Protein AF-A0A812MN13-F1 (afdb_monomer_lite)

pLDDT: mean 79.37, std 15.2, range [35.06, 98.19]

InterPro domains:
  IPR002793 Endonuclease NucS [PTHR38814] (111-225)
  IPR002793 Endonuclease NucS [cd22341] (2-238)
  IPR011856 tRNA endonuclease-like domain superfamily [G3DSA:3.40.1350.10] (117-234)
  IPR011856 tRNA endonuclease-like domain superfamily [G3DSA:3.40.1350.10] (259-384)
  IPR048301 Endonuclease NucS, C-terminal domain [PF01939] (121-223)
  IPR048301 Endonuclease NucS, C-terminal domain [PF01939] (263-318)
  IPR056086 Domain of unknown function DUF7669 [PF24706] (1-52)

Foldseek 3Di:
DQLVQCVVVPQKDFLVSSLVVCCVVPPPDDSVVSVLLQQQQEQQRFCVCVSPDPQDWDKLPDCVRPFWYDPDPRMIGGDDCVPPNIKTWDQDPVRGTGIDHPPDDDDPDPCVVVVVFVVVQLVVLVVCQVVVVVVPNQKHWDQDPVRDTQAQCDDPQGTFRGWIAGPVRAIEGEAEGEDPDDDCRLVVQVSVQVRCVVPPQPPHHYAYEYEYQDDDVSNCVSCVPPPRYYYYHDDDDDDDDDDDWDWDDDPDTHTFDFDPDPDVVVVLVVCQVPVVLVPLFKFWLAAQCADPVGGTQGTWIAGLQQAIEGEHEPDDDDDDDPPADPVNSQVSSCVHPVNDGPQVSSCVSPVDGRDPDHHPDYAYEYEYLDDDPVVLVVQCCCQQPVLHRYWYKHWTWTDDPNDIDIDIDISAPPVVSVVRNVVNDPDDDDDDDPVPDDDDDDDDDPVDDPVVVVDD

Structure (mmCIF, N/CA/C/O backbone):
data_AF-A0A812MN13-F1
#
_entry.id   AF-A0A812MN13-F1
#
loop_
_atom_site.group_PDB
_atom_site.id
_atom_site.type_symbol
_atom_site.label_atom_id
_atom_site.label_alt_id
_atom_site.label_comp_id
_atom_site.label_asym_id
_atom_site.label_entity_id
_atom_site.label_seq_id
_atom_site.pdbx_PDB_ins_code
_atom_site.Cartn_x
_atom_site.Cartn_y
_atom_site.Cartn_z
_atom_site.occupancy
_atom_site.B_iso_or_equiv
_atom_site.auth_seq_id
_atom_site.auth_comp_id
_atom_site.auth_asym_id
_atom_site.auth_atom_id
_atom_site.pdbx_PDB_model_num
ATOM 1 N N . MET A 1 1 ? -18.209 36.180 23.398 1.00 89.62 1 MET A N 1
ATOM 2 C CA . MET A 1 1 ? -18.952 35.005 23.906 1.00 89.62 1 MET A CA 1
ATOM 3 C C . MET A 1 1 ? -18.136 34.237 24.937 1.00 89.62 1 MET A C 1
ATOM 5 O O . MET A 1 1 ? -18.435 34.384 26.108 1.00 89.62 1 MET A O 1
ATOM 9 N N . VAL A 1 2 ? -17.094 33.482 24.553 1.00 90.69 2 VAL A N 1
ATOM 10 C CA . VAL A 1 2 ? -16.301 32.666 25.506 1.00 90.69 2 VAL A CA 1
ATOM 11 C C . VAL A 1 2 ? -15.641 33.501 26.608 1.00 90.69 2 VAL A C 1
ATOM 13 O O . VAL A 1 2 ? -15.810 33.193 27.781 1.00 90.69 2 VAL A O 1
ATOM 16 N N . ARG A 1 3 ? -14.951 34.591 26.250 1.00 92.25 3 ARG A N 1
ATOM 17 C CA . ARG A 1 3 ? -14.310 35.487 27.228 1.00 92.25 3 ARG A CA 1
ATOM 18 C C . ARG A 1 3 ? -15.286 36.039 28.256 1.00 92.25 3 ARG A C 1
ATOM 20 O O . ARG A 1 3 ? -15.044 35.950 29.449 1.00 92.25 3 ARG A O 1
ATOM 27 N N . GLU A 1 4 ? -16.411 36.538 27.773 1.00 94.00 4 GLU A N 1
ATOM 28 C CA . GLU A 1 4 ? -17.473 37.083 28.613 1.00 94.00 4 GLU A CA 1
ATOM 29 C C . GLU A 1 4 ? -18.061 36.029 29.563 1.00 94.00 4 GLU A C 1
ATOM 31 O O . GLU A 1 4 ? -18.358 36.331 30.714 1.00 94.00 4 GLU A O 1
ATOM 36 N N . ALA A 1 5 ? -18.182 34.776 29.109 1.00 94.19 5 ALA A N 1
ATOM 37 C CA . ALA A 1 5 ? -18.608 33.670 29.960 1.00 94.19 5 ALA A CA 1
ATOM 38 C C . ALA A 1 5 ? -17.619 33.434 31.104 1.00 94.19 5 ALA A C 1
ATOM 40 O O . ALA A 1 5 ? -18.027 33.313 32.252 1.00 94.19 5 ALA A O 1
ATOM 41 N N . ILE A 1 6 ? -16.320 33.404 30.797 1.00 94.19 6 ILE A N 1
ATOM 42 C CA . ILE A 1 6 ? -15.261 33.204 31.790 1.00 94.19 6 ILE A CA 1
ATOM 43 C C . ILE A 1 6 ? -15.228 34.376 32.780 1.00 94.19 6 ILE A C 1
ATOM 45 O O . ILE A 1 6 ? -15.152 34.145 33.983 1.00 94.19 6 ILE A O 1
ATOM 49 N N . GLU A 1 7 ? -15.358 35.618 32.305 1.00 94.50 7 GLU A N 1
ATOM 50 C CA . GLU A 1 7 ? -15.431 36.819 33.152 1.00 94.50 7 GLU A CA 1
ATOM 51 C C . GLU A 1 7 ? -16.618 36.750 34.129 1.00 94.50 7 GLU A C 1
ATOM 53 O O . GLU A 1 7 ? -16.448 36.977 35.327 1.00 94.50 7 GLU A O 1
ATOM 58 N N . VAL A 1 8 ? -17.806 36.364 33.653 1.00 94.94 8 VAL A N 1
ATOM 59 C CA . VAL A 1 8 ? -19.009 36.237 34.497 1.00 94.94 8 VAL A CA 1
ATOM 60 C C . VAL A 1 8 ? -18.924 35.053 35.463 1.00 94.94 8 VAL A C 1
ATOM 62 O O . VAL A 1 8 ? -19.449 35.130 36.573 1.00 94.94 8 VAL A O 1
ATOM 65 N N . LEU A 1 9 ? -18.244 33.976 35.075 1.00 93.19 9 LEU A N 1
ATOM 66 C CA . LEU A 1 9 ? -18.027 32.793 35.911 1.00 93.19 9 LEU A CA 1
ATOM 67 C C . LEU A 1 9 ? -16.860 32.955 36.905 1.00 93.19 9 LEU A C 1
ATOM 69 O O . LEU A 1 9 ? -16.492 31.991 37.570 1.00 93.19 9 LEU A O 1
ATOM 73 N N . GLY A 1 10 ? -16.307 34.164 37.055 1.00 89.81 10 GLY A N 1
ATOM 74 C CA . GLY A 1 10 ? -15.301 34.474 38.077 1.00 89.81 10 GLY A CA 1
ATOM 75 C C . GLY A 1 10 ? -13.850 34.379 37.603 1.00 89.81 10 GLY A C 1
ATOM 76 O O . GLY A 1 10 ? -12.954 34.207 38.423 1.00 89.81 10 GLY A O 1
ATOM 77 N N . GLY A 1 11 ? -13.601 34.482 36.296 1.00 86.50 11 GLY A N 1
ATOM 78 C CA . GLY A 1 11 ? -12.260 34.521 35.700 1.00 86.50 11 GLY A CA 1
ATOM 79 C C . GLY A 1 11 ? -11.645 33.152 35.395 1.00 86.50 11 GLY A C 1
ATOM 80 O O . GLY A 1 11 ? -10.692 33.086 34.620 1.00 86.50 11 GLY A O 1
ATOM 81 N N . ALA A 1 12 ? -12.220 32.068 35.926 1.00 90.69 12 ALA A N 1
ATOM 82 C CA . ALA A 1 12 ? -11.839 30.686 35.645 1.00 90.69 12 ALA A CA 1
ATOM 83 C C . ALA A 1 12 ? -13.064 29.765 35.725 1.00 90.69 12 ALA A C 1
ATOM 85 O O . ALA A 1 12 ? -13.858 29.859 36.658 1.00 90.69 12 ALA A O 1
ATOM 86 N N . ALA A 1 13 ? -13.214 28.848 34.771 1.00 92.25 13 ALA A N 1
ATOM 87 C CA . ALA A 1 13 ? -14.385 27.977 34.683 1.00 92.25 13 ALA A CA 1
ATOM 88 C C . ALA A 1 13 ? -14.065 26.628 34.021 1.00 92.25 13 ALA A C 1
ATOM 90 O O . ALA A 1 13 ? -13.016 26.451 33.394 1.00 92.25 13 ALA A O 1
ATOM 91 N N . SER A 1 14 ? -14.972 25.655 34.156 1.00 89.19 14 SER A N 1
ATOM 92 C CA . SER A 1 14 ? -14.898 24.427 33.362 1.00 89.19 14 SER A CA 1
ATOM 93 C C . SER A 1 14 ? -15.388 24.682 31.932 1.00 89.19 14 SER A C 1
ATOM 95 O O . SER A 1 14 ? -16.259 25.523 31.695 1.00 89.19 14 SER A O 1
ATOM 97 N N . ASN A 1 15 ? -14.892 23.907 30.964 1.00 80.44 15 ASN A N 1
ATOM 98 C CA . ASN A 1 15 ? -15.374 23.975 29.579 1.00 80.44 15 ASN A CA 1
ATOM 99 C C . ASN A 1 15 ? -16.897 23.746 29.489 1.00 80.44 15 ASN A C 1
ATOM 101 O O . ASN A 1 15 ? -17.559 24.288 28.599 1.00 80.44 15 ASN A O 1
ATOM 105 N N . VAL A 1 16 ? -17.454 22.935 30.397 1.00 83.94 16 VAL A N 1
ATOM 106 C CA . VAL A 1 16 ? -18.889 22.625 30.465 1.00 83.94 16 VAL A CA 1
ATOM 107 C C . VAL A 1 16 ? -19.683 23.842 30.925 1.00 83.94 16 VAL A C 1
ATOM 109 O O . VAL A 1 16 ? -20.687 24.171 30.292 1.00 83.94 16 VAL A O 1
ATOM 112 N N . ASP A 1 17 ? -19.219 24.539 31.961 1.00 91.19 17 ASP A N 1
ATOM 113 C CA . ASP A 1 17 ? -19.896 25.726 32.493 1.00 91.19 17 ASP A CA 1
ATOM 114 C C . ASP A 1 17 ? -19.857 26.875 31.487 1.00 91.19 17 ASP A C 1
ATOM 116 O O . ASP A 1 17 ? -20.887 27.490 31.213 1.00 91.19 17 ASP A O 1
ATOM 120 N N . VAL A 1 18 ? -18.701 27.097 30.850 1.00 91.62 18 VAL A N 1
ATOM 121 C CA . VAL A 1 18 ? -18.545 28.086 29.772 1.00 91.62 18 VAL A CA 1
ATOM 122 C C . VAL A 1 18 ? -19.507 27.788 28.626 1.00 91.62 18 VAL A C 1
ATOM 124 O O . VAL A 1 18 ? -20.234 28.672 28.176 1.00 91.62 18 VAL A O 1
ATOM 127 N N . THR A 1 19 ? -19.558 26.534 28.170 1.00 86.69 19 THR A N 1
ATOM 128 C CA . THR A 1 19 ? -20.456 26.123 27.082 1.00 86.69 19 THR A CA 1
ATOM 129 C C . THR A 1 19 ? -21.920 26.329 27.461 1.00 86.69 19 THR A C 1
ATOM 131 O O . THR A 1 19 ? -22.679 26.911 26.686 1.00 86.69 19 THR A O 1
ATOM 134 N N . SER A 1 20 ? -22.312 25.883 28.655 1.00 89.75 20 SER A N 1
ATOM 135 C CA . SER A 1 20 ? -23.691 25.976 29.143 1.00 89.75 20 SER A CA 1
ATOM 136 C C . SER A 1 20 ? -24.132 27.431 29.278 1.00 89.75 20 SER A C 1
ATOM 138 O O . SER A 1 20 ? -25.222 27.795 28.836 1.00 89.75 20 SER A O 1
ATOM 140 N N . TRP A 1 21 ? -23.257 28.288 29.809 1.00 95.88 21 TRP A N 1
ATOM 141 C CA . TRP A 1 21 ? -23.513 29.717 29.934 1.00 95.88 21 TRP A CA 1
ATOM 142 C C . TRP A 1 21 ? -23.651 30.400 28.568 1.00 95.88 21 TRP A C 1
ATOM 144 O O . TRP A 1 21 ? -24.608 31.144 28.347 1.00 95.88 21 TRP A O 1
ATOM 154 N N . VAL A 1 22 ? -22.744 30.118 27.620 1.00 92.56 22 VAL A N 1
ATOM 155 C CA . VAL A 1 22 ? -22.785 30.723 26.276 1.00 92.56 22 VAL A CA 1
ATOM 156 C C . VAL A 1 22 ? -24.048 30.308 25.532 1.00 92.56 22 VAL A C 1
ATOM 158 O O . VAL A 1 22 ? -24.702 31.165 24.948 1.00 92.56 22 VAL A O 1
ATOM 161 N N . MET A 1 23 ? -24.431 29.031 25.574 1.00 87.19 23 MET A N 1
ATOM 162 C CA . MET A 1 23 ? -25.659 28.567 24.919 1.00 87.19 23 MET A CA 1
ATOM 163 C C . MET A 1 23 ? -26.922 29.146 25.567 1.00 87.19 23 MET A C 1
ATOM 165 O O . MET A 1 23 ? -27.887 29.431 24.860 1.00 87.19 23 MET A O 1
ATOM 169 N N . GLY A 1 24 ? -26.912 29.355 26.888 1.00 90.94 24 GLY A N 1
ATOM 170 C CA . GLY A 1 24 ? -28.014 30.003 27.599 1.00 90.94 24 GLY A CA 1
ATOM 171 C C . GLY A 1 24 ? -28.172 31.483 27.239 1.00 90.94 24 GLY A C 1
ATOM 172 O O . GLY A 1 24 ? -29.292 31.952 27.046 1.00 90.94 24 GLY A O 1
ATOM 173 N N . LYS A 1 25 ? -27.061 32.221 27.117 1.00 92.50 25 LYS A N 1
ATOM 174 C CA . LYS A 1 25 ? -27.072 33.661 26.805 1.00 92.50 25 LYS A CA 1
ATOM 175 C C . LYS A 1 25 ? -27.194 33.972 25.311 1.00 92.50 25 LYS A C 1
ATOM 177 O O . LYS A 1 25 ? -27.806 34.975 24.951 1.00 92.50 25 LYS A O 1
ATOM 182 N N . TYR A 1 26 ? -26.636 33.120 24.453 1.00 88.38 26 TYR A N 1
ATOM 183 C CA . TYR A 1 26 ? -26.653 33.244 22.993 1.00 88.38 26 TYR A CA 1
ATOM 184 C C . TYR A 1 26 ? -27.332 32.018 22.358 1.00 88.38 26 TYR A C 1
ATOM 186 O O . TYR A 1 26 ? -26.646 31.132 21.826 1.00 88.38 26 TYR A O 1
ATOM 194 N N . PRO A 1 27 ? -28.676 31.944 22.399 1.00 80.75 27 PRO A N 1
ATOM 195 C CA . PRO A 1 27 ? -29.423 30.838 21.811 1.00 80.75 27 PRO A CA 1
ATOM 196 C C . PRO A 1 27 ? -29.107 30.671 20.319 1.00 80.75 27 PRO A C 1
ATOM 198 O O . PRO A 1 27 ? -29.025 31.650 19.581 1.00 80.75 27 PRO A O 1
ATOM 201 N N . GLY A 1 28 ? -28.930 29.426 19.872 1.00 76.94 28 GLY A N 1
ATOM 202 C CA . GLY A 1 28 ? -28.561 29.098 18.486 1.00 76.94 28 GLY A CA 1
ATOM 203 C C . GLY A 1 28 ? -27.053 28.999 18.223 1.00 76.94 28 GLY A C 1
ATOM 204 O O . GLY A 1 28 ? -26.652 28.599 17.132 1.00 76.94 28 GLY A O 1
ATOM 205 N N . THR A 1 29 ? -26.204 29.298 19.213 1.00 78.00 29 THR A N 1
ATOM 206 C CA . THR A 1 29 ? -24.750 29.100 19.096 1.00 78.00 29 THR A CA 1
ATOM 207 C C . THR A 1 29 ? -24.399 27.609 19.080 1.00 78.00 29 THR A C 1
ATOM 209 O O . THR A 1 29 ? -24.812 26.853 19.959 1.00 78.00 29 THR A O 1
ATOM 212 N N . ASN A 1 30 ? -23.597 27.180 18.101 1.00 75.06 30 ASN A N 1
ATOM 213 C CA . ASN A 1 30 ? -23.138 25.796 17.991 1.00 75.06 30 ASN A CA 1
ATOM 214 C C . ASN A 1 30 ? -22.041 25.491 19.033 1.00 75.06 30 ASN A C 1
ATOM 216 O O . ASN A 1 30 ? -21.053 26.220 19.142 1.00 75.06 30 ASN A O 1
ATOM 220 N N . LYS A 1 31 ? -22.185 24.375 19.760 1.00 67.81 31 LYS A N 1
ATOM 221 C CA . LYS A 1 31 ? -21.214 23.888 20.754 1.00 67.81 31 LYS A CA 1
ATOM 222 C C . LYS A 1 31 ? -19.798 23.737 20.189 1.00 67.81 31 LYS A C 1
ATOM 224 O O . LYS A 1 31 ? -18.838 24.112 20.860 1.00 67.81 31 LYS A O 1
ATOM 229 N N . THR A 1 32 ? -19.665 23.263 18.953 1.00 61.12 32 THR A N 1
ATOM 230 C CA . THR A 1 32 ? -18.379 23.145 18.254 1.00 61.12 32 THR A CA 1
ATOM 231 C C . THR A 1 32 ? -17.732 24.516 18.066 1.00 61.12 32 THR A C 1
ATOM 233 O O . THR A 1 32 ? -16.551 24.676 18.345 1.00 61.12 32 THR A O 1
ATOM 236 N N . THR A 1 33 ? -18.500 25.548 17.704 1.00 72.19 33 THR A N 1
ATOM 237 C CA . THR A 1 33 ? -17.985 26.922 17.564 1.00 72.19 33 THR A CA 1
ATOM 238 C C . THR A 1 33 ? -17.447 27.471 18.885 1.00 72.19 33 THR A C 1
ATOM 240 O O . THR A 1 33 ? -16.405 28.125 18.898 1.00 72.19 33 THR A O 1
ATOM 243 N N . ILE A 1 34 ? -18.114 27.174 20.004 1.00 79.50 34 ILE A N 1
ATOM 244 C CA . ILE A 1 34 ? -17.658 27.564 21.348 1.00 79.50 34 ILE A CA 1
ATOM 245 C C . ILE A 1 34 ? -16.327 26.868 21.670 1.00 79.50 34 ILE A C 1
ATOM 247 O O . ILE A 1 34 ? -15.392 27.510 22.145 1.00 79.50 34 ILE A O 1
ATOM 251 N N . GLN A 1 35 ? -16.213 25.574 21.359 1.00 73.75 35 GLN A N 1
ATOM 252 C CA . GLN A 1 35 ? -14.979 24.805 21.545 1.00 73.75 35 GLN A CA 1
ATOM 253 C C . GLN A 1 35 ? -13.824 25.324 20.686 1.00 73.75 35 GLN A C 1
ATOM 255 O O . GLN A 1 35 ? -12.733 25.527 21.214 1.00 73.75 35 GLN A O 1
ATOM 260 N N . CYS A 1 36 ? -14.063 25.618 19.407 1.00 73.06 36 CYS A N 1
ATOM 261 C CA . CYS A 1 36 ? -13.054 26.207 18.528 1.00 73.06 36 CYS A CA 1
ATOM 262 C C . CYS A 1 36 ? -12.555 27.558 19.062 1.00 73.06 36 CYS A C 1
ATOM 264 O O . CYS A 1 36 ? -11.354 27.807 19.057 1.00 73.06 36 CYS A O 1
ATOM 266 N N . GLN A 1 37 ? -13.452 28.410 19.575 1.00 83.00 37 GLN A N 1
ATOM 267 C CA . GLN A 1 37 ? -13.077 29.695 20.181 1.00 83.00 37 GLN A CA 1
ATOM 268 C C . GLN A 1 37 ? -12.249 29.527 21.458 1.00 83.00 37 GLN A C 1
ATOM 270 O O . GLN A 1 37 ? -11.293 30.274 21.656 1.00 83.00 37 GLN A O 1
ATOM 275 N N . MET A 1 38 ? -12.594 28.552 22.308 1.00 84.56 38 MET A N 1
ATOM 276 C CA . MET A 1 38 ? -11.785 28.218 23.483 1.00 84.56 38 MET A CA 1
ATOM 277 C C . MET A 1 38 ? -10.376 27.798 23.054 1.00 84.56 38 MET A C 1
ATOM 279 O O . MET A 1 38 ? -9.412 28.364 23.543 1.00 84.56 38 MET A O 1
ATOM 283 N N . ILE A 1 39 ? -10.250 26.876 22.094 1.00 77.88 39 ILE A N 1
ATOM 284 C CA . ILE A 1 39 ? -8.948 26.361 21.643 1.00 77.88 39 ILE A CA 1
ATOM 285 C C . ILE A 1 39 ? -8.100 27.452 20.980 1.00 77.88 39 ILE A C 1
ATOM 287 O O . ILE A 1 39 ? -6.948 27.637 21.360 1.00 77.88 39 ILE A O 1
ATOM 291 N N . ALA A 1 40 ? -8.659 28.197 20.022 1.00 82.19 40 ALA A N 1
ATOM 292 C CA . ALA A 1 40 ? -7.932 29.243 19.303 1.00 82.19 40 ALA A CA 1
ATOM 293 C C . ALA A 1 40 ? -7.430 30.355 20.245 1.00 82.19 40 ALA A C 1
ATOM 295 O O . ALA A 1 40 ? -6.320 30.868 20.080 1.00 82.19 40 ALA A O 1
ATOM 296 N N . GLY A 1 41 ? -8.240 30.689 21.257 1.00 87.88 41 GLY A N 1
ATOM 297 C CA . GLY A 1 41 ? -7.944 31.721 22.245 1.00 87.88 41 GLY A CA 1
ATOM 298 C C . GLY A 1 41 ? -6.973 31.310 23.357 1.00 87.88 41 GLY A C 1
ATOM 299 O O . GLY A 1 41 ? -6.489 32.187 24.072 1.00 87.88 41 GLY A O 1
ATOM 300 N N . THR A 1 42 ? -6.711 30.010 23.545 1.00 92.75 42 THR A N 1
ATOM 301 C CA . THR A 1 42 ? -5.875 29.499 24.643 1.00 92.75 42 THR A CA 1
ATOM 302 C C . THR A 1 42 ? -4.401 29.440 24.258 1.00 92.75 42 THR A C 1
ATOM 304 O O . THR A 1 42 ? -4.029 28.679 23.369 1.00 92.75 42 THR A O 1
ATOM 307 N N . VAL A 1 43 ? -3.545 30.185 24.962 1.00 92.88 43 VAL A N 1
ATOM 308 C CA . VAL A 1 43 ? -2.139 30.375 24.566 1.00 92.88 43 VAL A CA 1
ATOM 309 C C . VAL A 1 43 ? -1.270 29.131 24.669 1.00 92.88 43 VAL A C 1
ATOM 311 O O . VAL A 1 43 ? -0.390 28.937 23.836 1.00 92.88 43 VAL A O 1
ATOM 314 N N . ASN A 1 44 ? -1.558 28.270 25.642 1.00 90.38 44 ASN A N 1
ATOM 315 C CA . ASN A 1 44 ? -0.826 27.037 25.905 1.00 90.38 44 ASN A CA 1
ATOM 316 C C . ASN A 1 44 ? -1.512 25.798 25.315 1.00 90.38 44 ASN A C 1
ATOM 318 O O . ASN A 1 44 ? -1.243 24.678 25.739 1.00 90.38 44 ASN A O 1
ATOM 322 N N . HIS A 1 45 ? -2.436 25.980 24.366 1.00 83.69 45 HIS A N 1
ATOM 323 C CA . HIS A 1 45 ? -3.112 24.868 23.709 1.00 83.69 45 HIS A CA 1
ATOM 324 C C . HIS A 1 45 ? -2.399 24.496 22.400 1.00 83.69 45 HIS A C 1
ATOM 326 O O . HIS A 1 45 ? -2.459 25.287 21.458 1.00 83.69 45 HIS A O 1
ATOM 332 N N . PRO A 1 46 ? -1.829 23.280 22.260 1.00 76.25 46 PRO A N 1
ATOM 333 C CA . PRO A 1 46 ? -1.079 22.889 21.060 1.00 76.25 46 PRO A CA 1
ATOM 334 C C . PRO A 1 46 ? -1.893 23.031 19.771 1.00 76.25 46 PRO A C 1
ATOM 336 O O . PRO A 1 46 ? -1.460 23.642 18.803 1.00 76.25 46 PRO A O 1
ATOM 339 N N . SER A 1 47 ? -3.150 22.577 19.790 1.00 78.06 47 SER A N 1
ATOM 340 C CA . SER A 1 47 ? -4.034 22.635 18.617 1.00 78.06 47 SER A CA 1
ATOM 341 C C . SER A 1 47 ? -4.448 24.041 18.169 1.00 78.06 47 SER A C 1
ATOM 343 O O . SER A 1 47 ? -5.130 24.153 17.150 1.00 78.06 47 SER A O 1
ATOM 345 N N . ARG A 1 48 ? -4.087 25.116 18.891 1.00 81.44 48 ARG A N 1
ATOM 346 C CA . ARG A 1 48 ? -4.473 26.483 18.501 1.00 81.44 48 ARG A CA 1
ATOM 347 C C . ARG A 1 48 ? -3.923 26.874 17.126 1.00 81.44 48 ARG A C 1
ATOM 349 O O . ARG A 1 48 ? -4.562 27.634 16.410 1.00 81.44 48 ARG A O 1
ATOM 356 N N . VAL A 1 49 ? -2.796 26.278 16.734 1.00 76.38 49 VAL A N 1
ATOM 357 C CA . VAL A 1 49 ? -2.100 26.500 15.455 1.00 76.38 49 VAL A CA 1
ATOM 358 C C . VAL A 1 49 ? -2.904 26.073 14.221 1.00 76.38 49 VAL A C 1
ATOM 360 O O . VAL A 1 49 ? -2.585 26.484 13.111 1.00 76.38 49 VAL A O 1
ATOM 363 N N . HIS A 1 50 ? -3.960 25.270 14.385 1.00 71.12 50 HIS A N 1
ATOM 364 C CA . HIS A 1 50 ? -4.820 24.830 13.277 1.00 71.12 50 HIS A CA 1
ATOM 365 C C . HIS A 1 50 ? -5.977 25.791 12.985 1.00 71.12 50 HIS A C 1
ATOM 367 O O . HIS A 1 50 ? -6.654 25.670 11.965 1.00 71.12 50 HIS A O 1
ATOM 373 N N . TYR A 1 51 ? -6.216 26.756 13.870 1.00 66.81 51 TYR A N 1
ATOM 374 C CA . TYR A 1 51 ? -7.263 27.749 13.707 1.00 66.81 51 TYR A CA 1
ATOM 375 C C . TYR A 1 51 ? -6.612 28.969 13.064 1.00 66.81 51 TYR A C 1
ATOM 377 O O . TYR A 1 51 ? -6.014 29.775 13.763 1.00 66.81 51 TYR A O 1
ATOM 385 N N . GLY A 1 52 ? -6.678 29.041 11.726 1.00 52.88 52 GLY A N 1
ATOM 386 C CA . GLY A 1 52 ? -5.882 29.901 10.826 1.00 52.88 52 GLY A CA 1
ATOM 387 C C . GLY A 1 52 ? -5.992 31.426 10.983 1.00 52.88 52 GLY A C 1
ATOM 388 O O . GLY A 1 52 ? -5.786 32.161 10.021 1.00 52.88 52 GLY A O 1
ATOM 389 N N . VAL A 1 53 ? -6.320 31.920 12.172 1.00 56.41 53 VAL A N 1
ATOM 390 C CA . VAL A 1 53 ? -6.331 33.333 12.525 1.00 56.41 53 VAL A CA 1
ATOM 391 C C . VAL A 1 53 ? -5.033 33.640 13.286 1.00 56.41 53 VAL A C 1
ATOM 393 O O . VAL A 1 53 ? -4.857 33.203 14.416 1.00 56.41 53 VAL A O 1
ATOM 396 N N . ASP A 1 54 ? -4.118 34.383 12.652 1.00 65.81 54 ASP A N 1
ATOM 397 C CA . ASP A 1 54 ? -2.842 34.865 13.231 1.00 65.81 54 ASP A CA 1
ATOM 398 C C . ASP A 1 54 ? -1.821 33.773 13.635 1.00 65.81 54 ASP A C 1
ATOM 400 O O . ASP A 1 54 ? -1.119 33.895 14.645 1.00 65.81 54 ASP A O 1
ATOM 404 N N . VAL A 1 55 ? -1.711 32.716 12.817 1.00 73.94 55 VAL A N 1
ATOM 405 C CA . VAL A 1 55 ? -0.702 31.648 12.955 1.00 73.94 55 VAL A CA 1
ATOM 406 C C . VAL A 1 55 ? 0.589 32.058 12.242 1.00 73.94 55 VAL A C 1
ATOM 408 O O . VAL A 1 55 ? 0.748 31.875 11.037 1.00 73.94 55 VAL A O 1
ATOM 411 N N . ARG A 1 56 ? 1.498 32.670 12.997 1.00 81.25 56 ARG A N 1
ATOM 412 C CA . ARG A 1 56 ? 2.855 33.054 12.583 1.00 81.25 56 ARG A CA 1
ATOM 413 C C . ARG A 1 56 ? 3.765 33.050 13.804 1.00 81.25 56 ARG A C 1
ATOM 415 O O . ARG A 1 56 ? 3.266 33.153 14.921 1.00 81.25 56 ARG A O 1
ATOM 422 N N . SER A 1 57 ? 5.076 33.004 13.593 1.00 87.56 57 SER A N 1
ATOM 423 C CA . SER A 1 57 ? 6.046 33.114 14.686 1.00 87.56 57 SER A CA 1
ATOM 424 C C . SER A 1 57 ? 5.890 34.462 15.392 1.00 87.56 57 SER A C 1
ATOM 426 O O . SER A 1 57 ? 6.133 35.508 14.784 1.00 87.56 57 SER A O 1
ATOM 428 N N . ARG A 1 58 ? 5.424 34.446 16.645 1.00 90.06 58 ARG A N 1
ATOM 429 C CA . ARG A 1 58 ? 5.161 35.646 17.452 1.00 90.06 58 ARG A CA 1
ATOM 430 C C . ARG A 1 58 ? 5.001 35.306 18.928 1.00 90.06 58 ARG A C 1
ATOM 432 O O . ARG A 1 58 ? 4.570 34.214 19.286 1.00 90.06 58 ARG A O 1
ATOM 439 N N . VAL A 1 59 ? 5.226 36.305 19.769 1.00 90.31 59 VAL A N 1
ATOM 440 C CA . VAL A 1 59 ? 4.839 36.255 21.178 1.00 90.31 59 VAL A CA 1
ATOM 441 C C . VAL A 1 59 ? 3.310 36.355 21.294 1.00 90.31 59 VAL A C 1
ATOM 443 O O . VAL A 1 59 ? 2.645 37.028 20.500 1.00 90.31 59 VAL A O 1
ATOM 446 N N . CYS A 1 60 ? 2.742 35.634 22.254 1.00 89.69 60 CYS A N 1
ATOM 447 C CA . CYS A 1 60 ? 1.320 35.613 22.569 1.00 89.69 60 CYS A CA 1
ATOM 448 C C . CYS A 1 60 ? 0.970 36.796 23.484 1.00 89.69 60 CYS A C 1
ATOM 450 O O . CYS A 1 60 ? 0.781 36.613 24.684 1.00 89.69 60 CYS A O 1
ATOM 452 N N . ASP A 1 61 ? 0.917 38.007 22.933 1.00 86.31 61 ASP A N 1
ATOM 453 C CA . ASP A 1 61 ? 0.582 39.251 23.641 1.00 86.31 61 ASP A CA 1
ATOM 454 C C . ASP A 1 61 ? -0.629 39.990 23.038 1.00 86.31 61 ASP A C 1
ATOM 456 O O . ASP A 1 61 ? -0.977 41.092 23.468 1.00 86.31 61 ASP A O 1
ATOM 460 N N . ASN A 1 62 ? -1.305 39.387 22.055 1.00 85.62 62 ASN A N 1
ATOM 461 C CA . ASN A 1 62 ? -2.391 40.027 21.334 1.00 85.62 62 ASN A CA 1
ATOM 462 C C . ASN A 1 62 ? -3.738 39.760 22.030 1.00 85.62 62 ASN A C 1
ATOM 464 O O . ASN A 1 62 ? -4.271 38.656 21.919 1.00 85.62 62 ASN A O 1
ATOM 468 N N . PRO A 1 63 ? -4.386 40.762 22.651 1.00 81.75 63 PRO A N 1
ATOM 469 C CA . PRO A 1 63 ? -5.609 40.561 23.435 1.00 81.75 63 PRO A CA 1
ATOM 470 C C . PRO A 1 63 ? -6.831 40.130 22.605 1.00 81.75 63 PRO A C 1
ATOM 472 O O . PRO A 1 63 ? -7.865 39.780 23.180 1.00 81.75 63 PRO A O 1
ATOM 475 N N . LEU A 1 64 ? -6.751 40.168 21.268 1.00 81.12 64 LEU A N 1
ATOM 476 C CA . LEU A 1 64 ? -7.789 39.635 20.383 1.00 81.12 64 LEU A CA 1
ATOM 477 C C . LEU A 1 64 ? -7.674 38.121 20.185 1.00 81.12 64 LEU A C 1
ATOM 479 O O . LEU A 1 64 ? -8.699 37.462 20.017 1.00 81.12 64 LEU A O 1
ATOM 483 N N . PHE A 1 65 ? -6.465 37.560 20.222 1.00 84.56 65 PHE A N 1
ATOM 484 C CA . PHE A 1 65 ? -6.218 36.145 19.915 1.00 84.56 65 PHE A CA 1
ATOM 485 C C . PHE A 1 65 ? -5.699 35.351 21.114 1.00 84.56 65 PHE A C 1
ATOM 487 O O . PHE A 1 65 ? -5.923 34.151 21.187 1.00 84.56 65 PHE A O 1
ATOM 494 N N . ASP A 1 66 ? -5.049 36.006 22.068 1.00 92.06 66 ASP A N 1
ATOM 495 C CA . ASP A 1 66 ? -4.362 35.409 23.212 1.00 92.06 66 ASP A CA 1
ATOM 496 C C . ASP A 1 66 ? -5.134 35.751 24.487 1.00 92.06 66 ASP A C 1
ATOM 498 O O . ASP A 1 66 ? -4.760 36.623 25.268 1.00 92.06 66 ASP A O 1
ATOM 502 N N . GLN A 1 67 ? -6.296 35.120 24.642 1.00 93.38 67 GLN A N 1
ATOM 503 C CA . GLN A 1 67 ? -7.275 35.503 25.663 1.00 93.38 67 GLN A CA 1
ATOM 504 C C . GLN A 1 67 ? -7.277 34.570 26.872 1.00 93.38 67 GLN A C 1
ATOM 506 O O . GLN A 1 67 ? -7.677 34.989 27.959 1.00 93.38 67 GLN A O 1
ATOM 511 N N . PHE A 1 68 ? -6.879 33.309 26.695 1.00 95.31 68 PHE A N 1
ATOM 512 C CA . PHE A 1 68 ? -7.116 32.260 27.681 1.00 95.31 68 PHE A CA 1
ATOM 513 C C . PHE A 1 68 ? -5.870 31.444 28.000 1.00 95.31 68 PHE A C 1
ATOM 515 O O . PHE A 1 68 ? -4.965 31.302 27.180 1.00 95.31 68 PHE A O 1
ATOM 522 N N . PHE A 1 69 ? -5.860 30.860 29.188 1.00 94.81 69 PHE A N 1
ATOM 523 C CA . PHE A 1 69 ? -4.872 29.896 29.642 1.00 94.81 69 PHE A CA 1
ATOM 524 C C . PHE A 1 69 ? -5.586 28.640 30.144 1.00 94.81 69 PHE A C 1
ATOM 526 O O . PHE A 1 69 ? -6.723 28.702 30.622 1.00 94.81 69 PHE A O 1
ATOM 533 N N . ARG A 1 70 ? -4.948 27.480 29.992 1.00 92.56 70 ARG A N 1
ATOM 534 C CA . ARG A 1 70 ? -5.464 26.201 30.483 1.00 92.56 70 ARG A CA 1
ATOM 535 C C . ARG A 1 70 ? -4.553 25.668 31.592 1.00 92.56 70 ARG A C 1
ATOM 537 O O . ARG A 1 70 ? -3.500 25.128 31.264 1.00 92.56 70 ARG A O 1
ATOM 544 N N . PRO A 1 71 ? -4.959 25.753 32.869 1.00 82.19 71 PRO A N 1
ATOM 545 C CA . PRO A 1 71 ? -4.159 25.220 33.971 1.00 82.19 71 PRO A CA 1
ATOM 546 C C . PRO A 1 71 ? -4.205 23.686 34.040 1.00 82.19 71 PRO A C 1
ATOM 548 O O . PRO A 1 71 ? -3.221 23.051 34.399 1.00 82.19 71 PRO A O 1
ATOM 551 N N . GLU A 1 72 ? -5.337 23.077 33.672 1.00 73.12 72 GLU A N 1
ATOM 552 C CA . GLU A 1 72 ? -5.527 21.624 33.642 1.00 73.12 72 GLU A CA 1
ATOM 553 C C . GLU A 1 72 ? -6.594 21.216 32.615 1.00 73.12 72 GLU A C 1
ATOM 555 O O . GLU A 1 72 ? -7.387 22.035 32.135 1.00 73.12 72 GLU A O 1
ATOM 560 N N . SER A 1 73 ? -6.624 19.929 32.261 1.00 68.56 73 SER A N 1
ATOM 561 C CA . SER A 1 73 ? -7.589 19.389 31.298 1.00 68.56 73 SER A CA 1
ATOM 562 C C . SER A 1 73 ? -9.033 19.688 31.711 1.00 68.56 73 SER A C 1
ATOM 564 O O . SER A 1 73 ? -9.460 19.388 32.820 1.00 68.56 73 SER A O 1
ATOM 566 N N . GLY A 1 74 ? -9.810 20.263 30.789 1.00 71.31 74 GLY A N 1
ATOM 567 C CA . GLY A 1 74 ? -11.222 20.590 31.018 1.00 71.31 74 GLY A CA 1
ATOM 568 C C . GLY A 1 74 ? -11.485 21.935 31.702 1.00 71.31 74 GLY A C 1
ATOM 569 O O . GLY A 1 74 ? -12.656 22.294 31.853 1.00 71.31 74 GLY A O 1
ATOM 570 N N . ARG A 1 75 ? -10.442 22.698 32.058 1.00 84.62 75 ARG A N 1
ATOM 571 C CA . ARG A 1 75 ? -10.559 24.049 32.627 1.00 84.62 75 ARG A CA 1
ATOM 572 C C . ARG A 1 75 ? -9.963 25.118 31.724 1.00 84.62 75 ARG A C 1
ATOM 574 O O . ARG A 1 75 ? -9.136 24.834 30.855 1.00 84.62 75 ARG A O 1
ATOM 581 N N . ILE A 1 76 ? -10.422 26.346 31.930 1.00 91.50 76 ILE A N 1
ATOM 582 C CA . ILE A 1 76 ? -9.973 27.526 31.199 1.00 91.50 76 ILE A CA 1
ATOM 583 C C . ILE A 1 76 ? -10.079 28.771 32.088 1.00 91.50 76 ILE A C 1
ATOM 585 O O . ILE A 1 76 ? -11.041 28.916 32.846 1.00 91.50 76 ILE A O 1
ATOM 589 N N . GLU A 1 77 ? -9.098 29.662 31.995 1.00 95.88 77 GLU A N 1
ATOM 590 C CA . GLU A 1 77 ? -9.048 30.939 32.715 1.00 95.88 77 GLU A CA 1
ATOM 591 C C . GLU A 1 77 ? -8.536 32.068 31.817 1.00 95.88 77 GLU A C 1
ATOM 593 O O . GLU A 1 77 ? -8.055 31.818 30.709 1.00 95.88 77 GLU A O 1
ATOM 598 N N . LEU A 1 78 ? -8.684 33.320 32.254 1.00 96.12 78 LEU A N 1
ATOM 599 C CA . LEU A 1 78 ? -8.163 34.471 31.514 1.00 96.12 78 LEU A CA 1
ATOM 600 C C . LEU A 1 78 ? -6.634 34.472 31.525 1.00 96.12 78 LEU A C 1
ATOM 602 O O . LEU A 1 78 ? -6.006 34.368 32.576 1.00 96.12 78 LEU A O 1
ATOM 606 N N . TYR A 1 79 ? -6.031 34.638 30.351 1.00 94.69 79 TYR A N 1
ATOM 607 C CA . TYR A 1 79 ? -4.583 34.692 30.245 1.00 94.69 79 TYR A CA 1
ATOM 608 C C . TYR A 1 79 ? -4.032 36.036 30.727 1.00 94.69 79 TYR A C 1
ATOM 610 O O . TYR A 1 79 ? -4.436 37.108 30.282 1.00 94.69 79 TYR A O 1
ATOM 618 N N . SER A 1 80 ? -3.059 35.939 31.625 1.00 92.62 80 SER A N 1
ATOM 619 C CA . SER A 1 80 ? -2.193 37.020 32.094 1.00 92.62 80 SER A CA 1
ATOM 620 C C . SER A 1 80 ? -0.729 36.582 31.968 1.00 92.62 80 SER A C 1
ATOM 622 O O . SER A 1 80 ? -0.349 35.629 32.655 1.00 92.62 80 SER A O 1
ATOM 624 N N . PRO A 1 81 ? 0.106 37.247 31.148 1.00 90.50 81 PRO A N 1
ATOM 625 C CA . PRO A 1 81 ? 1.530 36.921 31.050 1.00 90.50 81 PRO A CA 1
ATOM 626 C C . PRO A 1 81 ? 2.289 37.060 32.377 1.00 90.50 81 PRO A C 1
ATOM 628 O O . PRO A 1 81 ? 3.254 36.339 32.614 1.00 90.50 81 PRO A O 1
ATOM 631 N N . GLU A 1 82 ? 1.843 37.959 33.262 1.00 88.94 82 GLU A N 1
ATOM 632 C CA . GLU A 1 82 ? 2.445 38.156 34.588 1.00 88.94 82 GLU A CA 1
ATOM 633 C C . GLU A 1 82 ? 2.235 36.940 35.502 1.00 88.94 82 GLU A C 1
ATOM 635 O O . GLU A 1 82 ? 3.106 36.612 36.304 1.00 88.94 82 GLU A O 1
ATOM 640 N N . GLN A 1 83 ? 1.091 36.261 35.372 1.00 89.12 83 GLN A N 1
ATOM 641 C CA . GLN A 1 83 ? 0.731 35.101 36.192 1.00 89.12 83 GLN A CA 1
ATOM 642 C C . GLN A 1 83 ? 1.157 33.771 35.556 1.00 89.12 83 GLN A C 1
ATOM 644 O O . GLN A 1 83 ? 1.624 32.879 36.257 1.00 89.12 83 GLN A O 1
ATOM 649 N N . HIS A 1 84 ? 0.978 33.625 34.242 1.00 93.06 84 HIS A N 1
ATOM 650 C CA . HIS A 1 84 ? 1.110 32.343 33.534 1.00 93.06 84 HIS A CA 1
ATOM 651 C C . HIS A 1 84 ? 2.407 32.226 32.722 1.00 93.06 84 HIS A C 1
ATOM 653 O O . HIS A 1 84 ? 2.613 31.236 32.018 1.00 93.06 84 HIS A O 1
ATOM 659 N N . GLY A 1 85 ? 3.262 33.248 32.797 1.00 89.94 85 GLY A N 1
ATOM 660 C CA . GLY A 1 85 ? 4.437 33.379 31.950 1.00 89.94 85 GLY A CA 1
ATOM 661 C C . GLY A 1 85 ? 4.088 33.803 30.527 1.00 89.94 85 GLY A C 1
ATOM 662 O O . GLY A 1 85 ? 2.938 33.738 30.093 1.00 89.94 85 GLY A O 1
ATOM 663 N N . MET A 1 86 ? 5.103 34.261 29.798 1.00 91.81 86 MET A N 1
ATOM 664 C CA . MET A 1 86 ? 4.946 34.655 28.403 1.00 91.81 86 MET A CA 1
ATOM 665 C C . MET A 1 86 ? 5.002 33.423 27.501 1.00 91.81 86 MET A C 1
ATOM 667 O O . MET A 1 86 ? 5.918 32.618 27.630 1.00 91.81 86 MET A O 1
ATOM 671 N N . TRP A 1 87 ? 4.047 33.292 26.586 1.00 93.81 87 TRP A N 1
ATOM 672 C CA . TRP A 1 87 ? 3.996 32.215 25.595 1.00 93.81 87 TRP A CA 1
ATOM 673 C C . TRP A 1 87 ? 4.332 32.735 24.205 1.00 93.81 87 TRP A C 1
ATOM 675 O O . TRP A 1 87 ? 4.123 33.909 23.913 1.00 93.81 87 TRP A O 1
ATOM 685 N N . GLU A 1 88 ? 4.793 31.858 23.324 1.00 92.19 88 GLU A N 1
ATOM 686 C CA . GLU A 1 88 ? 5.011 32.169 21.916 1.00 92.19 88 GLU A CA 1
ATOM 687 C C . GLU A 1 88 ? 4.517 31.054 20.998 1.00 92.19 88 GLU A C 1
ATOM 689 O O . GLU A 1 88 ? 4.528 29.872 21.345 1.00 92.19 88 GLU A O 1
ATOM 694 N N . LEU A 1 89 ? 4.096 31.470 19.806 1.00 89.62 89 LEU A N 1
ATOM 695 C CA . LEU A 1 89 ? 3.986 30.629 18.627 1.00 89.62 89 LEU A CA 1
ATOM 696 C C . LEU A 1 89 ? 5.346 30.634 17.938 1.00 89.62 89 LEU A C 1
ATOM 698 O O . LEU A 1 89 ? 5.878 31.704 17.636 1.00 89.62 89 LEU A O 1
ATOM 702 N N . PHE A 1 90 ? 5.894 29.457 17.666 1.00 86.06 90 PHE A N 1
ATOM 703 C CA . PHE A 1 90 ? 7.174 29.319 16.979 1.00 86.06 90 PHE A CA 1
ATOM 704 C C . PHE A 1 90 ? 7.067 28.311 15.841 1.00 86.06 90 PHE A C 1
ATOM 706 O O . PHE A 1 90 ? 6.251 27.390 15.886 1.00 86.06 90 PHE A O 1
ATOM 713 N N . GLU A 1 91 ? 7.895 28.509 14.820 1.00 85.12 91 GLU A N 1
ATOM 714 C CA . GLU A 1 91 ? 8.050 27.557 13.729 1.00 85.12 91 GLU A CA 1
ATOM 715 C C . GLU A 1 91 ? 9.063 26.478 14.131 1.00 85.12 91 GLU A C 1
ATOM 717 O O . GLU A 1 91 ? 10.193 26.771 14.533 1.00 85.12 91 GLU A O 1
ATOM 722 N N . THR A 1 92 ? 8.643 25.222 14.074 1.00 80.00 92 THR A N 1
ATOM 723 C CA . THR A 1 92 ? 9.475 24.049 14.315 1.00 80.00 92 THR A CA 1
ATOM 724 C C . THR A 1 92 ? 10.411 23.803 13.122 1.00 80.00 92 THR A C 1
ATOM 726 O O . THR A 1 92 ? 10.149 24.275 12.014 1.00 80.00 92 THR A O 1
ATOM 729 N N . PRO A 1 93 ? 11.512 23.043 13.292 1.00 67.81 93 PRO A N 1
ATOM 730 C CA . PRO A 1 93 ? 12.461 22.773 12.205 1.00 67.81 93 PRO A CA 1
ATOM 731 C C . PRO A 1 93 ? 11.855 22.104 10.958 1.00 67.81 93 PRO A C 1
ATOM 733 O O . PRO A 1 93 ? 12.427 22.205 9.876 1.00 67.81 93 PRO A O 1
ATOM 736 N N . ASP A 1 94 ? 10.717 21.421 11.098 1.00 63.25 94 ASP A N 1
ATOM 737 C CA . ASP A 1 94 ? 9.941 20.814 10.009 1.00 63.25 94 ASP A CA 1
ATOM 738 C C . ASP A 1 94 ? 8.930 21.778 9.350 1.00 63.25 94 ASP A C 1
ATOM 740 O O . ASP A 1 94 ? 8.118 21.345 8.532 1.00 63.25 94 ASP A O 1
ATOM 744 N N . GLY A 1 95 ? 8.980 23.077 9.672 1.00 71.88 95 GLY A N 1
ATOM 745 C CA . GLY A 1 95 ? 8.157 24.124 9.054 1.00 71.88 95 GLY A CA 1
ATOM 746 C C . GLY A 1 95 ? 6.711 24.176 9.557 1.00 71.88 95 GLY A C 1
ATOM 747 O O . GLY A 1 95 ? 5.828 24.692 8.870 1.00 71.88 95 GLY A O 1
ATOM 748 N N . ARG A 1 96 ? 6.429 23.593 10.728 1.00 76.00 96 ARG A N 1
ATOM 749 C CA . ARG A 1 96 ? 5.107 23.630 11.375 1.00 76.00 96 ARG A CA 1
ATOM 750 C C . ARG A 1 96 ? 5.096 24.663 12.491 1.00 76.00 96 ARG A C 1
ATOM 752 O O . ARG A 1 96 ? 6.140 25.113 12.931 1.00 76.00 96 ARG A O 1
ATOM 759 N N . PHE A 1 97 ? 3.916 25.041 12.973 1.00 79.94 97 PHE A N 1
ATOM 760 C CA . PHE A 1 97 ? 3.801 25.915 14.141 1.00 79.94 97 PHE A CA 1
ATOM 761 C C . PHE A 1 97 ? 3.473 25.102 15.389 1.00 79.94 97 PHE A C 1
ATOM 763 O O . PHE A 1 97 ? 2.630 24.209 15.334 1.00 79.94 97 PHE A O 1
ATOM 770 N N . SER A 1 98 ? 4.093 25.453 16.512 1.00 84.75 98 SER A N 1
ATOM 771 C CA . SER A 1 98 ? 3.755 24.940 17.843 1.00 84.75 98 SER A CA 1
ATOM 772 C C . SER A 1 98 ? 3.780 26.078 18.873 1.00 84.75 98 SER A C 1
ATOM 774 O O . SER A 1 98 ? 4.108 27.222 18.543 1.00 84.75 98 SER A O 1
ATOM 776 N N . VAL A 1 99 ? 3.378 25.786 20.110 1.00 87.62 99 VAL A N 1
ATOM 777 C CA . VAL A 1 99 ? 3.363 26.742 21.229 1.00 87.62 99 VAL A CA 1
ATOM 778 C C . VAL A 1 99 ? 4.370 26.335 22.291 1.00 87.62 99 VAL A C 1
ATOM 780 O O . VAL A 1 99 ? 4.525 25.152 22.583 1.00 87.62 99 VAL A O 1
ATOM 783 N N . ARG A 1 100 ? 5.027 27.314 22.908 1.00 87.69 100 ARG A N 1
ATOM 784 C CA . ARG A 1 100 ? 5.869 27.091 24.091 1.00 87.69 100 ARG A CA 1
ATOM 785 C C . ARG A 1 100 ? 5.886 28.316 24.991 1.00 87.69 100 ARG A C 1
ATOM 787 O O . ARG A 1 100 ? 5.525 29.410 24.556 1.00 87.69 100 ARG A O 1
ATOM 794 N N . GLN A 1 101 ? 6.337 28.141 26.226 1.00 90.44 101 GLN A N 1
ATOM 795 C CA . GLN A 1 101 ? 6.643 29.261 27.102 1.00 90.44 101 GLN A CA 1
ATOM 796 C C . GLN A 1 101 ? 7.995 29.874 26.690 1.00 90.44 101 GLN A C 1
ATOM 798 O O . GLN A 1 101 ? 8.955 29.165 26.385 1.00 90.44 101 GLN A O 1
ATOM 803 N N . CYS A 1 102 ? 8.078 31.203 26.625 1.00 84.56 102 CYS A N 1
ATOM 804 C CA . CYS A 1 102 ? 9.304 31.912 26.275 1.00 84.56 102 CYS A CA 1
ATOM 805 C C . CYS A 1 102 ? 10.399 31.603 27.306 1.00 84.56 102 CYS A C 1
ATOM 807 O O . CYS A 1 102 ? 10.224 31.871 28.495 1.00 84.56 102 CYS A O 1
ATOM 809 N N . GLY A 1 103 ? 11.543 31.103 26.837 1.00 70.19 103 GLY A N 1
ATOM 810 C CA . GLY A 1 103 ? 12.692 30.758 27.682 1.00 70.19 103 GLY A CA 1
ATOM 811 C C . GLY A 1 103 ? 12.892 29.260 27.914 1.00 70.19 103 GLY A C 1
ATOM 812 O O . GLY A 1 103 ? 13.952 28.888 28.411 1.00 70.19 103 GLY A O 1
ATOM 813 N N . ASP A 1 104 ? 11.948 28.411 27.498 1.00 65.69 104 ASP A N 1
ATOM 814 C CA . ASP A 1 104 ? 12.154 26.963 27.489 1.00 65.69 104 ASP A CA 1
ATOM 815 C C . ASP A 1 104 ? 13.009 26.554 26.276 1.00 65.69 104 ASP A C 1
ATOM 817 O O . ASP A 1 104 ? 12.658 26.803 25.116 1.00 65.69 104 ASP A O 1
ATOM 821 N N . GLU A 1 105 ? 14.160 25.925 26.538 1.00 50.22 105 GLU A N 1
ATOM 822 C CA . GLU A 1 105 ? 14.928 25.227 25.503 1.00 50.22 105 GLU A CA 1
ATOM 823 C C . GLU A 1 105 ? 14.086 24.087 24.916 1.00 50.22 105 GLU A C 1
ATOM 825 O O . GLU A 1 105 ? 13.285 23.468 25.614 1.00 50.22 105 GLU A O 1
ATOM 830 N N . VAL A 1 106 ? 14.275 23.805 23.622 1.00 45.66 106 VAL A N 1
ATOM 831 C CA . VAL A 1 106 ? 13.544 22.769 22.875 1.00 45.66 106 VAL A CA 1
ATOM 832 C C . VAL A 1 106 ? 13.738 21.404 23.545 1.00 45.66 106 VAL A C 1
ATOM 834 O O . VAL A 1 106 ? 14.697 20.688 23.263 1.00 45.66 106 VAL A O 1
ATOM 837 N N . GLN A 1 107 ? 12.812 21.031 24.423 1.00 40.69 107 GLN A N 1
ATOM 838 C CA . GLN A 1 107 ? 12.607 19.655 24.844 1.00 40.69 107 GLN A CA 1
ATOM 839 C C . GLN A 1 107 ? 11.417 19.115 24.050 1.00 40.69 107 GLN A C 1
ATOM 841 O O . GLN A 1 107 ? 10.353 19.735 24.077 1.00 40.69 107 GLN A O 1
ATOM 846 N N . PRO A 1 108 ? 11.565 17.997 23.318 1.00 37.69 108 PRO A N 1
ATOM 847 C CA . PRO A 1 108 ? 10.433 17.371 22.651 1.00 37.69 108 PRO A CA 1
ATOM 848 C C . PRO A 1 108 ? 9.407 16.976 23.719 1.00 37.69 108 PRO A C 1
ATOM 850 O O . PRO A 1 108 ? 9.679 16.128 24.571 1.00 37.69 108 PRO A O 1
ATOM 853 N N . SER A 1 109 ? 8.255 17.645 23.719 1.00 36.16 109 SER A N 1
ATOM 854 C CA . SER A 1 109 ? 7.168 17.351 24.643 1.00 36.16 109 SER A CA 1
ATOM 855 C C . SER A 1 109 ? 6.424 16.101 24.167 1.00 36.16 109 SER A C 1
ATOM 857 O O . SER A 1 109 ? 6.254 15.865 22.972 1.00 36.16 109 SER A O 1
ATOM 859 N N . ALA A 1 110 ? 5.953 15.286 25.110 1.00 41.94 110 ALA A N 1
ATOM 860 C CA . ALA A 1 110 ? 5.111 14.124 24.817 1.00 41.94 110 ALA A CA 1
ATOM 861 C C . ALA A 1 110 ? 3.710 14.507 24.281 1.00 41.94 110 ALA A C 1
ATOM 863 O O . ALA A 1 110 ? 2.955 13.626 23.879 1.00 41.94 110 ALA A O 1
ATOM 864 N N . ASP A 1 111 ? 3.371 15.802 24.256 1.00 36.84 111 ASP A N 1
ATOM 865 C CA . ASP A 1 111 ? 2.061 16.318 23.840 1.00 36.84 111 ASP A CA 1
ATOM 866 C C . ASP A 1 111 ? 1.967 16.637 22.335 1.00 36.84 111 ASP A C 1
ATOM 868 O O . ASP A 1 111 ? 0.848 16.710 21.812 1.00 36.84 111 ASP A O 1
ATOM 872 N N . ASP A 1 112 ? 3.096 16.744 21.616 1.00 37.72 112 ASP A N 1
ATOM 873 C CA . ASP A 1 112 ? 3.121 16.852 20.141 1.00 37.72 112 ASP A CA 1
ATOM 874 C C . ASP A 1 112 ? 2.494 15.610 19.469 1.00 37.72 112 ASP A C 1
ATOM 876 O O . ASP A 1 112 ? 1.932 15.690 18.373 1.00 37.72 112 ASP A O 1
ATOM 880 N N . ASP A 1 113 ? 2.489 14.464 20.160 1.00 39.91 113 ASP A N 1
ATOM 881 C CA . ASP A 1 113 ? 1.883 13.224 19.668 1.00 39.91 113 ASP A CA 1
ATOM 882 C C . ASP A 1 113 ? 0.345 13.277 19.678 1.00 39.91 113 ASP A C 1
ATOM 884 O O . ASP A 1 113 ? -0.306 12.562 18.929 1.00 39.91 113 ASP A O 1
ATOM 888 N N . THR A 1 114 ? -0.286 14.160 20.459 1.00 37.12 114 THR A N 1
ATOM 889 C CA . THR A 1 114 ? -1.760 14.204 20.563 1.00 37.12 114 THR A CA 1
ATOM 890 C C . THR A 1 114 ? -2.418 14.774 19.304 1.00 37.12 114 THR A C 1
ATOM 892 O O . THR A 1 114 ? -3.466 14.291 18.870 1.00 37.12 114 THR A O 1
ATOM 895 N N . GLY A 1 115 ? -1.802 15.796 18.697 1.00 35.06 115 GLY A N 1
ATOM 896 C CA . GLY A 1 115 ? -2.260 16.385 17.434 1.00 35.06 115 GLY A CA 1
ATOM 897 C C . GLY A 1 115 ? -2.000 15.463 16.242 1.00 35.06 115 GLY A C 1
ATOM 898 O O . GLY A 1 115 ? -2.875 15.285 15.391 1.00 35.06 115 GLY A O 1
ATOM 899 N N . HIS A 1 116 ? -0.834 14.810 16.223 1.00 40.34 116 HIS A N 1
ATOM 900 C CA . HIS A 1 116 ? -0.497 13.791 15.229 1.00 40.34 116 HIS A CA 1
ATOM 901 C C . HIS A 1 116 ? -1.371 12.542 15.353 1.00 40.34 116 HIS A C 1
ATOM 903 O O . HIS A 1 116 ? -1.876 12.065 14.337 1.00 40.34 116 HIS A O 1
ATOM 909 N N . ALA A 1 117 ? -1.639 12.076 16.573 1.00 42.50 117 ALA A N 1
ATOM 910 C CA . ALA A 1 117 ? -2.540 10.964 16.839 1.00 42.50 117 ALA A CA 1
ATOM 911 C C . ALA A 1 117 ? -3.978 11.280 16.417 1.00 42.50 117 ALA A C 1
ATOM 913 O O . ALA A 1 117 ? -4.617 10.423 15.823 1.00 42.50 117 ALA A O 1
ATOM 914 N N . PHE A 1 118 ? -4.483 12.498 16.651 1.00 37.41 118 PHE A N 1
ATOM 915 C CA . PHE A 1 118 ? -5.835 12.887 16.230 1.00 37.41 118 PHE A CA 1
ATOM 916 C C . PHE A 1 118 ? -5.990 12.943 14.701 1.00 37.41 118 PHE A C 1
ATOM 918 O O . PHE A 1 118 ? -6.967 12.426 14.150 1.00 37.41 118 PHE A O 1
ATOM 925 N N . ALA A 1 119 ? -5.014 13.533 14.001 1.00 43.41 119 ALA A N 1
ATOM 926 C CA . ALA A 1 119 ? -4.999 13.548 12.538 1.00 43.41 119 ALA A CA 1
ATOM 927 C C . ALA A 1 119 ? -4.890 12.124 11.967 1.00 43.41 119 ALA A C 1
ATOM 929 O O . ALA A 1 119 ? -5.614 11.764 11.040 1.00 43.41 119 ALA A O 1
ATOM 930 N N . ALA A 1 120 ? -4.043 11.285 12.561 1.00 61.06 120 ALA A N 1
ATOM 931 C CA . ALA A 1 120 ? -3.909 9.892 12.162 1.00 61.06 120 ALA A CA 1
ATOM 932 C C . ALA A 1 120 ? -5.146 9.040 12.514 1.00 61.06 120 ALA A C 1
ATOM 934 O O . ALA A 1 120 ? -5.458 8.129 11.756 1.00 61.06 120 ALA A O 1
ATOM 935 N N . GLU A 1 121 ? -5.890 9.341 13.587 1.00 65.56 121 GLU A N 1
ATOM 936 C CA . GLU A 1 121 ? -7.127 8.624 13.968 1.00 65.56 121 GLU A CA 1
ATOM 937 C C . GLU A 1 121 ? -8.249 8.928 12.980 1.00 65.56 121 GLU A C 1
ATOM 939 O O . GLU A 1 121 ? -8.921 8.019 12.497 1.00 65.56 121 GLU A O 1
ATOM 944 N N . THR A 1 122 ? -8.355 10.195 12.580 1.00 64.38 122 THR A N 1
ATOM 945 C CA . THR A 1 122 ? -9.261 10.652 11.520 1.00 64.38 122 THR A CA 1
ATOM 946 C C . THR A 1 122 ? -8.934 9.969 10.188 1.00 64.38 122 THR A C 1
ATOM 948 O O . THR A 1 122 ? -9.812 9.375 9.569 1.00 64.38 122 THR A O 1
ATOM 951 N N . HIS A 1 123 ? -7.666 9.983 9.762 1.00 67.38 123 HIS A N 1
ATOM 952 C CA . HIS A 1 123 ? -7.262 9.352 8.501 1.00 67.38 123 HIS A CA 1
ATOM 953 C C . HIS A 1 123 ? -7.440 7.828 8.517 1.00 67.38 123 HIS A C 1
ATOM 955 O O . HIS A 1 123 ? -7.888 7.255 7.525 1.00 67.38 123 HIS A O 1
ATOM 961 N N . LEU A 1 124 ? -7.116 7.168 9.634 1.00 78.38 124 LEU A N 1
ATOM 962 C CA . LEU A 1 124 ? -7.325 5.730 9.798 1.00 78.38 124 LEU A CA 1
ATOM 963 C C . LEU A 1 124 ? -8.811 5.378 9.703 1.00 78.38 124 LEU A C 1
ATOM 965 O O . LEU A 1 124 ? -9.166 4.419 9.023 1.00 78.38 124 LEU A O 1
ATOM 969 N N . ARG A 1 125 ? -9.680 6.162 10.347 1.00 84.56 125 ARG A N 1
ATOM 970 C CA . ARG A 1 125 ? -11.131 5.985 10.262 1.00 84.56 125 ARG A CA 1
ATOM 971 C C . ARG A 1 125 ? -11.627 6.095 8.833 1.00 84.56 125 ARG A C 1
ATOM 973 O O . ARG A 1 125 ? -12.339 5.209 8.373 1.00 84.56 125 ARG A O 1
ATOM 980 N N . ASP A 1 126 ? -11.258 7.169 8.145 1.00 72.25 126 ASP A N 1
ATOM 981 C CA . ASP A 1 126 ? -11.755 7.446 6.800 1.00 72.25 126 ASP A CA 1
ATOM 982 C C . ASP A 1 126 ? -11.273 6.383 5.801 1.00 72.25 126 ASP A C 1
ATOM 984 O O . ASP A 1 126 ? -12.028 6.001 4.905 1.00 72.25 126 ASP A O 1
ATOM 988 N N . TYR A 1 127 ? -10.057 5.855 5.992 1.00 78.25 127 TYR A N 1
ATOM 989 C CA . TYR A 1 127 ? -9.545 4.695 5.260 1.00 78.25 127 TYR A CA 1
ATOM 990 C C . TYR A 1 127 ? -10.364 3.433 5.558 1.00 78.25 127 TYR A C 1
ATOM 992 O O . TYR A 1 127 ? -10.914 2.812 4.650 1.00 78.25 127 TYR A O 1
ATOM 1000 N N . LEU A 1 128 ? -10.503 3.063 6.832 1.00 82.56 128 LEU A N 1
ATOM 1001 C CA . LEU A 1 128 ? -11.204 1.842 7.232 1.00 82.56 128 LEU A CA 1
ATOM 1002 C C . LEU A 1 128 ? -12.693 1.862 6.861 1.00 82.56 128 LEU A C 1
ATOM 1004 O O . LEU A 1 128 ? -13.242 0.827 6.498 1.00 82.56 128 LEU A O 1
ATOM 1008 N N . ALA A 1 129 ? -13.342 3.028 6.885 1.00 76.00 129 ALA A N 1
ATOM 1009 C CA . ALA A 1 129 ? -14.728 3.192 6.451 1.00 76.00 129 ALA A CA 1
ATOM 1010 C C . ALA A 1 129 ? -14.926 2.899 4.951 1.00 76.00 129 ALA A C 1
ATOM 1012 O O . ALA A 1 129 ? -16.011 2.481 4.550 1.00 76.00 129 ALA A O 1
ATOM 1013 N N . GLN A 1 130 ? -13.887 3.093 4.131 1.00 67.25 130 GLN A N 1
ATOM 1014 C CA . GLN A 1 130 ? -13.881 2.760 2.699 1.00 67.25 130 GLN A CA 1
ATOM 1015 C C . GLN A 1 130 ? -13.422 1.319 2.426 1.00 67.25 130 GLN A C 1
ATOM 1017 O O . GLN A 1 130 ? -13.710 0.773 1.363 1.00 67.25 130 GLN A O 1
ATOM 1022 N N . HIS A 1 131 ? -12.739 0.697 3.389 1.00 77.69 131 HIS A N 1
ATOM 1023 C CA . HIS A 1 131 ? -12.117 -0.622 3.270 1.00 77.69 131 HIS A CA 1
ATOM 1024 C C . HIS A 1 131 ? -12.569 -1.570 4.391 1.00 77.69 131 HIS A C 1
ATOM 1026 O O . HIS A 1 131 ? -11.761 -2.278 4.990 1.00 77.69 131 HIS A O 1
ATOM 1032 N N . LEU A 1 132 ? -13.874 -1.602 4.683 1.00 81.56 132 LEU A N 1
ATOM 1033 C CA . LEU A 1 132 ? -14.430 -2.399 5.784 1.00 81.56 132 LEU A CA 1
ATOM 1034 C C . LEU A 1 132 ? -14.124 -3.902 5.674 1.00 81.56 132 LEU A C 1
ATOM 1036 O O . LEU A 1 132 ? -13.997 -4.568 6.701 1.00 81.56 132 LEU A O 1
ATOM 1040 N N . ASP A 1 133 ? -13.931 -4.415 4.456 1.00 83.12 133 ASP A N 1
ATOM 1041 C CA . ASP A 1 133 ? -13.517 -5.801 4.206 1.00 83.12 133 ASP A CA 1
ATOM 1042 C C . ASP A 1 133 ? -12.154 -6.155 4.834 1.00 83.12 133 ASP A C 1
ATOM 1044 O O . ASP A 1 133 ? -11.910 -7.321 5.146 1.00 83.12 133 ASP A O 1
ATOM 1048 N N . GLU A 1 134 ? -11.269 -5.172 5.060 1.00 85.94 134 GLU A N 1
ATOM 1049 C CA . GLU A 1 134 ? -10.002 -5.379 5.781 1.00 85.94 134 GLU A CA 1
ATOM 1050 C C . GLU A 1 134 ? -10.220 -5.624 7.278 1.00 85.94 134 GLU A C 1
ATOM 1052 O O . GLU A 1 134 ? -9.425 -6.311 7.926 1.00 85.94 134 GLU A O 1
ATOM 1057 N N . ILE A 1 135 ? -11.305 -5.078 7.835 1.00 91.56 135 ILE A N 1
ATOM 1058 C CA . ILE A 1 135 ? -11.716 -5.366 9.206 1.00 91.56 135 ILE A CA 1
ATOM 1059 C C . ILE A 1 135 ? -12.366 -6.739 9.227 1.00 91.56 135 ILE A C 1
ATOM 1061 O O . ILE A 1 135 ? -11.925 -7.614 9.968 1.00 91.56 135 ILE A O 1
ATOM 1065 N N . GLU A 1 136 ? -13.423 -6.938 8.454 1.00 91.31 136 GLU A N 1
ATOM 1066 C CA . GLU A 1 136 ? -14.151 -8.197 8.385 1.00 91.31 136 GLU A CA 1
ATOM 1067 C C . GLU A 1 136 ? -14.877 -8.282 7.031 1.00 91.31 136 GLU A C 1
ATOM 1069 O O . GLU A 1 136 ? -15.586 -7.340 6.674 1.00 91.31 136 GLU A O 1
ATOM 1074 N N . PRO A 1 137 ? -14.724 -9.381 6.266 1.00 89.00 137 PRO A N 1
ATOM 1075 C CA . PRO A 1 137 ? -15.340 -9.499 4.947 1.00 89.00 137 PRO A CA 1
ATOM 1076 C C . PRO A 1 137 ? -16.865 -9.364 4.982 1.00 89.00 137 PRO A C 1
ATOM 1078 O O . PRO A 1 137 ? -17.537 -10.026 5.776 1.00 89.00 137 PRO A O 1
ATOM 1081 N N . GLY A 1 138 ? -17.419 -8.568 4.067 1.00 86.19 138 GLY A N 1
ATOM 1082 C CA . GLY A 1 138 ? -18.864 -8.398 3.908 1.00 86.19 138 GLY A CA 1
ATOM 1083 C C . GLY A 1 138 ? -19.498 -7.366 4.844 1.00 86.19 138 GLY A C 1
ATOM 1084 O O . GLY A 1 138 ? -20.727 -7.293 4.906 1.00 86.19 138 GLY A O 1
ATOM 1085 N N . LEU A 1 139 ? -18.695 -6.572 5.557 1.00 91.31 139 LEU A N 1
ATOM 1086 C CA . LEU A 1 139 ? -19.184 -5.405 6.287 1.00 91.31 139 LEU A CA 1
ATOM 1087 C C . LEU A 1 139 ? -19.581 -4.271 5.337 1.00 91.31 139 LEU A C 1
ATOM 1089 O O . LEU A 1 139 ? -18.895 -3.969 4.363 1.00 91.31 139 LEU A O 1
ATOM 1093 N N . GLN A 1 140 ? -20.670 -3.589 5.676 1.00 84.88 140 GLN A N 1
ATOM 1094 C CA . GLN A 1 140 ? -21.153 -2.398 4.984 1.00 84.88 140 GLN A CA 1
ATOM 1095 C C . GLN A 1 140 ? -21.404 -1.281 5.992 1.00 84.88 140 GLN A C 1
ATOM 1097 O O . GLN A 1 140 ? -21.835 -1.540 7.115 1.00 84.88 140 GLN A O 1
ATOM 1102 N N . LEU A 1 141 ? -21.158 -0.027 5.603 1.00 85.50 141 LEU A N 1
ATOM 1103 C CA . LEU A 1 141 ? -21.496 1.112 6.456 1.00 85.50 141 LEU A CA 1
ATOM 1104 C C . LEU A 1 141 ? -22.998 1.117 6.739 1.00 85.50 141 LEU A C 1
ATOM 1106 O O . LEU A 1 141 ? -23.819 0.972 5.832 1.00 85.50 141 LEU A O 1
ATOM 1110 N N . TYR A 1 142 ? -23.357 1.322 8.002 1.00 87.75 142 TYR A N 1
ATOM 1111 C CA . TYR A 1 142 ? -24.750 1.513 8.365 1.00 87.75 142 TYR A CA 1
ATOM 1112 C C . TYR A 1 142 ? -25.254 2.835 7.779 1.00 87.75 142 TYR A C 1
ATOM 1114 O O . TYR A 1 142 ? -24.588 3.864 7.889 1.00 87.75 142 TYR A O 1
ATOM 1122 N N . VAL A 1 143 ? -26.446 2.821 7.189 1.00 81.69 143 VAL A N 1
ATOM 1123 C CA . VAL A 1 143 ? -27.136 4.030 6.731 1.00 81.69 143 VAL A CA 1
ATOM 1124 C C . VAL A 1 143 ? -28.449 4.120 7.488 1.00 81.69 143 VAL A C 1
ATOM 1126 O O . VAL A 1 143 ? -29.319 3.258 7.364 1.00 81.69 143 VAL A O 1
ATOM 1129 N N . HIS A 1 144 ? -28.579 5.151 8.316 1.00 82.38 144 HIS A N 1
ATOM 1130 C CA . HIS A 1 144 ? -29.799 5.399 9.066 1.00 82.38 144 HIS A CA 1
ATOM 1131 C C . HIS A 1 144 ? -30.906 5.925 8.125 1.00 82.38 144 HIS A C 1
ATOM 1133 O O . HIS A 1 144 ? -30.596 6.590 7.136 1.00 82.38 144 HIS A O 1
ATOM 1139 N N . PRO A 1 145 ? -32.203 5.702 8.425 1.00 77.06 145 PRO A N 1
ATOM 1140 C CA . PRO A 1 145 ? -33.315 6.210 7.609 1.00 77.06 145 PRO A CA 1
ATOM 1141 C C . PRO A 1 145 ? -33.359 7.729 7.363 1.00 77.06 145 PRO A C 1
ATOM 1143 O O . PRO A 1 145 ? -34.098 8.176 6.495 1.00 77.06 145 PRO A O 1
ATOM 1146 N N . ASP A 1 146 ? -32.603 8.519 8.127 1.00 76.12 146 ASP A N 1
ATOM 1147 C CA . ASP A 1 146 ? -32.455 9.975 7.960 1.00 76.12 146 ASP A CA 1
ATOM 1148 C C . ASP A 1 146 ? -31.187 10.353 7.173 1.00 76.12 146 ASP A C 1
ATOM 1150 O O . ASP A 1 146 ? -30.691 11.469 7.297 1.00 76.12 146 ASP A O 1
ATOM 1154 N N . GLU A 1 147 ? -30.649 9.404 6.403 1.00 65.31 147 GLU A N 1
ATOM 1155 C CA . GLU A 1 147 ? -29.456 9.536 5.560 1.00 65.31 147 GLU A CA 1
ATOM 1156 C C . GLU A 1 147 ? -28.135 9.733 6.322 1.00 65.31 147 GLU A C 1
ATOM 1158 O O . GLU A 1 147 ? -27.083 9.912 5.704 1.00 65.31 147 GLU A O 1
ATOM 1163 N N . ARG A 1 148 ? -28.125 9.632 7.661 1.00 69.69 148 ARG A N 1
ATOM 1164 C CA . ARG A 1 148 ? -26.861 9.596 8.411 1.00 69.69 148 ARG A CA 1
ATOM 1165 C C . ARG A 1 148 ? -26.096 8.312 8.110 1.00 69.69 148 ARG A C 1
ATOM 1167 O O . ARG A 1 148 ? -26.590 7.208 8.343 1.00 69.69 148 ARG A O 1
ATOM 1174 N N . ILE A 1 149 ? -24.861 8.476 7.656 1.00 66.12 149 ILE A N 1
ATOM 1175 C CA . ILE A 1 149 ? -23.924 7.382 7.410 1.00 66.12 149 ILE A CA 1
ATOM 1176 C C . ILE A 1 149 ? -23.184 6.998 8.692 1.00 66.12 149 ILE A C 1
ATOM 1178 O O . ILE A 1 149 ? -22.959 7.823 9.576 1.00 66.12 149 ILE A O 1
ATOM 1182 N N . GLY A 1 150 ? -22.790 5.735 8.788 1.00 76.88 150 GLY A N 1
ATOM 1183 C CA . GLY A 1 150 ? -22.127 5.138 9.941 1.00 76.88 150 GLY A CA 1
ATOM 1184 C C . GLY A 1 150 ? -20.673 5.561 10.137 1.00 76.88 150 GLY A C 1
ATOM 1185 O O . GLY A 1 150 ? -19.882 4.755 10.597 1.00 76.88 150 GLY A O 1
ATOM 1186 N N . VAL A 1 151 ? -20.294 6.787 9.787 1.00 76.25 151 VAL A N 1
ATOM 1187 C CA . VAL A 1 151 ? -18.966 7.352 10.060 1.00 76.25 151 VAL A CA 1
ATOM 1188 C C . VAL A 1 151 ? -19.155 8.524 11.004 1.00 76.25 151 VAL A C 1
ATOM 1190 O O . VAL A 1 151 ? -20.007 9.373 10.753 1.00 76.25 151 VAL A O 1
ATOM 1193 N N . GLU A 1 152 ? -18.396 8.557 12.102 1.00 79.69 152 GLU A N 1
ATOM 1194 C CA . GLU A 1 152 ? -18.594 9.542 13.172 1.00 79.69 152 GLU A CA 1
ATOM 1195 C C . GLU A 1 152 ? -20.060 9.600 13.649 1.00 79.69 152 GLU A C 1
ATOM 1197 O O . GLU A 1 152 ? -20.630 10.667 13.894 1.00 79.69 152 GLU A O 1
ATOM 1202 N N . PHE A 1 153 ? -20.696 8.433 13.779 1.00 80.56 153 PHE A N 1
ATOM 1203 C CA . PHE A 1 153 ? -22.124 8.322 14.035 1.00 80.56 153 PHE A CA 1
ATOM 1204 C C . PHE A 1 153 ? -22.481 8.878 15.422 1.00 80.56 153 PHE A C 1
ATOM 1206 O O . PHE A 1 153 ? -22.145 8.307 16.465 1.00 80.56 153 PHE A O 1
ATOM 1213 N N . ILE A 1 154 ? -23.162 10.027 15.436 1.00 81.06 154 ILE A N 1
ATOM 1214 C CA . ILE A 1 154 ? -23.527 10.744 16.662 1.00 81.06 154 ILE A CA 1
ATOM 1215 C C . ILE A 1 154 ? -24.710 10.055 17.349 1.00 81.06 154 ILE A C 1
ATOM 1217 O O . ILE A 1 154 ? -25.773 9.854 16.756 1.00 81.06 154 ILE A O 1
ATOM 1221 N N . THR A 1 155 ? -24.535 9.772 18.638 1.00 86.00 155 THR A N 1
ATOM 1222 C CA . THR A 1 155 ? -25.552 9.220 19.539 1.00 86.00 155 THR A CA 1
ATOM 1223 C C . THR A 1 155 ? -25.704 10.100 20.780 1.00 86.00 155 THR A C 1
ATOM 1225 O O . THR A 1 155 ? -24.882 10.977 21.054 1.00 86.00 155 THR A O 1
ATOM 1228 N N . GLU A 1 156 ? -26.727 9.832 21.588 1.00 85.38 156 GLU A N 1
ATOM 1229 C CA . GLU A 1 156 ? -26.931 10.511 22.877 1.00 85.38 156 GLU A CA 1
ATOM 1230 C C . GLU A 1 156 ? -25.805 10.232 23.884 1.00 85.38 156 GLU A C 1
ATOM 1232 O O . GLU A 1 156 ? -25.566 11.020 24.798 1.00 85.38 156 GLU A O 1
ATOM 1237 N N . VAL A 1 157 ? -25.101 9.109 23.717 1.00 81.75 157 VAL A N 1
ATOM 1238 C CA . VAL A 1 157 ? -24.070 8.630 24.648 1.00 81.75 157 VAL A CA 1
ATOM 1239 C C . VAL A 1 157 ? -22.647 8.844 24.129 1.00 81.75 157 VAL A C 1
ATOM 1241 O O . VAL A 1 157 ? -21.691 8.347 24.727 1.00 81.75 157 VAL A O 1
ATOM 1244 N N . GLY A 1 158 ? -22.489 9.577 23.027 1.00 83.06 158 GLY A N 1
ATOM 1245 C CA . GLY A 1 158 ? -21.203 9.889 22.410 1.00 83.06 158 GLY A CA 1
ATOM 1246 C C . GLY A 1 158 ? -21.196 9.642 20.906 1.00 83.06 158 GLY A C 1
ATOM 1247 O O . GLY A 1 158 ? -22.236 9.439 20.282 1.00 83.06 158 GLY A O 1
ATOM 1248 N N . ARG A 1 159 ? -20.006 9.685 20.320 1.00 86.50 159 ARG A N 1
ATOM 1249 C CA . ARG A 1 159 ? -19.791 9.532 18.883 1.00 86.50 159 ARG A CA 1
ATOM 1250 C C . ARG A 1 159 ? -19.099 8.201 18.636 1.00 86.50 159 ARG A C 1
ATOM 1252 O O . ARG A 1 159 ? -18.075 7.951 19.259 1.00 86.50 159 ARG A O 1
ATOM 1259 N N . ILE A 1 160 ? -19.689 7.381 17.776 1.00 90.75 160 ILE A N 1
ATOM 1260 C CA . ILE A 1 160 ? -19.123 6.105 17.334 1.00 90.75 160 ILE A CA 1
ATOM 1261 C C . ILE A 1 160 ? -18.220 6.392 16.135 1.00 90.75 160 ILE A C 1
ATOM 1263 O O . ILE A 1 160 ? -18.668 7.071 15.212 1.00 90.75 160 ILE A O 1
ATOM 1267 N N . ASP A 1 161 ? -16.989 5.882 16.118 1.00 89.62 161 ASP A N 1
ATOM 1268 C CA . ASP A 1 161 ? -16.078 6.139 14.995 1.00 89.62 161 ASP A CA 1
ATOM 1269 C C . ASP A 1 161 ? -16.604 5.538 13.692 1.00 89.62 161 ASP A C 1
ATOM 1271 O O . ASP A 1 161 ? -16.756 6.259 12.702 1.00 89.62 161 ASP A O 1
ATOM 1275 N N . ILE A 1 162 ? -16.928 4.240 13.703 1.00 94.25 162 ILE A N 1
ATOM 1276 C CA . ILE A 1 162 ? -17.574 3.563 12.576 1.00 94.25 162 ILE A CA 1
ATOM 1277 C C . ILE A 1 162 ? -18.692 2.641 13.084 1.00 94.25 162 ILE A C 1
ATOM 1279 O O . ILE A 1 162 ? -18.506 1.832 13.993 1.00 94.25 162 ILE A O 1
ATOM 1283 N N . LEU A 1 163 ? -19.869 2.752 12.476 1.00 96.50 163 LEU A N 1
ATOM 1284 C CA . LEU A 1 163 ? -21.018 1.878 12.665 1.00 96.50 163 LEU A CA 1
ATOM 1285 C C . LEU A 1 163 ? -21.304 1.154 11.347 1.00 96.50 163 LEU A C 1
ATOM 1287 O O . LEU A 1 163 ? -21.611 1.777 10.331 1.00 96.50 163 LEU A O 1
ATOM 1291 N N . ALA A 1 164 ? -21.217 -0.168 11.374 1.00 96.12 164 ALA A N 1
ATOM 1292 C CA . ALA A 1 164 ? -21.409 -1.026 10.216 1.00 96.12 164 ALA A CA 1
ATOM 1293 C C . ALA A 1 164 ? -22.487 -2.087 10.477 1.00 96.12 164 ALA A C 1
ATOM 1295 O O . ALA A 1 164 ? -22.930 -2.291 11.612 1.00 96.12 164 ALA A O 1
ATOM 1296 N N . VAL A 1 165 ? -22.896 -2.763 9.411 1.00 95.19 165 VAL A N 1
ATOM 1297 C CA . VAL A 1 165 ? -23.724 -3.969 9.427 1.00 95.19 165 VAL A CA 1
ATOM 1298 C C . VAL A 1 165 ? -23.026 -5.066 8.634 1.00 95.19 165 VAL A C 1
ATOM 1300 O O . VAL A 1 165 ? -22.374 -4.786 7.630 1.00 95.19 165 VAL A O 1
ATOM 1303 N N . ASP A 1 166 ? -23.131 -6.309 9.087 1.00 94.94 166 ASP A N 1
ATOM 1304 C CA . ASP A 1 166 ? -22.629 -7.456 8.330 1.00 94.94 166 ASP A CA 1
ATOM 1305 C C . ASP A 1 166 ? -23.665 -8.004 7.340 1.00 94.94 166 ASP A C 1
ATOM 1307 O O . ASP A 1 166 ? -24.817 -7.566 7.293 1.00 94.94 166 ASP A O 1
ATOM 1311 N N . GLY A 1 167 ? -23.262 -9.008 6.558 1.00 89.56 167 GLY A N 1
ATOM 1312 C CA . GLY A 1 167 ? -24.133 -9.658 5.577 1.00 89.56 167 GLY A CA 1
ATOM 1313 C C . GLY A 1 167 ? -25.368 -10.366 6.159 1.00 89.56 167 GLY A C 1
ATOM 1314 O O . GLY A 1 167 ? -26.231 -10.778 5.388 1.00 89.56 167 GLY A O 1
ATOM 1315 N N . GLN A 1 168 ? -25.471 -10.519 7.484 1.00 92.19 168 GLN A N 1
ATOM 1316 C CA . GLN A 1 168 ? -26.647 -11.064 8.176 1.00 92.19 168 GLN A CA 1
ATOM 1317 C C . GLN A 1 168 ? -27.517 -9.968 8.815 1.00 92.19 168 GLN A C 1
ATOM 1319 O O . GLN A 1 168 ? -28.558 -10.271 9.397 1.00 92.19 168 GLN A O 1
ATOM 1324 N N . GLY A 1 169 ? -27.122 -8.698 8.694 1.00 92.44 169 GLY A N 1
ATOM 1325 C CA . GLY A 1 169 ? -27.816 -7.558 9.287 1.00 92.44 169 GLY A CA 1
ATOM 1326 C C . GLY A 1 169 ? -27.481 -7.319 10.761 1.00 92.44 169 GLY A C 1
ATOM 1327 O O . GLY A 1 169 ? -28.142 -6.499 11.402 1.00 92.44 169 GLY A O 1
ATOM 1328 N N . ALA A 1 170 ? -26.470 -7.999 11.311 1.00 96.50 170 ALA A N 1
ATOM 1329 C CA . ALA A 1 170 ? -25.992 -7.719 12.657 1.00 96.50 170 ALA A CA 1
ATOM 1330 C C . ALA A 1 170 ? -25.141 -6.447 12.672 1.00 96.50 170 ALA A C 1
ATOM 1332 O O . ALA A 1 170 ? -24.368 -6.182 11.752 1.00 96.50 170 ALA A O 1
ATOM 1333 N N . PHE A 1 171 ? -25.265 -5.667 13.742 1.00 98.12 171 PHE A N 1
ATOM 1334 C CA . PHE A 1 171 ? -24.557 -4.399 13.882 1.00 98.12 171 PHE A CA 1
ATOM 1335 C C . PHE A 1 171 ? -23.140 -4.610 14.410 1.00 98.12 171 PHE A C 1
ATOM 1337 O O . PHE A 1 171 ? -22.901 -5.411 15.320 1.00 98.12 171 PHE A O 1
ATOM 1344 N N . VAL A 1 172 ? -22.212 -3.817 13.888 1.00 98.19 172 VAL A N 1
ATOM 1345 C CA . VAL A 1 172 ? -20.808 -3.807 14.293 1.00 98.19 172 VAL A CA 1
ATOM 1346 C C . VAL A 1 172 ? -20.412 -2.383 14.658 1.00 98.19 172 VAL A C 1
ATOM 1348 O O . VAL A 1 172 ? -20.417 -1.484 13.820 1.00 98.19 172 VAL A O 1
ATOM 1351 N N . VAL A 1 173 ? -20.099 -2.178 15.934 1.00 98.12 173 VAL A N 1
ATOM 1352 C CA . VAL A 1 173 ? -19.581 -0.915 16.471 1.00 98.12 173 VAL A CA 1
ATOM 1353 C C . VAL A 1 173 ? -18.061 -0.991 16.469 1.00 98.12 173 VAL A C 1
ATOM 1355 O O . VAL A 1 173 ? -17.500 -1.889 17.092 1.00 98.12 173 VAL A O 1
ATOM 1358 N N . ILE A 1 174 ? -17.391 -0.066 15.793 1.00 97.00 174 ILE A N 1
ATOM 1359 C CA . ILE A 1 174 ? -15.933 -0.056 15.669 1.00 97.00 174 ILE A CA 1
ATOM 1360 C C . ILE A 1 174 ? -15.400 1.218 16.321 1.00 97.00 174 ILE A C 1
ATOM 1362 O O . ILE A 1 174 ? -15.844 2.314 15.983 1.00 97.00 174 ILE A O 1
ATOM 1366 N N . GLU A 1 175 ? -14.454 1.050 17.242 1.00 93.31 175 GLU A N 1
ATOM 1367 C CA . GLU A 1 175 ? -13.799 2.139 17.974 1.00 93.31 175 GLU A CA 1
ATOM 1368 C C . GLU A 1 175 ? -12.295 2.117 17.688 1.00 93.31 175 GLU A C 1
ATOM 1370 O O . GLU A 1 175 ? -11.662 1.055 17.761 1.00 93.31 175 GLU A O 1
ATOM 1375 N N . LEU A 1 176 ? -11.721 3.274 17.362 1.00 88.94 176 LEU A N 1
ATOM 1376 C CA . LEU A 1 176 ? -10.333 3.402 16.931 1.00 88.94 176 LEU A CA 1
ATOM 1377 C C . LEU A 1 176 ? -9.457 4.028 18.017 1.00 88.94 176 LEU A C 1
ATOM 1379 O O . LEU A 1 176 ? -9.890 4.860 18.812 1.00 88.94 176 LEU A O 1
ATOM 1383 N N . LYS A 1 177 ? -8.174 3.652 18.039 1.00 81.88 177 LYS A N 1
ATOM 1384 C CA . LYS A 1 177 ? -7.182 4.321 18.885 1.00 81.88 177 LYS A CA 1
ATOM 1385 C C . LYS A 1 177 ? -5.803 4.378 18.241 1.00 81.88 177 LYS A C 1
ATOM 1387 O O . LYS A 1 177 ? -5.174 3.346 18.016 1.00 81.88 177 LYS A O 1
ATOM 1392 N N . VAL A 1 178 ? -5.289 5.590 18.029 1.00 61.72 178 VAL A N 1
ATOM 1393 C CA . VAL A 1 178 ? -3.978 5.766 17.375 1.00 61.72 178 VAL A CA 1
ATOM 1394 C C . VAL A 1 178 ? -2.776 5.813 18.315 1.00 61.72 178 VAL A C 1
ATOM 1396 O O . VAL A 1 178 ? -1.698 5.374 17.934 1.00 61.72 178 VAL A O 1
ATOM 1399 N N . ALA A 1 179 ? -2.948 6.268 19.555 1.00 55.66 179 ALA A N 1
ATOM 1400 C CA . ALA A 1 179 ? -1.861 6.367 20.532 1.00 55.66 179 ALA A CA 1
ATOM 1401 C C . ALA A 1 179 ? -2.170 5.607 21.828 1.00 55.66 179 ALA A C 1
ATOM 1403 O O . ALA A 1 179 ? -3.330 5.300 22.128 1.00 55.66 179 ALA A O 1
ATOM 1404 N N . ARG A 1 180 ? -1.123 5.343 22.626 1.00 48.78 180 ARG A N 1
ATOM 1405 C CA . ARG A 1 180 ? -1.227 4.784 23.986 1.00 48.78 180 ARG A CA 1
ATOM 1406 C C . ARG A 1 180 ? -1.976 5.771 24.895 1.00 48.78 180 ARG A C 1
ATOM 1408 O O . ARG A 1 180 ? -1.368 6.606 25.551 1.00 48.78 180 ARG A O 1
ATOM 1415 N N . GLY A 1 181 ? -3.303 5.668 24.927 1.00 50.12 181 GLY A N 1
ATOM 1416 C CA . GLY A 1 181 ? -4.202 6.460 25.772 1.00 50.12 181 GLY A CA 1
ATOM 1417 C C . GLY A 1 181 ? -5.090 5.571 26.653 1.00 50.12 181 GLY A C 1
ATOM 1418 O O . GLY A 1 181 ? -5.355 4.426 26.287 1.00 50.12 181 GLY A O 1
ATOM 1419 N N . PRO A 1 182 ? -5.512 6.057 27.833 1.00 48.12 182 PRO A N 1
ATOM 1420 C CA . PRO A 1 182 ? -5.901 5.223 28.970 1.00 48.12 182 PRO A CA 1
ATOM 1421 C C . PRO A 1 182 ? -7.257 4.552 28.764 1.00 48.12 182 PRO A C 1
ATOM 1423 O O . PRO A 1 182 ? -8.173 5.252 28.347 1.00 48.12 182 PRO A O 1
ATOM 1426 N N . ASP A 1 183 ? -7.340 3.248 29.087 1.00 54.50 183 ASP A N 1
ATOM 1427 C CA . ASP A 1 183 ? -8.420 2.335 29.563 1.00 54.50 183 ASP A CA 1
ATOM 1428 C C . ASP A 1 183 ? -9.918 2.598 29.242 1.00 54.50 183 ASP A C 1
ATOM 1430 O O . ASP A 1 183 ? -10.783 1.788 29.568 1.00 54.50 183 ASP A O 1
ATOM 1434 N N . SER A 1 184 ? -10.255 3.699 28.584 1.00 66.56 184 SER A N 1
ATOM 1435 C CA . SER A 1 184 ? -11.593 4.236 28.340 1.00 66.56 184 SER A CA 1
ATOM 1436 C C . SER A 1 184 ? -12.273 3.600 27.133 1.00 66.56 184 SER A C 1
ATOM 1438 O O . SER A 1 184 ? -13.502 3.576 27.090 1.00 66.56 184 SER A O 1
ATOM 1440 N N . VAL A 1 185 ? -11.497 3.012 26.216 1.00 75.31 185 VAL A N 1
ATOM 1441 C CA . VAL A 1 185 ? -12.002 2.397 24.979 1.00 75.31 185 VAL A CA 1
ATOM 1442 C C . VAL A 1 185 ? -12.931 1.213 25.252 1.00 75.31 185 VAL A C 1
ATOM 1444 O O . VAL A 1 185 ? -13.965 1.074 24.606 1.00 75.31 185 VAL A O 1
ATOM 1447 N N . ALA A 1 186 ? -12.642 0.409 26.282 1.00 81.75 186 ALA A N 1
ATOM 1448 C CA . ALA A 1 186 ? -13.524 -0.680 26.696 1.00 81.75 186 ALA A CA 1
ATOM 1449 C C . ALA A 1 186 ? -14.872 -0.135 27.201 1.00 81.75 186 ALA A C 1
ATOM 1451 O O . ALA A 1 186 ? -15.936 -0.617 26.820 1.00 81.75 186 ALA A O 1
ATOM 1452 N N . GLY A 1 187 ? -14.848 0.936 28.000 1.00 84.75 187 GLY A N 1
ATOM 1453 C CA . GLY A 1 187 ? -16.066 1.606 28.454 1.00 84.75 187 GLY A CA 1
ATOM 1454 C C . GLY A 1 187 ? -16.854 2.249 27.309 1.00 84.75 187 GLY A C 1
ATOM 1455 O O . GLY A 1 187 ? -18.081 2.150 27.279 1.00 84.75 187 GLY A O 1
ATOM 1456 N N . GLN A 1 188 ? -16.163 2.880 26.355 1.00 88.50 188 GLN A N 1
ATOM 1457 C CA . GLN A 1 188 ? -16.765 3.477 25.160 1.00 88.50 188 GLN A CA 1
ATOM 1458 C C . GLN A 1 188 ? -17.462 2.420 24.310 1.00 88.50 188 GLN A C 1
ATOM 1460 O O . GLN A 1 188 ? -18.664 2.537 24.071 1.00 88.50 188 GLN A O 1
ATOM 1465 N N . ILE A 1 189 ? -16.755 1.353 23.932 1.00 92.44 189 ILE A N 1
ATOM 1466 C CA . ILE A 1 189 ? -17.322 0.342 23.045 1.00 92.44 189 ILE A CA 1
ATOM 1467 C C . ILE A 1 189 ? -18.495 -0.388 23.695 1.00 92.44 189 ILE A C 1
ATOM 1469 O O . ILE A 1 189 ? -19.521 -0.601 23.050 1.00 92.44 189 ILE A O 1
ATOM 1473 N N . LEU A 1 190 ? -18.413 -0.682 24.997 1.00 92.00 190 LEU A N 1
ATOM 1474 C CA . LEU A 1 190 ? -19.524 -1.275 25.739 1.00 92.00 190 LEU A CA 1
ATOM 1475 C C . LEU A 1 190 ? -20.726 -0.333 25.798 1.00 92.00 190 LEU A C 1
ATOM 1477 O O . LEU A 1 190 ? -21.860 -0.781 25.626 1.00 92.00 190 LEU A O 1
ATOM 1481 N N . ARG A 1 191 ? -20.504 0.967 26.016 1.00 93.50 191 ARG A N 1
ATOM 1482 C CA . ARG A 1 191 ? -21.564 1.984 26.031 1.00 93.50 191 ARG A CA 1
ATOM 1483 C C . ARG A 1 191 ? -22.249 2.092 24.670 1.00 93.50 191 ARG A C 1
ATOM 1485 O O . ARG A 1 191 ? -23.477 2.063 24.607 1.00 93.50 191 ARG A O 1
ATOM 1492 N N . TYR A 1 192 ? -21.474 2.158 23.593 1.00 95.44 192 TYR A N 1
ATOM 1493 C CA . TYR A 1 192 ? -21.981 2.274 22.228 1.00 95.44 192 TYR A CA 1
ATOM 1494 C C . TYR A 1 192 ? -22.701 1.006 21.767 1.00 95.44 192 TYR A C 1
ATOM 1496 O O . TYR A 1 192 ? -23.852 1.098 21.339 1.00 95.44 192 TYR A O 1
ATOM 1504 N N . LYS A 1 193 ? -22.105 -0.180 21.964 1.00 95.69 193 LYS A N 1
ATOM 1505 C CA . LYS A 1 193 ? -22.742 -1.485 21.702 1.00 95.69 193 LYS A CA 1
ATOM 1506 C C . LYS A 1 193 ? -24.115 -1.562 22.366 1.00 95.69 193 LYS A C 1
ATOM 1508 O O . LYS A 1 193 ? -25.117 -1.892 21.734 1.00 95.69 193 LYS A O 1
ATOM 1513 N N . ASN A 1 194 ? -24.179 -1.198 23.646 1.00 95.00 194 ASN A N 1
ATOM 1514 C CA . ASN A 1 194 ? -25.409 -1.221 24.428 1.00 95.00 194 ASN A CA 1
ATOM 1515 C C . ASN A 1 194 ? -26.457 -0.205 23.966 1.00 95.00 194 ASN A C 1
ATOM 1517 O O . ASN A 1 194 ? -27.655 -0.494 24.052 1.00 95.00 194 ASN A O 1
ATOM 1521 N N . TRP A 1 195 ? -26.030 0.970 23.505 1.00 96.81 195 TRP A N 1
ATOM 1522 C CA . TRP A 1 195 ? -26.934 1.974 22.959 1.00 96.81 195 TRP A CA 1
ATOM 1523 C C . TRP A 1 195 ? -27.514 1.518 21.616 1.00 96.81 195 TRP A C 1
ATOM 1525 O O . TRP A 1 195 ? -28.736 1.500 21.473 1.00 96.81 195 TRP A O 1
ATOM 1535 N N . VAL A 1 196 ? -26.677 1.036 20.689 1.00 97.12 196 VAL A N 1
ATOM 1536 C CA . VAL A 1 196 ? -27.106 0.502 19.381 1.00 97.12 196 VAL A CA 1
ATOM 1537 C C . VAL A 1 196 ? -28.074 -0.668 19.562 1.00 97.12 196 VAL A C 1
ATOM 1539 O O . VAL A 1 196 ? -29.136 -0.690 18.941 1.00 97.12 196 VAL A O 1
ATOM 1542 N N . LYS A 1 197 ? -27.779 -1.586 20.493 1.00 96.25 197 LYS A N 1
ATOM 1543 C CA . LYS A 1 197 ? -28.643 -2.734 20.816 1.00 96.25 197 LYS A CA 1
ATOM 1544 C C . LYS A 1 197 ? -30.053 -2.330 21.255 1.00 96.25 197 LYS A C 1
ATOM 1546 O O . LYS A 1 197 ? -31.005 -3.047 20.970 1.00 96.25 197 LYS A O 1
ATOM 1551 N N . ARG A 1 198 ? -30.191 -1.194 21.946 1.00 95.62 198 ARG A N 1
ATOM 1552 C CA . ARG A 1 198 ? -31.476 -0.701 22.472 1.00 95.62 198 ARG A CA 1
ATOM 1553 C C . ARG A 1 198 ? -32.253 0.167 21.482 1.00 95.62 198 ARG A C 1
ATOM 1555 O O . ARG A 1 198 ? -33.474 0.174 21.560 1.00 95.62 198 ARG A O 1
ATOM 1562 N N . HIS A 1 199 ? -31.565 0.887 20.595 1.00 94.62 199 HIS A N 1
ATOM 1563 C CA . HIS A 1 199 ? -32.191 1.935 19.776 1.00 94.62 199 HIS A CA 1
ATOM 1564 C C . HIS A 1 199 ? -32.233 1.626 18.278 1.00 94.62 199 HIS A C 1
ATOM 1566 O O . HIS A 1 199 ? -33.116 2.134 17.596 1.00 94.62 199 HIS A O 1
ATOM 1572 N N . LEU A 1 200 ? -31.298 0.823 17.758 1.00 93.94 200 LEU A N 1
ATOM 1573 C CA . LEU A 1 200 ? -31.171 0.571 16.316 1.00 93.94 200 LEU A CA 1
ATOM 1574 C C . LEU A 1 200 ? -31.343 -0.904 15.951 1.00 93.94 200 LEU A C 1
ATOM 1576 O O . LEU A 1 200 ? -31.926 -1.215 14.917 1.00 93.94 200 LEU A O 1
ATOM 1580 N N . ALA A 1 201 ? -30.856 -1.815 16.797 1.00 92.00 201 ALA A N 1
ATOM 1581 C CA . ALA A 1 201 ? -30.697 -3.211 16.409 1.00 92.00 201 ALA A CA 1
ATOM 1582 C C . ALA A 1 201 ? -32.016 -3.959 16.158 1.00 92.00 201 ALA A C 1
ATOM 1584 O O . ALA A 1 201 ? -32.016 -4.934 15.418 1.00 92.00 201 ALA A O 1
ATOM 1585 N N . ASN A 1 202 ? -33.142 -3.535 16.747 1.00 90.69 202 ASN A N 1
ATOM 1586 C CA . ASN A 1 202 ? -34.464 -4.152 16.536 1.00 90.69 202 ASN A CA 1
ATOM 1587 C C . ASN A 1 202 ? -34.465 -5.696 16.640 1.00 90.69 202 ASN A C 1
ATOM 1589 O O . ASN A 1 202 ? -35.140 -6.386 15.880 1.00 90.69 202 ASN A O 1
ATOM 1593 N N . GLY A 1 203 ? -33.692 -6.243 17.584 1.00 89.69 203 GLY A N 1
ATOM 1594 C CA . GLY A 1 203 ? -33.545 -7.689 17.796 1.00 89.69 203 GLY A CA 1
ATOM 1595 C C . GLY A 1 203 ? -32.362 -8.342 17.072 1.00 89.69 203 GLY A C 1
ATOM 1596 O O . GLY A 1 203 ? -32.046 -9.488 17.380 1.00 89.69 203 GLY A O 1
ATOM 1597 N N . GLN A 1 204 ? -31.674 -7.626 16.179 1.00 95.00 204 GLN A N 1
ATOM 1598 C CA . GLN A 1 204 ? -30.391 -8.052 15.615 1.00 95.00 204 GLN A CA 1
ATOM 1599 C C . GLN A 1 204 ? -29.294 -8.072 16.686 1.00 95.00 204 GLN A C 1
ATOM 1601 O O . GLN A 1 204 ? -29.348 -7.341 17.684 1.00 95.00 204 GLN A O 1
ATOM 1606 N N . SER A 1 205 ? -28.281 -8.916 16.489 1.00 95.88 205 SER A N 1
ATOM 1607 C CA . SER A 1 205 ? -27.109 -8.930 17.363 1.00 95.88 205 SER A CA 1
ATOM 1608 C C . SER A 1 205 ? -26.250 -7.684 17.138 1.00 95.88 205 SER A C 1
ATOM 1610 O O . SER A 1 205 ? -26.282 -7.055 16.078 1.00 95.88 205 SER A O 1
ATOM 1612 N N . VAL A 1 206 ? -25.499 -7.298 18.171 1.00 97.88 206 VAL A N 1
ATOM 1613 C CA . VAL A 1 206 ? -24.577 -6.160 18.121 1.00 97.88 206 VAL A CA 1
ATOM 1614 C C . VAL A 1 206 ? -23.250 -6.605 18.706 1.00 97.88 206 VAL A C 1
ATOM 1616 O O . VAL A 1 206 ? -23.217 -7.050 19.852 1.00 97.88 206 VAL A O 1
ATOM 1619 N N . ARG A 1 207 ? -22.168 -6.460 17.942 1.00 97.69 207 ARG A N 1
ATOM 1620 C CA . ARG A 1 207 ? -20.798 -6.725 18.397 1.00 97.69 207 ARG A CA 1
ATOM 1621 C C . ARG A 1 207 ? -19.931 -5.472 18.322 1.00 97.69 207 ARG A C 1
ATOM 1623 O O . ARG A 1 207 ? -20.254 -4.529 17.602 1.00 97.69 207 ARG A O 1
ATOM 1630 N N . GLY A 1 208 ? -18.856 -5.455 19.102 1.00 97.25 208 GLY A N 1
ATOM 1631 C CA . GLY A 1 208 ? -17.859 -4.390 19.138 1.00 97.25 208 GLY A CA 1
ATOM 1632 C C . GLY A 1 208 ? -16.507 -4.859 18.602 1.00 97.25 208 GLY A C 1
ATOM 1633 O O . GLY A 1 208 ? -16.090 -5.978 18.889 1.00 97.25 208 GLY A O 1
ATOM 1634 N N . ILE A 1 209 ? -15.799 -4.006 17.864 1.00 97.06 209 ILE A N 1
ATOM 1635 C CA . ILE A 1 209 ? -14.401 -4.214 17.474 1.00 97.06 209 ILE A CA 1
ATOM 1636 C C . ILE A 1 209 ? -13.575 -2.993 17.891 1.00 97.06 209 ILE A C 1
ATOM 1638 O O . ILE A 1 209 ? -13.811 -1.882 17.428 1.00 97.06 209 ILE A O 1
ATOM 1642 N N . ILE A 1 210 ? -12.584 -3.203 18.754 1.00 93.88 210 ILE A N 1
ATOM 1643 C CA . ILE A 1 210 ? -11.570 -2.197 19.084 1.00 93.88 210 ILE A CA 1
ATOM 1644 C C . ILE A 1 210 ? -10.418 -2.350 18.091 1.00 93.88 210 ILE A C 1
ATOM 1646 O O . ILE A 1 210 ? -9.892 -3.452 17.948 1.00 93.88 210 ILE A O 1
ATOM 1650 N N . ILE A 1 211 ? -9.990 -1.272 17.435 1.00 92.75 211 ILE A N 1
ATOM 1651 C CA . ILE A 1 211 ? -8.829 -1.280 16.534 1.00 92.75 211 ILE A CA 1
ATOM 1652 C C . ILE A 1 211 ? -7.803 -0.271 17.040 1.00 92.75 211 ILE A C 1
ATOM 1654 O O . ILE A 1 211 ? -8.084 0.923 17.123 1.00 92.75 211 ILE A O 1
ATOM 1658 N N . ALA A 1 212 ? -6.601 -0.736 17.374 1.00 88.31 212 ALA A N 1
ATOM 1659 C CA . ALA A 1 212 ? -5.540 0.134 17.879 1.00 88.31 212 ALA A CA 1
ATOM 1660 C C . ALA A 1 212 ? -4.163 -0.246 17.334 1.00 88.31 212 ALA A C 1
ATOM 1662 O O . ALA A 1 212 ? -3.976 -1.354 16.851 1.00 88.31 212 ALA A O 1
ATOM 1663 N N . GLN A 1 213 ? -3.170 0.639 17.442 1.00 82.56 213 GLN A N 1
ATOM 1664 C CA . GLN A 1 213 ? -1.797 0.281 17.059 1.00 82.56 213 GLN A CA 1
ATOM 1665 C C . GLN A 1 213 ? -1.218 -0.804 17.985 1.00 82.56 213 GLN A C 1
ATOM 1667 O O . GLN A 1 213 ? -0.410 -1.630 17.572 1.00 82.56 213 GLN A O 1
ATOM 1672 N N . GLN A 1 214 ? -1.639 -0.798 19.253 1.00 84.06 214 GLN A N 1
ATOM 1673 C CA . GLN A 1 214 ? -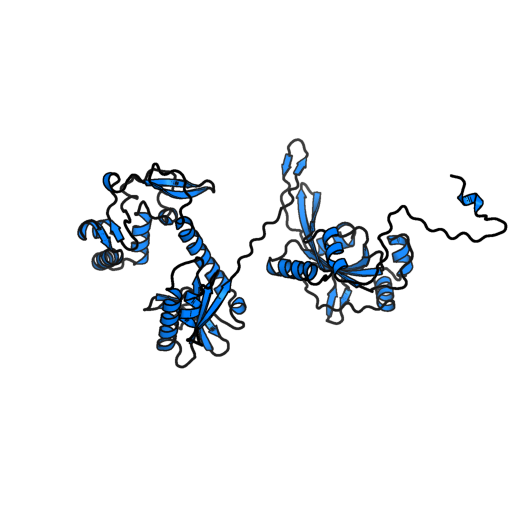1.253 -1.787 20.251 1.00 84.06 214 GLN A CA 1
ATOM 1674 C C . GLN A 1 214 ? -2.401 -2.018 21.239 1.00 84.06 214 GLN A C 1
ATOM 1676 O O . GLN A 1 214 ? -2.917 -1.069 21.836 1.00 84.06 214 GLN A O 1
ATOM 1681 N N . ILE A 1 215 ? -2.758 -3.279 21.475 1.00 87.75 215 ILE A N 1
ATOM 1682 C CA . ILE A 1 215 ? -3.761 -3.692 22.456 1.00 87.75 215 ILE A CA 1
ATOM 1683 C C . ILE A 1 215 ? -3.057 -4.064 23.762 1.00 87.75 215 ILE A C 1
ATOM 1685 O O . ILE A 1 215 ? -2.407 -5.104 23.896 1.00 87.75 215 ILE A O 1
ATOM 1689 N N . THR A 1 216 ? -3.192 -3.190 24.758 1.00 84.75 216 THR A N 1
ATOM 1690 C CA . THR A 1 216 ? -2.609 -3.395 26.090 1.00 84.75 216 THR A CA 1
ATOM 1691 C C . THR A 1 216 ? -3.317 -4.524 26.839 1.00 84.75 216 THR A C 1
ATOM 1693 O O . THR A 1 216 ? -4.500 -4.790 26.619 1.00 84.75 216 THR A O 1
ATOM 1696 N N . ASP A 1 217 ? -2.628 -5.162 27.789 1.00 85.75 217 ASP A N 1
ATOM 1697 C CA . ASP A 1 217 ? -3.237 -6.224 28.603 1.00 85.75 217 ASP A CA 1
ATOM 1698 C C . ASP A 1 217 ? -4.446 -5.728 29.401 1.00 85.75 217 ASP A C 1
ATOM 1700 O O . ASP A 1 217 ? -5.383 -6.483 29.624 1.00 85.75 217 ASP A O 1
ATOM 1704 N N . LYS A 1 218 ? -4.486 -4.441 29.758 1.00 83.19 218 LYS A N 1
ATOM 1705 C CA . LYS A 1 218 ? -5.653 -3.834 30.404 1.00 83.19 218 LYS A CA 1
ATOM 1706 C C . LYS A 1 218 ? -6.906 -3.901 29.533 1.00 83.19 218 LYS A C 1
ATOM 1708 O O . LYS A 1 218 ? -7.960 -4.268 30.038 1.00 83.19 218 LYS A O 1
ATOM 1713 N N . ILE A 1 219 ? -6.790 -3.593 28.236 1.00 85.00 219 ILE A N 1
ATOM 1714 C CA . ILE A 1 219 ? -7.907 -3.726 27.289 1.00 85.00 219 ILE A CA 1
ATOM 1715 C C . ILE A 1 219 ? -8.304 -5.196 27.177 1.00 85.00 219 ILE A C 1
ATOM 1717 O O . ILE A 1 219 ? -9.489 -5.498 27.265 1.00 85.00 219 ILE A O 1
ATOM 1721 N N . LYS A 1 220 ? -7.325 -6.106 27.060 1.00 88.19 220 LYS A N 1
ATOM 1722 C CA . LYS A 1 220 ? -7.590 -7.554 26.998 1.00 88.19 220 LYS A CA 1
ATOM 1723 C C . LYS A 1 220 ? -8.376 -8.032 28.218 1.00 88.19 220 LYS A C 1
ATOM 1725 O O . LYS A 1 220 ? -9.388 -8.696 28.047 1.00 88.19 220 LYS A O 1
ATOM 1730 N N . TYR A 1 221 ? -7.957 -7.657 29.429 1.00 88.94 221 TYR A N 1
ATOM 1731 C CA . TYR A 1 221 ? -8.675 -7.993 30.661 1.00 88.94 221 TYR A CA 1
ATOM 1732 C C . TYR A 1 221 ? -10.060 -7.344 30.726 1.00 88.94 221 TYR A C 1
ATOM 1734 O O . TYR A 1 221 ? -11.000 -7.984 31.182 1.00 88.94 221 TYR A O 1
ATOM 1742 N N . ALA A 1 222 ? -10.211 -6.103 30.255 1.00 87.69 222 ALA A N 1
ATOM 1743 C CA . ALA A 1 222 ? -11.487 -5.391 30.297 1.00 87.69 222 ALA A CA 1
ATOM 1744 C C . ALA A 1 222 ? -12.569 -6.014 29.399 1.00 87.69 222 ALA A C 1
ATOM 1746 O O . ALA A 1 222 ? -13.752 -5.867 29.698 1.00 87.69 222 ALA A O 1
ATOM 1747 N N . ILE A 1 223 ? -12.176 -6.691 28.316 1.00 90.06 223 ILE A N 1
ATOM 1748 C CA . ILE A 1 223 ? -13.106 -7.321 27.365 1.00 90.06 223 ILE A CA 1
ATOM 1749 C C . ILE A 1 223 ? -13.140 -8.853 27.465 1.00 90.06 223 ILE A C 1
ATOM 1751 O O . ILE A 1 223 ? -13.911 -9.476 26.748 1.00 90.06 223 ILE A O 1
ATOM 1755 N N . ALA A 1 224 ? -12.326 -9.468 28.332 1.00 88.94 224 ALA A N 1
ATOM 1756 C CA . ALA A 1 224 ? -12.120 -10.921 28.369 1.00 88.94 224 ALA A CA 1
ATOM 1757 C C . ALA A 1 224 ? -13.417 -11.735 28.540 1.00 88.94 224 ALA A C 1
ATOM 1759 O O . ALA A 1 224 ? -13.545 -12.808 27.955 1.00 88.94 224 ALA A O 1
ATOM 1760 N N . ASP A 1 225 ? -14.372 -11.206 29.308 1.00 90.12 225 ASP A N 1
ATOM 1761 C CA . ASP A 1 225 ? -15.645 -11.870 29.610 1.00 90.12 225 ASP A CA 1
ATOM 1762 C C . ASP A 1 225 ? -16.798 -11.438 28.680 1.00 90.12 225 ASP A C 1
ATOM 1764 O O . ASP A 1 225 ? -17.937 -11.869 28.868 1.00 90.12 225 ASP A O 1
ATOM 1768 N N . ASP A 1 226 ? -16.537 -10.591 27.676 1.00 91.19 226 ASP A N 1
ATOM 1769 C CA . ASP A 1 226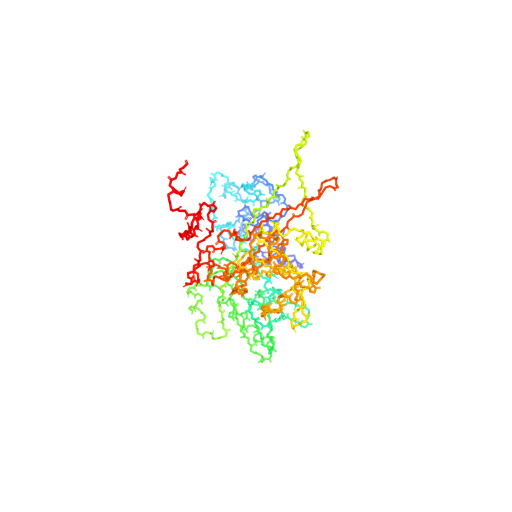 ? -17.535 -10.159 26.693 1.00 91.19 226 ASP A CA 1
ATOM 1770 C C . ASP A 1 226 ? -17.259 -10.806 25.322 1.00 91.19 226 ASP A C 1
ATOM 1772 O O . ASP A 1 226 ? -16.461 -10.287 24.538 1.00 91.19 226 ASP A O 1
ATOM 1776 N N . PRO A 1 227 ? -17.929 -11.924 24.981 1.00 91.81 227 PRO A N 1
ATOM 1777 C CA . PRO A 1 227 ? -17.685 -12.632 23.724 1.00 91.81 227 PRO A CA 1
ATOM 1778 C C . PRO A 1 227 ? -18.147 -11.848 22.486 1.00 91.81 227 PRO A C 1
ATOM 1780 O O . PRO A 1 227 ? -17.839 -12.242 21.363 1.00 91.81 227 PRO A O 1
ATOM 1783 N N . GLU A 1 228 ? -18.900 -10.759 22.664 1.00 95.12 228 GLU A N 1
ATOM 1784 C CA . GLU A 1 228 ? -19.349 -9.891 21.577 1.00 95.12 228 GLU A CA 1
ATOM 1785 C C . GLU A 1 228 ? -18.376 -8.720 21.342 1.00 95.12 228 GLU A C 1
ATOM 1787 O O . GLU A 1 228 ? -18.687 -7.843 20.537 1.00 95.12 228 GLU A O 1
ATOM 1792 N N . VAL A 1 229 ? -17.234 -8.646 22.040 1.00 94.94 229 VAL A N 1
ATOM 1793 C CA . VAL A 1 229 ? -16.225 -7.593 21.845 1.00 94.94 229 VAL A CA 1
ATOM 1794 C C . VAL A 1 229 ? -14.880 -8.203 21.459 1.00 94.94 229 VAL A C 1
ATOM 1796 O O . VAL A 1 229 ? -14.277 -8.961 22.211 1.00 94.94 229 VAL A O 1
ATOM 1799 N N . ALA A 1 230 ? -14.383 -7.830 20.283 1.00 94.75 230 ALA A N 1
ATOM 1800 C CA . ALA A 1 230 ? -13.068 -8.215 19.789 1.00 94.75 230 ALA A CA 1
ATOM 1801 C C . ALA A 1 230 ? -12.103 -7.022 19.791 1.00 94.75 230 ALA A C 1
ATOM 1803 O O . ALA A 1 230 ? -12.516 -5.863 19.756 1.00 94.75 230 ALA A O 1
ATOM 1804 N N . ALA A 1 231 ? -10.804 -7.310 19.778 1.00 92.88 231 ALA A N 1
ATOM 1805 C CA . ALA A 1 231 ? -9.753 -6.315 19.610 1.00 92.88 231 ALA A CA 1
ATOM 1806 C C . ALA A 1 231 ? -8.812 -6.721 18.469 1.00 92.88 231 ALA A C 1
ATOM 1808 O O . ALA A 1 231 ? -8.490 -7.902 18.321 1.00 92.88 231 ALA A O 1
ATOM 1809 N N . LYS A 1 232 ? -8.373 -5.749 17.668 1.00 93.38 232 LYS A N 1
ATOM 1810 C CA . LYS A 1 232 ? -7.443 -5.924 16.548 1.00 93.38 232 LYS A CA 1
ATOM 1811 C C . LYS A 1 232 ? -6.327 -4.890 16.622 1.00 93.38 232 LYS A C 1
ATOM 1813 O O . LYS A 1 232 ? -6.553 -3.743 17.004 1.00 93.38 232 LYS A O 1
ATOM 1818 N N . GLU A 1 233 ? -5.131 -5.314 16.234 1.00 90.00 233 GLU A N 1
ATOM 1819 C CA . GLU A 1 233 ? -3.985 -4.424 16.068 1.00 90.00 233 GLU A CA 1
ATOM 1820 C C . GLU A 1 233 ? -3.814 -4.041 14.596 1.00 90.00 233 GLU A C 1
ATOM 1822 O O . GLU A 1 233 ? -4.018 -4.882 13.717 1.00 90.00 233 GLU A O 1
ATOM 1827 N N . TYR A 1 234 ? -3.436 -2.791 14.321 1.00 84.62 234 TYR A N 1
ATOM 1828 C CA . TYR A 1 234 ? -3.052 -2.342 12.980 1.00 84.62 234 TYR A CA 1
ATOM 1829 C C . TYR A 1 234 ? -1.571 -1.946 12.927 1.00 84.62 234 TYR A C 1
ATOM 1831 O O . TYR A 1 234 ? -1.000 -1.450 13.897 1.00 84.62 234 TYR A O 1
ATOM 1839 N N . GLU A 1 235 ? -0.953 -2.116 11.757 1.00 77.12 235 GLU A N 1
ATOM 1840 C CA . GLU A 1 235 ? 0.434 -1.725 11.494 1.00 77.12 235 GLU A CA 1
ATOM 1841 C C . GLU A 1 235 ? 0.492 -0.852 10.233 1.00 77.12 235 GLU A C 1
ATOM 1843 O O . GLU A 1 235 ? 0.135 -1.299 9.140 1.00 77.12 235 GLU A O 1
ATOM 1848 N N . ILE A 1 236 ? 0.974 0.389 10.364 1.00 69.94 236 ILE A N 1
ATOM 1849 C CA . ILE A 1 236 ? 1.235 1.268 9.216 1.00 69.94 236 ILE A CA 1
ATOM 1850 C C . ILE A 1 236 ? 2.657 1.006 8.724 1.00 69.94 236 ILE A C 1
ATOM 1852 O O . ILE A 1 236 ? 3.619 1.175 9.471 1.00 69.94 236 ILE A O 1
ATOM 1856 N N . LYS A 1 237 ? 2.800 0.641 7.446 1.00 55.91 237 LYS A N 1
ATOM 1857 C CA . LYS A 1 237 ? 4.107 0.517 6.788 1.00 55.91 237 LYS A CA 1
ATOM 1858 C C . LYS A 1 237 ? 4.305 1.672 5.826 1.00 55.91 237 LYS A C 1
ATOM 1860 O O . LYS A 1 237 ? 3.646 1.733 4.793 1.00 55.91 237 LYS A O 1
ATOM 1865 N N . ILE A 1 238 ? 5.233 2.559 6.166 1.00 54.81 238 ILE A N 1
ATOM 1866 C CA . ILE A 1 238 ? 5.683 3.626 5.276 1.00 54.81 238 ILE A CA 1
ATOM 1867 C C . ILE A 1 238 ? 6.917 3.117 4.538 1.00 54.81 238 ILE A C 1
ATOM 1869 O O . ILE A 1 238 ? 7.921 2.775 5.160 1.00 54.81 238 ILE A O 1
ATOM 1873 N N . ALA A 1 239 ? 6.835 3.062 3.211 1.00 49.41 239 ALA A N 1
ATOM 1874 C CA . ALA A 1 239 ? 7.967 2.758 2.349 1.00 49.41 239 ALA A CA 1
ATOM 1875 C C . ALA A 1 239 ? 8.420 4.046 1.657 1.00 49.41 239 ALA A C 1
ATOM 1877 O O . ALA A 1 239 ? 7.656 4.663 0.917 1.00 49.41 239 ALA A O 1
ATOM 1878 N N . LEU A 1 240 ? 9.666 4.450 1.897 1.00 46.25 240 LEU A N 1
ATOM 1879 C CA . LEU A 1 240 ? 10.304 5.533 1.156 1.00 46.25 240 LEU A CA 1
ATOM 1880 C C . LEU A 1 240 ? 11.083 4.922 -0.002 1.00 46.25 240 LEU A C 1
ATOM 1882 O O . LEU A 1 240 ? 11.866 3.993 0.194 1.00 46.25 240 LEU A O 1
ATOM 1886 N N . ARG A 1 241 ? 10.875 5.442 -1.210 1.00 55.78 241 ARG A N 1
ATOM 1887 C CA . ARG A 1 241 ? 11.623 5.008 -2.391 1.00 55.78 241 ARG A CA 1
ATOM 1888 C C . ARG A 1 241 ? 12.551 6.112 -2.847 1.00 55.78 241 ARG A C 1
ATOM 1890 O O . ARG A 1 241 ? 12.118 7.244 -3.051 1.00 55.78 241 ARG A O 1
ATOM 1897 N N . ASN A 1 242 ? 13.810 5.753 -3.071 1.00 57.44 242 ASN A N 1
ATOM 1898 C CA . ASN A 1 242 ? 14.734 6.631 -3.766 1.00 57.44 242 ASN A CA 1
ATOM 1899 C C . ASN A 1 242 ? 14.254 6.803 -5.207 1.00 57.44 242 ASN A C 1
ATOM 1901 O O . ASN A 1 242 ? 14.056 5.836 -5.943 1.00 57.44 242 ASN A O 1
ATOM 1905 N N . VAL A 1 243 ? 14.041 8.054 -5.595 1.00 64.56 243 VAL A N 1
ATOM 1906 C CA . VAL A 1 243 ? 13.683 8.422 -6.959 1.00 64.56 243 VAL A CA 1
ATOM 1907 C C . VAL A 1 243 ? 14.966 8.795 -7.685 1.00 64.56 243 VAL A C 1
ATOM 1909 O O . VAL A 1 243 ? 15.654 9.729 -7.279 1.00 64.56 243 VAL A O 1
ATOM 1912 N N . VAL A 1 244 ? 15.282 8.075 -8.763 1.00 73.62 244 VAL A N 1
ATOM 1913 C CA . VAL A 1 244 ? 16.354 8.483 -9.678 1.00 73.62 244 VAL A CA 1
ATOM 1914 C C . VAL A 1 244 ? 15.965 9.825 -10.294 1.00 73.62 244 VAL A C 1
ATOM 1916 O O . VAL A 1 244 ? 14.888 9.956 -10.876 1.00 73.62 244 VAL A O 1
ATOM 1919 N N . GLY A 1 245 ? 16.831 10.823 -10.135 1.00 81.25 245 GLY A N 1
ATOM 1920 C CA . GLY A 1 245 ? 16.767 12.059 -10.903 1.00 81.25 245 GLY A CA 1
ATOM 1921 C C . GLY A 1 245 ? 17.659 11.944 -12.133 1.00 81.25 245 GLY A C 1
ATOM 1922 O O . GLY A 1 245 ? 18.760 11.400 -12.048 1.00 81.25 245 GLY A O 1
ATOM 1923 N N . ILE A 1 246 ? 17.191 12.462 -13.265 1.00 86.12 246 ILE A N 1
ATOM 1924 C CA . ILE A 1 246 ? 18.013 12.635 -14.461 1.00 86.12 246 ILE A CA 1
ATOM 1925 C C . ILE A 1 246 ? 18.248 14.128 -14.645 1.00 86.12 246 ILE A C 1
ATOM 1927 O O . ILE A 1 246 ? 17.323 14.932 -14.528 1.00 86.12 246 ILE A O 1
ATOM 1931 N N . TRP A 1 247 ? 19.490 14.498 -14.935 1.00 89.12 247 TRP A N 1
ATOM 1932 C CA . TRP A 1 247 ? 19.849 15.863 -15.292 1.00 89.12 247 TRP A CA 1
ATOM 1933 C C . TRP A 1 247 ? 20.480 15.879 -16.677 1.00 89.12 247 TRP A C 1
ATOM 1935 O O . TRP A 1 247 ? 21.382 15.089 -16.961 1.00 89.12 247 TRP A O 1
ATOM 1945 N N . ARG A 1 248 ? 20.043 16.809 -17.527 1.00 88.25 248 ARG A N 1
ATOM 1946 C CA . ARG A 1 248 ? 20.733 17.119 -18.775 1.00 88.25 248 ARG A CA 1
ATOM 1947 C C . ARG A 1 248 ? 21.900 18.052 -18.468 1.00 88.25 248 ARG A C 1
ATOM 1949 O O . ARG A 1 248 ? 21.723 19.130 -17.892 1.00 88.25 248 ARG A O 1
ATOM 1956 N N . LEU A 1 249 ? 23.091 17.651 -18.905 1.00 88.31 249 LEU A N 1
ATOM 1957 C CA . LEU A 1 249 ? 24.281 18.493 -18.881 1.00 88.31 249 LEU A CA 1
ATOM 1958 C C . LEU A 1 249 ? 24.358 19.301 -20.186 1.00 88.31 249 LEU A C 1
ATOM 1960 O O . LEU A 1 249 ? 24.730 18.770 -21.230 1.00 88.31 249 LEU A O 1
ATOM 1964 N N . GLY A 1 250 ? 23.968 20.575 -20.125 1.00 82.81 250 GLY A N 1
ATOM 1965 C CA . GLY A 1 250 ? 24.158 21.557 -21.199 1.00 82.81 250 GLY A CA 1
ATOM 1966 C C . GLY A 1 250 ? 24.974 22.758 -20.711 1.00 82.81 250 GLY A C 1
ATOM 1967 O O . GLY A 1 250 ? 25.794 22.626 -19.805 1.00 82.81 250 GLY A O 1
ATOM 1968 N N . ASN A 1 251 ? 24.707 23.955 -21.251 1.00 84.69 251 ASN A N 1
ATOM 1969 C CA . ASN A 1 251 ? 25.276 25.203 -20.709 1.00 84.69 251 ASN A CA 1
ATOM 1970 C C . ASN A 1 251 ? 24.828 25.469 -19.262 1.00 84.69 251 ASN A C 1
ATOM 1972 O O . ASN A 1 251 ? 25.534 26.124 -18.499 1.00 84.69 251 ASN A O 1
ATOM 1976 N N . THR A 1 252 ? 23.649 24.969 -18.894 1.00 87.06 252 THR A N 1
ATOM 1977 C CA . THR A 1 252 ? 23.134 24.937 -17.527 1.00 87.06 252 THR A CA 1
ATOM 1978 C C . THR A 1 252 ? 22.701 23.513 -17.196 1.00 87.06 252 THR A C 1
ATOM 1980 O O . THR A 1 252 ? 22.232 22.770 -18.063 1.00 87.06 252 THR A O 1
ATOM 1983 N N . LEU A 1 253 ? 22.891 23.116 -15.938 1.00 90.12 253 LEU A N 1
ATOM 1984 C CA . LEU A 1 253 ? 22.383 21.848 -15.432 1.00 90.12 253 LEU A CA 1
ATOM 1985 C C . LEU A 1 253 ? 20.867 21.977 -15.265 1.00 90.12 253 LEU A C 1
ATOM 1987 O O . LEU A 1 253 ? 20.402 22.816 -14.495 1.00 90.12 253 LEU A O 1
ATOM 1991 N N . SER A 1 254 ? 20.106 21.154 -15.979 1.00 88.94 254 SER A N 1
ATOM 1992 C CA . SER A 1 254 ? 18.641 21.151 -15.912 1.00 88.94 254 SER A CA 1
ATOM 1993 C C . SER A 1 254 ? 18.146 19.767 -15.526 1.00 88.94 254 SER A C 1
ATOM 1995 O O . SER A 1 254 ? 18.640 18.758 -16.028 1.00 88.94 254 SER A O 1
ATOM 1997 N N . ARG A 1 255 ? 17.210 19.711 -14.578 1.00 88.19 255 ARG A N 1
ATOM 1998 C CA . ARG A 1 255 ? 16.556 18.463 -14.185 1.00 88.19 255 ARG A CA 1
ATOM 1999 C C . ARG A 1 255 ? 15.534 18.097 -15.257 1.00 88.19 255 ARG A C 1
ATOM 2001 O O . ARG A 1 255 ? 14.758 18.958 -15.659 1.00 88.19 255 ARG A O 1
ATOM 2008 N N . ILE A 1 256 ? 15.552 16.846 -15.703 1.00 89.12 256 ILE A N 1
ATOM 2009 C CA . ILE A 1 256 ? 14.522 16.317 -16.592 1.00 89.12 256 ILE A CA 1
ATOM 2010 C C . ILE A 1 256 ? 13.349 15.880 -15.717 1.00 89.12 256 ILE A C 1
ATOM 2012 O O . ILE A 1 256 ? 13.533 15.123 -14.757 1.00 89.12 256 ILE A O 1
ATOM 2016 N N . GLU A 1 257 ? 12.160 16.397 -16.015 1.00 82.00 257 GLU A N 1
ATOM 2017 C CA . GLU A 1 257 ? 10.955 16.045 -15.275 1.00 82.00 257 GLU A CA 1
ATOM 2018 C C . GLU A 1 257 ? 10.439 14.666 -15.677 1.00 82.00 257 GLU A C 1
ATOM 2020 O O . GLU A 1 257 ? 10.630 14.184 -16.795 1.00 82.00 257 GLU A O 1
ATOM 2025 N N . PHE A 1 258 ? 9.817 14.009 -14.706 1.00 80.38 258 PHE A N 1
ATOM 2026 C CA . PHE A 1 258 ? 9.191 12.718 -14.924 1.00 80.38 258 PHE A CA 1
ATOM 2027 C C . PHE A 1 258 ? 7.923 12.890 -15.760 1.00 80.38 258 PHE A C 1
ATOM 2029 O O . PHE A 1 258 ? 7.087 13.740 -15.451 1.00 80.38 258 PHE A O 1
ATOM 2036 N N . GLU A 1 259 ? 7.749 12.019 -16.750 1.00 77.75 259 GLU A N 1
ATOM 2037 C CA . GLU A 1 259 ? 6.520 11.926 -17.529 1.00 77.75 259 GLU A CA 1
ATOM 2038 C C . GLU A 1 259 ? 5.993 10.486 -17.464 1.00 77.75 259 GLU A C 1
ATOM 2040 O O . GLU A 1 259 ? 6.770 9.534 -17.589 1.00 77.75 259 GLU A O 1
ATOM 2045 N N . PRO A 1 260 ? 4.684 10.274 -17.249 1.00 70.50 260 PRO A N 1
ATOM 2046 C CA . PRO A 1 260 ? 4.115 8.942 -17.377 1.00 70.50 260 PRO A CA 1
ATOM 2047 C C . PRO A 1 260 ? 4.296 8.451 -18.816 1.00 70.50 260 PRO A C 1
ATOM 2049 O O . PRO A 1 260 ? 4.101 9.208 -19.767 1.00 70.50 260 PRO A O 1
ATOM 2052 N N . ILE A 1 261 ? 4.659 7.177 -18.980 1.00 75.88 261 ILE A N 1
ATOM 2053 C CA . ILE A 1 261 ? 4.738 6.590 -20.317 1.00 75.88 261 ILE A CA 1
ATOM 2054 C C . ILE A 1 261 ? 3.346 6.587 -20.960 1.00 75.88 261 ILE A C 1
ATOM 2056 O O . ILE A 1 261 ? 2.342 6.333 -20.295 1.00 75.88 261 ILE A O 1
ATOM 2060 N N . GLU A 1 262 ? 3.302 6.861 -22.261 1.00 73.94 262 GLU A N 1
ATOM 2061 C CA . GLU A 1 262 ? 2.066 7.023 -23.033 1.00 73.94 262 GLU A CA 1
ATOM 2062 C C . GLU A 1 262 ? 1.129 5.806 -22.947 1.00 73.94 262 GLU A C 1
ATOM 2064 O O . GLU A 1 262 ? -0.089 5.957 -22.869 1.00 73.94 262 GLU A O 1
ATOM 2069 N N . SER A 1 263 ? 1.685 4.589 -22.939 1.00 81.19 263 SER A N 1
ATOM 2070 C CA . SER A 1 263 ? 0.915 3.356 -22.770 1.00 81.19 263 SER A CA 1
ATOM 2071 C C . SER A 1 263 ? 1.783 2.182 -22.313 1.00 81.19 263 SER A C 1
ATOM 2073 O O . SER A 1 263 ? 2.997 2.163 -22.520 1.00 81.19 263 SER A O 1
ATOM 2075 N N . GLU A 1 264 ? 1.143 1.162 -21.735 1.00 79.00 264 GLU A N 1
ATOM 2076 C CA . GLU A 1 264 ? 1.787 -0.125 -21.434 1.00 79.00 264 GLU A CA 1
ATOM 2077 C C . GLU A 1 264 ? 2.241 -0.853 -22.698 1.00 79.00 264 GLU A C 1
ATOM 2079 O O . GLU A 1 264 ? 3.300 -1.466 -22.677 1.00 79.00 264 GLU A O 1
ATOM 2084 N N . SER A 1 265 ? 1.517 -0.711 -23.815 1.00 85.50 265 SER A N 1
ATOM 2085 C CA . SER A 1 265 ? 1.942 -1.267 -25.107 1.00 85.50 265 SER A CA 1
ATOM 2086 C C . SER A 1 265 ? 3.298 -0.708 -25.528 1.00 85.50 265 SER A C 1
ATOM 2088 O O . SER A 1 265 ? 4.169 -1.473 -25.915 1.00 85.50 265 SER A O 1
ATOM 2090 N N . LYS A 1 266 ? 3.522 0.607 -25.379 1.00 86.88 266 LYS A N 1
ATOM 2091 C CA . LYS A 1 266 ? 4.820 1.230 -25.687 1.00 86.88 266 LYS A CA 1
ATOM 2092 C C . LYS A 1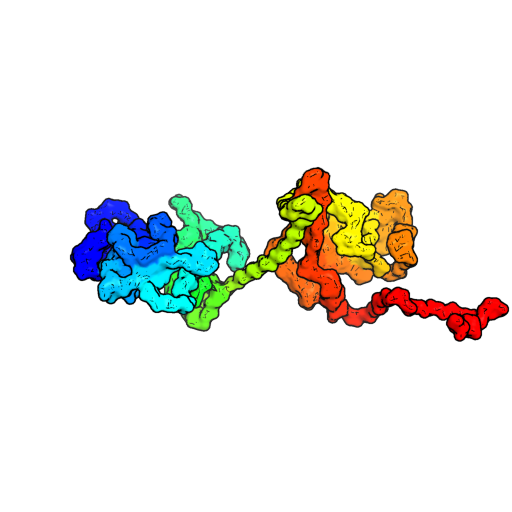 266 ? 5.944 0.649 -24.820 1.00 86.88 266 LYS A C 1
ATOM 2094 O O . LYS A 1 266 ? 7.052 0.431 -25.312 1.00 86.88 266 LYS A O 1
ATOM 2099 N N . LEU A 1 267 ? 5.663 0.393 -23.538 1.00 87.06 267 LEU A N 1
ATOM 2100 C CA . LEU A 1 267 ? 6.617 -0.253 -22.634 1.00 87.06 267 LEU A CA 1
ATOM 2101 C C . LEU A 1 267 ? 6.895 -1.700 -23.055 1.00 87.06 267 LEU A C 1
ATOM 2103 O O . LEU A 1 267 ? 8.056 -2.093 -23.114 1.00 87.06 267 LEU A O 1
ATOM 2107 N N . GLU A 1 268 ? 5.850 -2.467 -23.370 1.00 90.75 268 GLU A N 1
ATOM 2108 C CA . GLU A 1 268 ? 5.964 -3.844 -23.854 1.00 90.75 268 GLU A CA 1
ATOM 2109 C C . GLU A 1 268 ? 6.797 -3.904 -25.135 1.00 90.75 268 GLU A C 1
ATOM 2111 O O . GLU A 1 268 ? 7.744 -4.678 -25.200 1.00 90.75 268 GLU A O 1
ATOM 2116 N N . ASP A 1 269 ? 6.496 -3.050 -26.118 1.00 91.31 269 ASP A N 1
ATOM 2117 C CA . ASP A 1 269 ? 7.217 -2.964 -27.390 1.00 91.31 269 ASP A CA 1
ATOM 2118 C C . ASP A 1 269 ? 8.702 -2.652 -27.166 1.00 91.31 269 ASP A C 1
ATOM 2120 O O . ASP A 1 269 ? 9.569 -3.268 -27.784 1.00 91.31 269 ASP A O 1
ATOM 2124 N N . THR A 1 270 ? 9.002 -1.736 -26.242 1.00 89.88 270 THR A N 1
ATOM 2125 C CA . THR A 1 270 ? 10.379 -1.347 -25.908 1.00 89.88 270 THR A CA 1
ATOM 2126 C C . THR A 1 270 ? 11.138 -2.487 -25.232 1.00 89.88 270 THR A C 1
ATOM 2128 O O . THR A 1 270 ? 12.292 -2.741 -25.565 1.00 89.88 270 THR A O 1
ATOM 2131 N N . ILE A 1 271 ? 10.499 -3.198 -24.299 1.00 92.12 271 ILE A N 1
ATOM 2132 C CA . ILE A 1 271 ? 11.102 -4.345 -23.608 1.00 92.12 271 ILE A CA 1
ATOM 2133 C C . ILE A 1 271 ? 11.270 -5.533 -24.563 1.00 92.12 271 ILE A C 1
ATOM 2135 O O . ILE A 1 271 ? 12.302 -6.195 -24.536 1.00 92.12 271 ILE A O 1
ATOM 2139 N N . ALA A 1 272 ? 10.282 -5.803 -25.416 1.00 93.50 272 ALA A N 1
ATOM 2140 C CA . ALA A 1 272 ? 10.334 -6.890 -26.387 1.00 93.50 272 ALA A CA 1
ATOM 2141 C C . ALA A 1 272 ? 11.401 -6.658 -27.467 1.00 93.50 272 ALA A C 1
ATOM 2143 O O . ALA A 1 272 ? 11.973 -7.624 -27.965 1.00 93.50 272 ALA A O 1
ATOM 2144 N N . ALA A 1 273 ? 11.676 -5.396 -27.816 1.00 92.62 273 ALA A N 1
ATOM 2145 C CA . ALA A 1 273 ? 12.737 -5.043 -28.754 1.00 92.62 273 ALA A CA 1
ATOM 2146 C C . ALA A 1 273 ? 14.142 -5.331 -28.198 1.00 92.62 273 ALA A C 1
ATOM 2148 O O . ALA A 1 273 ? 15.038 -5.669 -28.970 1.00 92.62 273 ALA A O 1
ATOM 2149 N N . ASP A 1 274 ? 14.338 -5.212 -26.882 1.00 91.75 274 ASP A N 1
ATOM 2150 C CA . ASP A 1 274 ? 15.604 -5.536 -26.223 1.00 91.75 274 ASP A CA 1
ATOM 2151 C C . ASP A 1 274 ? 15.388 -5.957 -24.761 1.00 91.75 274 ASP A C 1
ATOM 2153 O O . ASP A 1 274 ? 15.320 -5.127 -23.851 1.00 91.75 274 ASP A O 1
ATOM 2157 N N . LEU A 1 275 ? 15.351 -7.271 -24.509 1.00 92.75 275 LEU A N 1
ATOM 2158 C CA . LEU A 1 275 ? 15.180 -7.823 -23.161 1.00 92.75 275 LEU A CA 1
ATOM 2159 C C . LEU A 1 275 ? 16.365 -7.535 -22.223 1.00 92.75 275 LEU A C 1
ATOM 2161 O O . LEU A 1 275 ? 16.230 -7.733 -21.010 1.00 92.75 275 LEU A O 1
ATOM 2165 N N . SER A 1 276 ? 17.496 -7.017 -22.720 1.00 90.06 276 SER A N 1
ATOM 2166 C CA . SER A 1 276 ? 18.637 -6.637 -21.877 1.00 90.06 276 SER A CA 1
ATOM 2167 C C . SER A 1 276 ? 18.294 -5.513 -20.887 1.00 90.06 276 SER A C 1
ATOM 2169 O O . SER A 1 276 ? 18.892 -5.420 -19.802 1.00 90.06 276 SER A O 1
ATOM 2171 N N . VAL A 1 277 ? 17.247 -4.727 -21.185 1.00 89.50 277 VAL A N 1
ATOM 2172 C CA . VAL A 1 277 ? 16.651 -3.751 -20.255 1.00 89.50 277 VAL A CA 1
ATOM 2173 C C . VAL A 1 277 ? 16.048 -4.411 -19.014 1.00 89.50 277 VAL A C 1
ATOM 2175 O O . VAL A 1 277 ? 15.898 -3.748 -17.987 1.00 89.50 277 VAL A O 1
ATOM 2178 N N . LEU A 1 278 ? 15.786 -5.717 -19.048 1.00 90.00 278 LEU A N 1
ATOM 2179 C CA . LEU A 1 278 ? 15.483 -6.542 -17.881 1.00 90.00 278 LEU A CA 1
ATOM 2180 C C . LEU A 1 278 ? 16.745 -7.275 -17.421 1.00 90.00 278 LEU A C 1
ATOM 2182 O O . LEU A 1 278 ? 17.254 -7.023 -16.333 1.00 90.00 278 LEU A O 1
ATOM 2186 N N . SER A 1 279 ? 17.277 -8.153 -18.266 1.00 85.31 279 SER A N 1
ATOM 2187 C CA . SER A 1 279 ? 18.457 -8.960 -17.973 1.00 85.31 279 SER A CA 1
ATOM 2188 C C . SER A 1 279 ? 19.165 -9.336 -19.276 1.00 85.31 279 SER A C 1
ATOM 2190 O O . SER A 1 279 ? 18.494 -9.740 -20.222 1.00 85.31 279 SER A O 1
ATOM 2192 N N . PRO A 1 280 ? 20.507 -9.242 -19.348 1.00 79.50 280 PRO A N 1
ATOM 2193 C CA . PRO A 1 280 ? 21.261 -9.486 -20.580 1.00 79.50 280 PRO A CA 1
ATOM 2194 C C . PRO A 1 280 ? 21.238 -10.948 -21.058 1.00 79.50 280 PRO A C 1
ATOM 2196 O O . PRO A 1 280 ? 21.721 -11.231 -22.145 1.00 79.50 280 PRO A O 1
ATOM 2199 N N . GLY A 1 281 ? 20.725 -11.882 -20.252 1.00 87.25 281 GLY A N 1
ATOM 2200 C CA . GLY A 1 281 ? 20.707 -13.317 -20.550 1.00 87.25 281 GLY A CA 1
ATOM 2201 C C . GLY A 1 281 ? 19.316 -13.864 -20.857 1.00 87.25 281 GLY A C 1
ATOM 2202 O O . GLY A 1 281 ? 18.994 -14.943 -20.367 1.00 87.25 281 GLY A O 1
ATOM 2203 N N . LEU A 1 282 ? 18.483 -13.114 -21.583 1.00 93.56 282 LEU A N 1
ATOM 2204 C CA . LEU A 1 282 ? 17.122 -13.521 -21.940 1.00 93.56 282 LEU A CA 1
ATOM 2205 C C . LEU A 1 282 ? 16.925 -13.557 -23.457 1.00 93.56 282 LEU A C 1
ATOM 2207 O O . LEU A 1 282 ? 17.235 -12.590 -24.147 1.00 93.56 282 LEU A O 1
ATOM 2211 N N . MET A 1 283 ? 16.330 -14.644 -23.938 1.00 95.00 283 MET A N 1
ATOM 2212 C CA . MET A 1 283 ? 15.844 -14.816 -25.303 1.00 95.00 283 MET A CA 1
ATOM 2213 C C . MET A 1 283 ? 14.322 -14.697 -25.315 1.00 95.00 283 MET A C 1
ATOM 2215 O O . MET A 1 283 ? 13.649 -15.386 -24.550 1.00 95.00 283 MET A O 1
ATOM 2219 N N . LEU A 1 284 ? 13.759 -13.854 -26.180 1.00 96.00 284 LEU A N 1
ATOM 2220 C CA . LEU A 1 284 ? 12.307 -13.753 -26.322 1.00 96.00 284 LEU A CA 1
ATOM 2221 C C . LEU A 1 284 ? 11.772 -14.991 -27.052 1.00 96.00 284 LEU A C 1
ATOM 2223 O O . LEU A 1 284 ? 12.214 -15.295 -28.156 1.00 96.00 284 LEU A O 1
ATOM 2227 N N . LEU A 1 285 ? 10.794 -15.676 -26.457 1.00 94.88 285 LEU A N 1
ATOM 2228 C CA . LEU A 1 285 ? 10.071 -16.762 -27.121 1.00 94.88 285 LEU A CA 1
ATOM 2229 C C . LEU A 1 285 ? 8.847 -16.239 -27.865 1.00 94.88 285 LEU A C 1
ATOM 2231 O O . LEU A 1 285 ? 8.549 -16.679 -28.972 1.00 94.88 285 LEU A O 1
ATOM 2235 N N . GLY A 1 286 ? 8.148 -15.272 -27.274 1.00 93.44 286 GLY A N 1
ATOM 2236 C CA . GLY A 1 286 ? 7.050 -14.601 -27.945 1.00 93.44 286 GLY A CA 1
ATOM 2237 C C . GLY A 1 286 ? 6.285 -13.631 -27.059 1.00 93.44 286 GLY A C 1
ATOM 2238 O O . GLY A 1 286 ? 6.465 -13.566 -25.842 1.00 93.44 286 GLY A O 1
ATOM 2239 N N . ARG A 1 287 ? 5.401 -12.881 -27.718 1.00 93.31 287 ARG A N 1
ATOM 2240 C CA . ARG A 1 287 ? 4.522 -11.876 -27.115 1.00 93.31 287 ARG A CA 1
ATOM 2241 C C . ARG A 1 287 ? 3.080 -12.362 -27.067 1.00 93.31 287 ARG A C 1
ATOM 2243 O O . ARG A 1 287 ? 2.642 -13.064 -27.995 1.00 93.31 287 ARG A O 1
ATOM 2250 N N . GLN A 1 288 ? 2.347 -11.930 -26.041 1.00 89.62 288 GLN A N 1
ATOM 2251 C CA . GLN A 1 288 ? 0.915 -12.170 -25.863 1.00 89.62 288 GLN A CA 1
ATOM 2252 C C . GLN A 1 288 ? 0.595 -13.665 -26.024 1.00 89.62 288 GLN A C 1
ATOM 2254 O O . GLN A 1 288 ? -0.116 -14.092 -26.941 1.00 89.62 288 GLN A O 1
ATOM 2259 N N . ILE A 1 289 ? 1.226 -14.490 -25.183 1.00 88.94 289 ILE A N 1
ATOM 2260 C CA . ILE A 1 289 ? 1.108 -15.949 -25.245 1.00 88.94 289 ILE A CA 1
ATOM 2261 C C . ILE A 1 289 ? -0.218 -16.368 -24.604 1.00 88.94 289 ILE A C 1
ATOM 2263 O O . ILE A 1 289 ? -0.416 -16.113 -23.414 1.00 88.94 289 ILE A O 1
ATOM 2267 N N . PRO A 1 290 ? -1.141 -16.998 -25.352 1.00 82.81 290 PRO A N 1
ATOM 2268 C CA . PRO A 1 290 ? -2.415 -17.429 -24.798 1.00 82.81 290 PRO A CA 1
ATOM 2269 C C . PRO A 1 290 ? -2.208 -18.508 -23.733 1.00 82.81 290 PRO A C 1
ATOM 2271 O O . PRO A 1 290 ? -1.421 -19.435 -23.898 1.00 82.81 290 PRO A O 1
ATOM 2274 N N . THR A 1 291 ? -2.966 -18.401 -22.650 1.00 75.56 291 THR A N 1
ATOM 2275 C CA . THR A 1 291 ? -3.028 -19.395 -21.574 1.00 75.56 291 THR A CA 1
ATOM 2276 C C . THR A 1 291 ? -4.308 -20.217 -21.690 1.00 75.56 291 THR A C 1
ATOM 2278 O O . THR A 1 291 ? -5.320 -19.746 -22.217 1.00 75.56 291 THR A O 1
ATOM 2281 N N . ALA A 1 292 ? -4.308 -21.423 -21.116 1.00 70.56 292 ALA A N 1
ATOM 2282 C CA . ALA A 1 292 ? -5.480 -22.304 -21.083 1.00 70.56 292 ALA A CA 1
ATOM 2283 C C . ALA A 1 292 ? -6.729 -21.653 -20.446 1.00 70.56 292 ALA A C 1
ATOM 2285 O O . ALA A 1 292 ? -7.858 -22.046 -20.730 1.00 70.56 292 ALA A O 1
ATOM 2286 N N . HIS A 1 293 ? -6.541 -20.626 -19.613 1.00 63.97 293 HIS A N 1
ATOM 2287 C CA . HIS A 1 293 ? -7.609 -19.905 -18.918 1.00 63.97 293 HIS A CA 1
ATOM 2288 C C . HIS A 1 293 ? -8.112 -18.659 -19.666 1.00 63.97 293 HIS A C 1
ATOM 2290 O O . HIS A 1 293 ? -8.817 -17.835 -19.081 1.00 63.97 293 HIS A O 1
ATOM 2296 N N . GLY A 1 294 ? -7.748 -18.493 -20.942 1.00 64.69 294 GLY A N 1
ATOM 2297 C CA . GLY A 1 294 ? -8.240 -17.403 -21.791 1.00 64.69 294 GLY A CA 1
ATOM 2298 C C . GLY A 1 294 ? -7.644 -16.029 -21.473 1.00 64.69 294 GLY A C 1
ATOM 2299 O O . GLY A 1 294 ? -8.188 -15.015 -21.906 1.00 64.69 294 GLY A O 1
ATOM 2300 N N . LYS A 1 295 ? -6.542 -15.980 -20.715 1.00 78.31 295 LYS A N 1
ATOM 2301 C CA . LYS A 1 295 ? -5.708 -14.778 -20.555 1.00 78.31 295 LYS A CA 1
ATOM 2302 C C . LYS A 1 295 ? -4.404 -14.916 -21.336 1.00 78.31 295 LYS A C 1
ATOM 2304 O O . LYS A 1 295 ? -4.120 -15.997 -21.846 1.00 78.31 295 LYS A O 1
ATOM 2309 N N . PHE A 1 296 ? -3.613 -13.853 -21.401 1.00 82.81 296 PHE A N 1
ATOM 2310 C CA . PHE A 1 296 ? -2.352 -13.824 -22.136 1.00 82.81 296 PHE A CA 1
ATOM 2311 C C . PHE A 1 296 ? -1.198 -13.486 -21.200 1.00 82.81 296 PHE A C 1
ATOM 2313 O O . PHE A 1 296 ? -1.354 -12.604 -20.364 1.00 82.81 296 PHE A O 1
ATOM 2320 N N . ILE A 1 297 ? -0.077 -14.193 -21.342 1.00 87.19 297 ILE A N 1
ATOM 2321 C CA . ILE A 1 297 ? 1.216 -13.775 -20.789 1.00 87.19 297 ILE A CA 1
ATOM 2322 C C . ILE A 1 297 ? 1.750 -12.678 -21.702 1.00 87.19 297 ILE A C 1
ATOM 2324 O O . ILE A 1 297 ? 1.858 -12.913 -22.911 1.00 87.19 297 ILE A O 1
ATOM 2328 N N . ASP A 1 298 ? 2.108 -11.522 -21.148 1.00 89.81 298 ASP A N 1
ATOM 2329 C CA . ASP A 1 298 ? 2.544 -10.392 -21.972 1.00 89.81 298 ASP A CA 1
ATOM 2330 C C . ASP A 1 298 ? 3.815 -10.724 -22.762 1.00 89.81 298 ASP A C 1
ATOM 2332 O O . ASP A 1 298 ? 3.812 -10.664 -23.993 1.00 89.81 298 ASP A O 1
ATOM 2336 N N . LEU A 1 299 ? 4.879 -11.164 -22.081 1.00 93.00 299 LEU A N 1
ATOM 2337 C CA . LEU A 1 299 ? 6.106 -11.642 -22.719 1.00 93.00 299 LEU A CA 1
ATOM 2338 C C . LEU A 1 299 ? 6.572 -12.950 -22.071 1.00 93.00 299 LEU A C 1
ATOM 2340 O O . LEU A 1 299 ? 6.679 -13.058 -20.846 1.00 93.00 299 LEU A O 1
ATOM 2344 N N . LEU A 1 300 ? 6.895 -13.939 -22.903 1.00 93.69 300 LEU A N 1
ATOM 2345 C CA . LEU A 1 300 ? 7.541 -15.174 -22.469 1.00 93.69 300 LEU A CA 1
ATOM 2346 C C . LEU A 1 300 ? 8.961 -15.216 -23.023 1.00 93.69 300 LEU A C 1
ATOM 2348 O O . LEU A 1 300 ? 9.168 -15.069 -24.229 1.00 93.69 300 LEU A O 1
ATOM 2352 N N . ALA A 1 301 ? 9.928 -15.425 -22.140 1.00 95.12 301 ALA A N 1
ATOM 2353 C CA . ALA A 1 301 ? 11.338 -15.524 -22.478 1.00 95.12 301 ALA A CA 1
ATOM 2354 C C . ALA A 1 301 ? 11.951 -16.820 -21.936 1.00 95.12 301 ALA A C 1
ATOM 2356 O O . ALA A 1 301 ? 11.362 -17.501 -21.097 1.00 95.12 301 ALA A O 1
ATOM 2357 N N . MET A 1 302 ? 13.151 -17.136 -22.406 1.00 93.62 302 MET A N 1
ATOM 2358 C CA . MET A 1 302 ? 13.989 -18.230 -21.932 1.00 93.62 302 MET A CA 1
ATOM 2359 C C . MET A 1 302 ? 15.344 -17.672 -21.496 1.00 93.62 302 MET A C 1
ATOM 2361 O O . MET A 1 302 ? 15.869 -16.763 -22.141 1.00 93.62 302 MET A O 1
ATOM 2365 N N . ASP A 1 303 ? 15.901 -18.175 -20.397 1.00 91.50 303 ASP A N 1
ATOM 2366 C CA . ASP A 1 303 ? 17.278 -17.862 -20.010 1.00 91.50 303 ASP A CA 1
ATOM 2367 C C . ASP A 1 303 ? 18.298 -18.850 -20.591 1.00 91.50 303 ASP A C 1
ATOM 2369 O O . ASP A 1 303 ? 17.949 -19.879 -21.166 1.00 91.50 303 ASP A O 1
ATOM 2373 N N . ARG A 1 304 ? 19.585 -18.532 -20.430 1.00 89.50 304 ARG A N 1
ATOM 2374 C CA . ARG A 1 304 ? 20.700 -19.368 -20.904 1.00 89.50 304 ARG A CA 1
ATOM 2375 C C . ARG A 1 304 ? 20.731 -20.788 -20.321 1.00 89.50 304 ARG A C 1
ATOM 2377 O O . ARG A 1 304 ? 21.444 -21.627 -20.841 1.00 89.50 304 ARG A O 1
ATOM 2384 N N . ASP A 1 305 ? 20.021 -21.042 -19.224 1.00 88.19 305 ASP A N 1
ATOM 2385 C CA . ASP A 1 305 ? 19.962 -22.361 -18.593 1.00 88.19 305 ASP A CA 1
ATOM 2386 C C . ASP A 1 305 ? 18.707 -23.131 -19.062 1.00 88.19 305 ASP A C 1
ATOM 2388 O O . ASP A 1 305 ? 18.356 -24.147 -18.470 1.00 88.19 305 ASP A O 1
ATOM 2392 N N . GLY A 1 306 ? 17.988 -22.632 -20.077 1.00 88.06 306 GLY A N 1
ATOM 2393 C CA . GLY A 1 306 ? 16.780 -23.259 -20.618 1.00 88.06 306 GLY A CA 1
ATOM 2394 C C . GLY A 1 306 ? 15.517 -23.037 -19.777 1.00 88.06 306 GLY A C 1
ATOM 2395 O O . GLY A 1 306 ? 14.495 -23.677 -20.029 1.00 88.06 306 GLY A O 1
ATOM 2396 N N . ASN A 1 307 ? 15.543 -22.151 -18.774 1.00 89.94 307 ASN A N 1
ATOM 2397 C CA . ASN A 1 307 ? 14.394 -21.911 -17.894 1.00 89.94 307 ASN A CA 1
ATOM 2398 C C . ASN A 1 307 ? 13.470 -20.829 -18.453 1.00 89.94 307 ASN A C 1
ATOM 2400 O O . ASN A 1 307 ? 13.930 -19.810 -18.976 1.00 89.94 307 ASN A O 1
ATOM 2404 N N . LEU A 1 308 ? 12.157 -21.013 -18.286 1.00 91.19 308 LEU A N 1
ATOM 2405 C CA . LEU A 1 308 ? 11.181 -20.024 -18.732 1.00 91.19 308 LEU A CA 1
ATOM 2406 C C . LEU A 1 308 ? 11.083 -18.848 -17.759 1.00 91.19 308 LEU A C 1
ATOM 2408 O O . LEU A 1 308 ? 11.016 -18.997 -16.534 1.00 91.19 308 LEU A O 1
ATOM 2412 N N . VAL A 1 309 ? 11.016 -17.655 -18.335 1.00 91.56 309 VAL A N 1
ATOM 2413 C CA . VAL A 1 309 ? 10.869 -16.388 -17.631 1.00 91.56 309 VAL A CA 1
ATOM 2414 C C . VAL A 1 309 ? 9.588 -15.721 -18.109 1.00 91.56 309 VAL A C 1
ATOM 2416 O O . VAL A 1 309 ? 9.489 -15.261 -19.245 1.00 91.56 309 VAL A O 1
ATOM 2419 N N . VAL A 1 310 ? 8.603 -15.678 -17.220 1.00 90.50 310 VAL A N 1
ATOM 2420 C CA . VAL A 1 310 ? 7.318 -15.013 -17.435 1.00 90.50 310 VAL A CA 1
ATOM 2421 C C . VAL A 1 310 ? 7.477 -13.543 -17.065 1.00 90.50 310 VAL A C 1
ATOM 2423 O O . VAL A 1 310 ? 7.845 -13.226 -15.931 1.00 90.50 310 VAL A O 1
ATOM 2426 N N . ILE A 1 311 ? 7.211 -12.644 -18.006 1.00 91.81 311 ILE A N 1
ATOM 2427 C CA . ILE A 1 311 ? 7.315 -11.200 -17.805 1.00 91.81 311 ILE A CA 1
ATOM 2428 C C . ILE A 1 311 ? 5.911 -10.608 -17.960 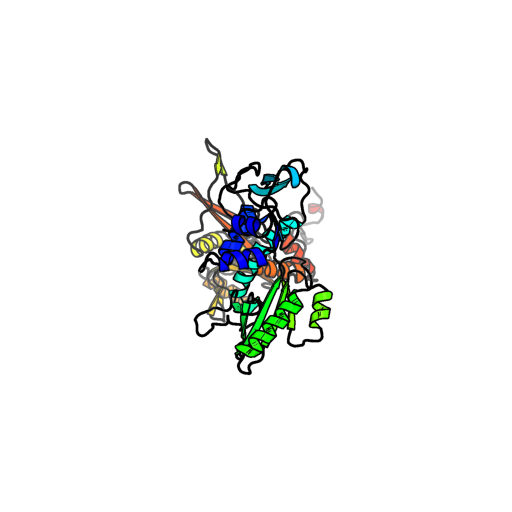1.00 91.81 311 ILE A C 1
ATOM 2430 O O . ILE A 1 311 ? 5.335 -10.655 -19.043 1.00 91.81 311 ILE A O 1
ATOM 2434 N N . GLU A 1 312 ? 5.371 -10.061 -16.871 1.00 88.31 312 GLU A N 1
ATOM 2435 C CA . GLU A 1 312 ? 4.003 -9.524 -16.814 1.00 88.31 312 GLU A CA 1
ATOM 2436 C C . GLU A 1 312 ? 4.020 -8.013 -16.587 1.00 88.31 312 GLU A C 1
ATOM 2438 O O . GLU A 1 312 ? 4.642 -7.532 -15.630 1.00 88.31 312 GLU A O 1
ATOM 2443 N N . LEU A 1 313 ? 3.302 -7.262 -17.420 1.00 87.00 313 LEU A N 1
ATOM 2444 C CA . LEU A 1 313 ? 3.117 -5.824 -17.285 1.00 87.00 313 LEU A CA 1
ATOM 2445 C C . LEU A 1 313 ? 1.855 -5.533 -16.464 1.00 87.00 313 LEU A C 1
ATOM 2447 O O . LEU A 1 313 ? 0.826 -6.212 -16.523 1.00 87.00 313 LEU A O 1
ATOM 2451 N N . LYS A 1 314 ? 1.933 -4.514 -15.609 1.00 71.31 314 LYS A N 1
ATOM 2452 C CA . LYS A 1 314 ? 0.924 -4.300 -14.569 1.00 71.31 314 LYS A CA 1
ATOM 2453 C C . LYS A 1 314 ? -0.391 -3.664 -15.068 1.00 71.31 314 LYS A C 1
ATOM 2455 O O . LYS A 1 314 ? -0.674 -2.536 -14.695 1.00 71.31 314 LYS A O 1
ATOM 2460 N N . ARG A 1 315 ? -1.265 -4.458 -15.707 1.00 51.91 315 ARG A N 1
ATOM 2461 C CA . ARG A 1 315 ? -2.753 -4.337 -15.681 1.00 51.91 315 ARG A CA 1
ATOM 2462 C C . ARG A 1 315 ? -3.485 -5.678 -15.736 1.00 51.91 315 ARG A C 1
ATOM 2464 O O . ARG A 1 315 ? -4.579 -5.788 -15.182 1.00 51.91 315 ARG A O 1
ATOM 2471 N N . ASN A 1 316 ? -2.880 -6.718 -16.306 1.00 42.72 316 ASN A N 1
ATOM 2472 C CA . ASN A 1 316 ? -3.523 -8.016 -16.492 1.00 42.72 316 ASN A CA 1
ATOM 2473 C C . ASN A 1 316 ? -2.901 -9.068 -15.568 1.00 42.72 316 ASN A C 1
ATOM 2475 O O . ASN A 1 316 ? -1.935 -9.730 -15.908 1.00 42.72 316 ASN A O 1
ATOM 2479 N N . LYS A 1 317 ? -3.463 -9.269 -14.367 1.00 48.78 317 LYS A N 1
ATOM 2480 C CA . LYS A 1 317 ? -3.051 -10.414 -13.533 1.00 48.78 317 LYS A CA 1
ATOM 2481 C C . LYS A 1 317 ? -3.546 -11.716 -14.174 1.00 48.78 317 LYS A C 1
ATOM 2483 O O . LYS A 1 317 ? -4.756 -11.984 -14.173 1.00 48.78 317 LYS A O 1
ATOM 2488 N N . THR A 1 318 ? -2.635 -12.530 -14.694 1.00 40.56 318 THR A N 1
ATOM 2489 C CA . THR A 1 318 ? -2.901 -13.873 -15.225 1.00 40.56 318 THR A CA 1
ATOM 2490 C C . THR A 1 318 ? -2.900 -14.946 -14.126 1.00 40.56 318 THR A C 1
ATOM 2492 O O . THR A 1 318 ? -2.059 -14.919 -13.224 1.00 40.56 318 THR A O 1
ATOM 2495 N N . PRO A 1 319 ? -3.882 -15.874 -14.115 1.00 39.19 319 PRO A N 1
ATOM 2496 C CA . PRO A 1 319 ? -3.812 -17.087 -13.306 1.00 39.19 319 PRO A CA 1
ATOM 2497 C C . PRO A 1 319 ? -2.600 -17.933 -13.705 1.00 39.19 319 PRO A C 1
ATOM 2499 O O . PRO A 1 319 ? -2.272 -18.045 -14.884 1.00 39.19 319 PRO A O 1
ATOM 2502 N N . ARG A 1 320 ? -1.937 -18.499 -12.697 1.00 54.38 320 ARG A N 1
ATOM 2503 C CA . ARG A 1 320 ? -0.588 -19.063 -12.772 1.00 54.38 320 ARG A CA 1
ATOM 2504 C C . ARG A 1 320 ? -0.599 -20.565 -13.032 1.00 54.38 320 ARG A C 1
ATOM 2506 O O . ARG A 1 320 ? -0.619 -21.301 -12.056 1.00 54.38 320 ARG A O 1
ATOM 2513 N N . GLU A 1 321 ? -0.484 -20.980 -14.292 1.00 49.25 321 GLU A N 1
ATOM 2514 C CA . GLU A 1 321 ? 0.144 -22.253 -14.690 1.00 49.25 321 GLU A CA 1
ATOM 2515 C C . GLU A 1 321 ? 0.736 -22.103 -16.104 1.00 49.25 321 GLU A C 1
ATOM 2517 O O . GLU A 1 321 ? 0.002 -21.925 -17.074 1.00 49.25 321 GLU A O 1
ATOM 2522 N N . VAL A 1 322 ? 2.069 -22.158 -16.225 1.00 52.91 322 VAL A N 1
ATOM 2523 C CA . VAL A 1 322 ? 2.778 -22.285 -17.514 1.00 52.91 322 VAL A CA 1
ATOM 2524 C C . VAL A 1 322 ? 3.421 -23.669 -17.544 1.00 52.91 322 VAL A C 1
ATOM 2526 O O . VAL A 1 322 ? 4.624 -23.831 -17.368 1.00 52.91 322 VAL A O 1
ATOM 2529 N N . GLY A 1 323 ? 2.582 -24.696 -17.666 1.00 58.09 323 GLY A N 1
ATOM 2530 C CA . GLY A 1 323 ? 3.008 -26.093 -17.760 1.00 58.09 323 GLY A CA 1
ATOM 2531 C C . GLY A 1 323 ? 3.329 -26.493 -19.198 1.00 58.09 323 GLY A C 1
ATOM 2532 O O . GLY A 1 323 ? 2.678 -27.390 -19.718 1.00 58.09 323 GLY A O 1
ATOM 2533 N N . LEU A 1 324 ? 4.263 -25.792 -19.849 1.00 70.94 324 LEU A N 1
ATOM 2534 C CA . LEU A 1 324 ? 4.673 -26.094 -21.227 1.00 70.94 324 LEU A CA 1
ATOM 2535 C C . LEU A 1 324 ? 5.738 -27.201 -21.244 1.00 70.94 324 LEU A C 1
ATOM 2537 O O . LEU A 1 324 ? 6.722 -27.126 -20.503 1.00 70.94 324 LEU A O 1
ATOM 2541 N N . SER A 1 325 ? 5.542 -28.219 -22.083 1.00 77.88 325 SER A N 1
ATOM 2542 C CA . SER A 1 325 ? 6.560 -29.232 -22.390 1.00 77.88 325 SER A CA 1
ATOM 2543 C C . SER A 1 325 ? 7.608 -28.701 -23.381 1.00 77.88 325 SER A C 1
ATOM 2545 O O . SER A 1 325 ? 7.444 -27.613 -23.928 1.00 77.88 325 SER A O 1
ATOM 2547 N N . TYR A 1 326 ? 8.689 -29.457 -23.622 1.00 78.38 326 TYR A N 1
ATOM 2548 C CA . TYR A 1 326 ? 9.693 -29.111 -24.643 1.00 78.38 326 TYR A CA 1
ATOM 2549 C C . TYR A 1 326 ? 9.056 -28.880 -26.015 1.00 78.38 326 TYR A C 1
ATOM 2551 O O . TYR A 1 326 ? 9.266 -27.831 -26.622 1.00 78.38 326 TYR A O 1
ATOM 2559 N N . ASP A 1 327 ? 8.227 -29.831 -26.450 1.00 82.25 327 ASP A N 1
ATOM 2560 C CA . ASP A 1 327 ? 7.546 -29.777 -27.742 1.00 82.25 327 ASP A CA 1
ATOM 2561 C C . ASP A 1 327 ? 6.635 -28.541 -27.820 1.00 82.25 327 ASP A C 1
ATOM 2563 O O . ASP A 1 327 ? 6.679 -27.809 -28.805 1.00 82.25 327 ASP A O 1
ATOM 2567 N N . ASP A 1 328 ? 5.903 -28.225 -26.741 1.00 87.38 328 ASP A N 1
ATOM 2568 C CA . ASP A 1 328 ? 5.061 -27.022 -26.690 1.00 87.38 328 ASP A CA 1
ATOM 2569 C C . ASP A 1 328 ? 5.885 -25.730 -26.818 1.00 87.38 328 ASP A C 1
ATOM 2571 O O . ASP A 1 328 ? 5.431 -24.762 -27.428 1.00 87.38 328 ASP A O 1
ATOM 2575 N N . ILE A 1 329 ? 7.086 -25.684 -26.228 1.00 87.31 329 ILE A N 1
ATOM 2576 C CA . ILE A 1 329 ? 7.986 -24.524 -26.309 1.00 87.31 329 ILE A CA 1
ATOM 2577 C C . ILE A 1 329 ? 8.549 -24.388 -27.727 1.00 87.31 329 ILE A C 1
ATOM 2579 O O . ILE A 1 329 ? 8.601 -23.272 -28.249 1.00 87.31 329 ILE A O 1
ATOM 2583 N N . GLY A 1 330 ? 8.941 -25.501 -28.352 1.00 89.50 330 GLY A N 1
ATOM 2584 C CA . GLY A 1 330 ? 9.414 -25.538 -29.735 1.00 89.50 330 GLY A CA 1
ATOM 2585 C C . GLY A 1 330 ? 8.343 -25.069 -30.719 1.00 89.50 330 GLY A C 1
ATOM 2586 O O . GLY A 1 330 ? 8.578 -24.138 -31.492 1.00 89.50 330 GLY A O 1
ATOM 2587 N N . ASP A 1 331 ? 7.138 -25.632 -30.619 1.00 90.94 331 ASP A N 1
ATOM 2588 C CA . ASP A 1 331 ? 5.983 -25.252 -31.437 1.00 90.94 331 ASP A CA 1
ATOM 2589 C C . ASP A 1 331 ? 5.604 -23.781 -31.228 1.00 90.94 331 ASP A C 1
ATOM 2591 O O . ASP A 1 331 ? 5.330 -23.052 -32.188 1.00 90.94 331 ASP A O 1
ATOM 2595 N N . LEU A 1 332 ? 5.623 -23.314 -29.976 1.00 91.88 332 LEU A N 1
ATOM 2596 C CA . LEU A 1 332 ? 5.368 -21.917 -29.643 1.00 91.88 332 LEU A CA 1
ATOM 2597 C C . LEU A 1 332 ? 6.402 -20.990 -30.284 1.00 91.88 332 LEU A C 1
ATOM 2599 O O . LEU A 1 332 ? 6.028 -19.973 -30.876 1.00 91.88 332 LEU A O 1
ATOM 2603 N N . TYR A 1 333 ? 7.686 -21.322 -30.152 1.00 94.00 333 TYR A N 1
ATOM 2604 C CA . TYR A 1 333 ? 8.772 -20.524 -30.704 1.00 94.00 333 TYR A CA 1
ATOM 2605 C C . TYR A 1 333 ? 8.666 -20.453 -32.227 1.00 94.00 333 TYR A C 1
ATOM 2607 O O . TYR A 1 333 ? 8.658 -19.352 -32.780 1.00 94.00 333 TYR A O 1
ATOM 2615 N N . ALA A 1 334 ? 8.470 -21.591 -32.893 1.00 93.06 334 ALA A N 1
ATOM 2616 C CA . ALA A 1 334 ? 8.276 -21.651 -34.335 1.00 93.06 334 ALA A CA 1
ATOM 2617 C C . ALA A 1 334 ? 7.060 -20.820 -34.776 1.00 93.06 334 ALA A C 1
ATOM 2619 O O . ALA A 1 334 ? 7.160 -20.012 -35.699 1.00 93.06 334 ALA A O 1
ATOM 2620 N N . ALA A 1 335 ? 5.925 -20.932 -34.080 1.00 93.94 335 ALA A N 1
ATOM 2621 C CA . ALA A 1 335 ? 4.720 -20.164 -34.392 1.00 93.94 335 ALA A CA 1
ATOM 2622 C C . ALA A 1 335 ? 4.901 -18.643 -34.235 1.00 93.94 335 ALA A C 1
ATOM 2624 O O . ALA A 1 335 ? 4.213 -17.868 -34.902 1.00 93.94 335 ALA A O 1
ATOM 2625 N N . LYS A 1 336 ? 5.795 -18.203 -33.343 1.00 93.69 336 LYS A N 1
ATOM 2626 C CA . LYS A 1 336 ? 6.050 -16.782 -33.052 1.00 93.69 336 LYS A CA 1
ATOM 2627 C C . LYS A 1 336 ? 7.241 -16.197 -33.816 1.00 93.69 336 LYS A C 1
ATOM 2629 O O . LYS A 1 336 ? 7.363 -14.976 -33.849 1.00 93.69 336 LYS A O 1
ATOM 2634 N N . ASN A 1 337 ? 8.071 -17.036 -34.436 1.00 92.75 337 ASN A N 1
ATOM 2635 C CA . ASN A 1 337 ? 9.321 -16.648 -35.097 1.00 92.75 337 ASN A CA 1
ATOM 2636 C C . ASN A 1 337 ? 9.423 -17.246 -36.514 1.00 92.75 337 ASN A C 1
ATOM 2638 O O . ASN A 1 337 ? 10.445 -17.817 -36.883 1.00 92.75 337 ASN A O 1
ATOM 2642 N N . ASP A 1 338 ? 8.351 -17.138 -37.307 1.00 92.88 338 ASP A N 1
ATOM 2643 C CA . ASP A 1 338 ? 8.311 -17.504 -38.736 1.00 92.88 338 ASP A CA 1
ATOM 2644 C C . ASP A 1 338 ? 8.757 -18.946 -39.062 1.00 92.88 338 ASP A C 1
ATOM 2646 O O . ASP A 1 338 ? 9.371 -19.216 -40.095 1.00 92.88 338 ASP A O 1
ATOM 2650 N N . GLY A 1 339 ? 8.429 -19.898 -38.186 1.00 91.94 339 GLY A N 1
ATOM 2651 C CA . GLY A 1 339 ? 8.746 -21.319 -38.352 1.00 91.94 339 GLY A CA 1
ATOM 2652 C C . GLY A 1 339 ? 10.186 -21.691 -37.999 1.00 91.94 339 GLY A C 1
ATOM 2653 O O . GLY A 1 339 ? 10.616 -22.803 -38.296 1.00 91.94 339 GLY A O 1
ATOM 2654 N N . ARG A 1 340 ? 10.942 -20.773 -37.393 1.00 93.94 340 ARG A N 1
ATOM 2655 C CA . ARG A 1 340 ? 12.318 -21.011 -36.960 1.00 93.94 340 ARG A CA 1
ATOM 2656 C C . ARG A 1 340 ? 12.382 -22.038 -35.822 1.00 93.94 340 ARG A C 1
ATOM 2658 O O . ARG A 1 340 ? 11.582 -21.981 -34.894 1.00 93.94 340 ARG A O 1
ATOM 2665 N N . GLU A 1 341 ? 13.367 -22.934 -35.880 1.00 92.69 341 GLU A N 1
ATOM 2666 C CA . GLU A 1 341 ? 13.636 -23.928 -34.830 1.00 92.69 341 GLU A CA 1
ATOM 2667 C C . GLU A 1 341 ? 14.191 -23.266 -33.557 1.00 92.69 341 GLU A C 1
ATOM 2669 O O . GLU A 1 341 ? 14.998 -22.329 -33.628 1.00 92.69 341 GLU A O 1
ATOM 2674 N N . LEU A 1 342 ? 13.754 -23.756 -32.392 1.00 91.25 342 LEU A N 1
ATOM 2675 C CA . LEU A 1 342 ? 14.106 -23.212 -31.077 1.00 91.25 342 LEU A CA 1
ATOM 2676 C C . LEU A 1 342 ? 15.611 -23.281 -30.823 1.00 91.25 342 LEU A C 1
ATOM 2678 O O . LEU A 1 342 ? 16.198 -22.310 -30.360 1.00 91.25 342 LEU A O 1
ATOM 2682 N N . GLU A 1 343 ? 16.227 -24.403 -31.170 1.00 88.88 343 GLU A N 1
ATOM 2683 C CA . GLU A 1 343 ? 17.649 -24.693 -31.030 1.00 88.88 343 GLU A CA 1
ATOM 2684 C C . GLU A 1 343 ? 18.479 -23.682 -31.826 1.00 88.88 343 GLU A C 1
ATOM 2686 O O . GLU A 1 343 ? 19.408 -23.078 -31.304 1.00 88.88 343 GLU A O 1
ATOM 2691 N N . VAL A 1 344 ? 18.077 -23.387 -33.066 1.00 89.25 344 VAL A N 1
ATOM 2692 C CA . VAL A 1 344 ? 18.735 -22.362 -33.893 1.00 89.25 344 VAL A CA 1
ATOM 2693 C C . VAL A 1 344 ? 18.560 -20.969 -33.284 1.00 89.25 344 VAL A C 1
ATOM 2695 O O . VAL A 1 344 ? 19.472 -20.145 -33.328 1.00 89.25 344 VAL A O 1
ATOM 2698 N N . GLY A 1 345 ? 17.377 -20.664 -32.744 1.00 90.25 345 GLY A N 1
ATOM 2699 C CA . GLY A 1 345 ? 17.114 -19.438 -31.980 1.00 90.25 345 GLY A CA 1
ATOM 2700 C C . GLY A 1 345 ? 18.048 -19.268 -30.784 1.00 90.25 345 GLY A C 1
ATOM 2701 O O . GLY A 1 345 ? 18.657 -18.211 -30.588 1.00 90.25 345 GLY A O 1
ATOM 2702 N N . PHE A 1 346 ? 18.167 -20.340 -30.011 1.00 92.25 346 PHE A N 1
ATOM 2703 C CA . PHE A 1 346 ? 18.920 -20.400 -28.772 1.00 92.25 346 PHE A CA 1
ATOM 2704 C C . PHE A 1 346 ? 20.424 -20.265 -29.018 1.00 92.25 346 PHE A C 1
ATOM 2706 O O . PHE A 1 346 ? 21.070 -19.406 -28.410 1.00 92.25 346 PHE A O 1
ATOM 2713 N N . ASP A 1 347 ? 20.961 -21.028 -29.971 1.00 87.38 347 ASP A N 1
ATOM 2714 C CA . ASP A 1 347 ? 22.381 -21.027 -30.323 1.00 87.38 347 ASP A CA 1
ATOM 2715 C C . ASP A 1 347 ? 22.841 -19.655 -30.823 1.00 87.38 347 ASP A C 1
ATOM 2717 O O . ASP A 1 347 ? 23.905 -19.179 -30.431 1.00 87.38 347 ASP A O 1
ATOM 2721 N N . GLU A 1 348 ? 22.039 -18.969 -31.642 1.00 89.38 348 GLU A N 1
ATOM 2722 C CA . GLU A 1 348 ? 22.374 -17.613 -32.092 1.00 89.38 348 GLU A CA 1
ATOM 2723 C C . GLU A 1 348 ? 22.333 -16.591 -30.950 1.00 89.38 348 GLU A C 1
ATOM 2725 O O . GLU A 1 348 ? 23.176 -15.694 -30.896 1.00 89.38 348 GLU A O 1
ATOM 2730 N N . THR A 1 349 ? 21.379 -16.727 -30.024 1.00 89.56 349 THR A N 1
ATOM 2731 C CA . THR A 1 349 ? 21.212 -15.774 -28.917 1.00 89.56 349 THR A CA 1
ATOM 2732 C C . THR A 1 349 ? 22.307 -15.929 -27.866 1.00 89.56 349 THR A C 1
ATOM 2734 O O . THR A 1 349 ? 22.848 -14.937 -27.375 1.00 89.56 349 THR A O 1
ATOM 2737 N N . PHE A 1 350 ? 22.652 -17.169 -27.515 1.00 87.44 350 PHE A N 1
ATOM 2738 C CA . PHE A 1 350 ? 23.545 -17.452 -26.395 1.00 87.44 350 PHE A CA 1
ATOM 2739 C C . PHE A 1 350 ? 24.890 -18.068 -26.784 1.00 87.44 350 PHE A C 1
ATOM 2741 O O . PHE A 1 350 ? 25.717 -18.309 -25.900 1.00 87.44 350 PHE A O 1
ATOM 2748 N N . SER A 1 351 ? 25.134 -18.322 -28.072 1.00 86.88 351 SER A N 1
ATOM 2749 C CA . SER A 1 351 ? 26.378 -18.916 -28.588 1.00 86.88 351 SER A CA 1
ATOM 2750 C C . SER A 1 351 ? 26.735 -20.282 -27.976 1.00 86.88 351 SER A C 1
ATOM 2752 O O . SER A 1 351 ? 27.912 -20.631 -27.887 1.00 86.88 351 SER A O 1
ATOM 2754 N N . HIS A 1 352 ? 25.737 -21.050 -27.535 1.00 81.88 352 HIS A N 1
ATOM 2755 C CA . HIS A 1 352 ? 25.878 -22.428 -27.058 1.00 81.88 352 HIS A CA 1
ATOM 2756 C C . HIS A 1 352 ? 24.574 -23.197 -27.276 1.00 81.88 352 HIS A C 1
ATOM 2758 O O . HIS A 1 352 ? 23.524 -22.575 -27.402 1.00 81.88 352 HIS A O 1
ATOM 2764 N N . SER A 1 353 ? 24.664 -24.528 -27.292 1.00 79.69 353 SER A N 1
ATOM 2765 C CA . SER A 1 353 ? 23.523 -25.400 -27.565 1.00 79.69 353 SER A CA 1
ATOM 2766 C C . SER A 1 353 ? 22.481 -25.409 -26.452 1.00 79.69 353 SER A C 1
ATOM 2768 O O . SER A 1 353 ? 22.839 -25.375 -25.271 1.00 79.69 353 SER A O 1
ATOM 2770 N N . LEU A 1 354 ? 21.208 -25.505 -26.846 1.00 83.19 354 LEU A N 1
ATOM 2771 C CA . LEU A 1 354 ? 20.077 -25.672 -25.931 1.00 83.19 354 LEU A CA 1
ATOM 2772 C C . LEU A 1 354 ? 20.319 -26.864 -24.977 1.00 83.19 354 LEU A C 1
ATOM 2774 O O . LEU A 1 354 ? 20.678 -27.948 -25.448 1.00 83.19 354 LEU A O 1
ATOM 2778 N N . PRO A 1 355 ? 20.153 -26.691 -23.651 1.00 82.31 355 PRO A N 1
ATOM 2779 C CA . PRO A 1 355 ? 20.286 -27.788 -22.694 1.00 82.31 355 PRO A CA 1
ATOM 2780 C C . PRO A 1 355 ? 19.277 -28.920 -22.937 1.00 82.31 355 PRO A C 1
ATOM 2782 O O . PRO A 1 355 ? 18.160 -28.671 -23.381 1.00 82.31 355 PRO A O 1
ATOM 2785 N N . GLU A 1 356 ? 19.650 -30.156 -22.582 1.00 77.31 356 GLU A N 1
ATOM 2786 C CA . GLU A 1 356 ? 18.738 -31.315 -22.648 1.00 77.31 356 GLU A CA 1
ATOM 2787 C C . GLU A 1 356 ? 17.546 -31.156 -21.688 1.00 77.31 356 GLU A C 1
ATOM 2789 O O . GLU A 1 356 ? 16.410 -31.477 -22.037 1.00 77.31 356 GLU A O 1
ATOM 2794 N N . ASP A 1 357 ? 17.806 -30.619 -20.493 1.00 78.25 357 ASP A N 1
ATOM 2795 C CA . ASP A 1 357 ? 16.793 -30.318 -19.488 1.00 78.25 357 ASP A CA 1
ATOM 2796 C C . ASP A 1 357 ? 16.370 -28.847 -19.611 1.00 78.25 357 ASP A C 1
ATOM 2798 O O . ASP A 1 357 ? 17.047 -27.936 -19.131 1.00 78.25 357 ASP A O 1
ATOM 2802 N N . VAL A 1 358 ? 15.231 -28.602 -20.255 1.00 84.19 358 VAL A N 1
ATOM 2803 C CA . VAL A 1 358 ? 14.596 -27.277 -20.297 1.00 84.19 358 VAL A CA 1
ATOM 2804 C C . VAL A 1 358 ? 13.459 -27.173 -19.294 1.00 84.19 358 VAL A C 1
ATOM 2806 O O . VAL A 1 358 ? 12.827 -28.158 -18.908 1.00 84.19 358 VAL A O 1
ATOM 2809 N N . ASN A 1 359 ? 13.126 -25.935 -18.942 1.00 83.56 359 ASN A N 1
ATOM 2810 C CA . ASN A 1 359 ? 11.946 -25.614 -18.156 1.00 83.56 359 ASN A CA 1
ATOM 2811 C C . ASN A 1 359 ? 11.909 -26.289 -16.766 1.00 83.56 359 ASN A C 1
ATOM 2813 O O . ASN A 1 359 ? 10.834 -26.497 -16.202 1.00 83.56 359 ASN A O 1
ATOM 2817 N N . GLU A 1 360 ? 13.076 -26.614 -16.193 1.00 79.62 360 GLU A N 1
ATOM 2818 C CA . GLU A 1 360 ? 13.182 -27.208 -14.851 1.00 79.62 360 GLU A CA 1
ATOM 2819 C C . GLU A 1 360 ? 12.717 -26.250 -13.744 1.00 79.62 360 GLU A C 1
ATOM 2821 O O . GLU A 1 360 ? 12.309 -26.673 -12.657 1.00 79.62 360 GLU A O 1
ATOM 2826 N N . SER A 1 361 ? 12.798 -24.945 -14.005 1.00 78.44 361 SER A N 1
ATOM 2827 C CA . SER A 1 361 ? 12.315 -23.895 -13.119 1.00 78.44 361 SER A CA 1
ATOM 2828 C C . SER A 1 361 ? 11.681 -22.748 -13.903 1.00 78.44 361 SER A C 1
ATOM 2830 O O . SER A 1 361 ? 11.979 -22.521 -15.075 1.00 78.44 361 SER A O 1
ATOM 2832 N N . HIS A 1 362 ? 10.801 -22.001 -13.236 1.00 79.56 362 HIS A N 1
ATOM 2833 C CA . HIS A 1 362 ? 10.166 -20.805 -13.789 1.00 79.56 362 HIS A CA 1
ATOM 2834 C C . HIS A 1 362 ? 10.574 -19.592 -12.986 1.00 79.56 362 HIS A C 1
ATOM 2836 O O . HIS A 1 362 ? 10.583 -19.656 -11.762 1.00 79.56 362 HIS A O 1
ATOM 2842 N N . ARG A 1 363 ? 10.827 -18.468 -13.651 1.00 86.25 363 ARG A N 1
ATOM 2843 C CA . ARG A 1 363 ? 11.004 -17.163 -13.004 1.00 86.25 363 ARG A CA 1
ATOM 2844 C C . ARG A 1 363 ? 9.899 -16.213 -13.440 1.00 86.25 363 ARG A C 1
ATOM 2846 O O . ARG A 1 363 ? 9.458 -16.252 -14.582 1.00 86.25 363 ARG A O 1
ATOM 2853 N N . MET A 1 364 ? 9.484 -15.329 -12.542 1.00 87.19 364 MET A N 1
ATOM 2854 C CA . MET A 1 364 ? 8.503 -14.288 -12.827 1.00 87.19 364 MET A CA 1
ATOM 2855 C C . MET A 1 364 ? 9.110 -12.900 -12.618 1.00 87.19 364 MET A C 1
ATOM 2857 O O . MET A 1 364 ? 9.620 -12.587 -11.540 1.00 87.19 364 MET A O 1
ATOM 2861 N N . ILE A 1 365 ? 9.020 -12.052 -13.637 1.00 90.06 365 ILE A N 1
ATOM 2862 C CA . ILE A 1 365 ? 9.387 -10.638 -13.572 1.00 90.06 365 ILE A CA 1
ATOM 2863 C C . ILE A 1 365 ? 8.114 -9.822 -13.752 1.00 90.06 365 ILE A C 1
ATOM 2865 O O . ILE A 1 365 ? 7.450 -9.895 -14.780 1.00 90.06 365 ILE A O 1
ATOM 2869 N N . ILE A 1 366 ? 7.772 -9.026 -12.748 1.00 88.88 366 ILE A N 1
ATOM 2870 C CA . ILE A 1 366 ? 6.688 -8.053 -12.858 1.00 88.88 366 ILE A CA 1
ATOM 2871 C C . ILE A 1 366 ? 7.288 -6.728 -13.318 1.00 88.88 366 ILE A C 1
ATOM 2873 O O . ILE A 1 366 ? 8.228 -6.224 -12.707 1.00 88.88 366 ILE A O 1
ATOM 2877 N N . VAL A 1 367 ? 6.732 -6.160 -14.377 1.00 89.75 367 VAL A N 1
ATOM 2878 C CA . VAL A 1 367 ? 7.105 -4.865 -14.940 1.00 89.75 367 VAL A CA 1
ATOM 2879 C C . VAL A 1 367 ? 6.039 -3.853 -14.535 1.00 89.75 367 VAL A C 1
ATOM 2881 O O . VAL A 1 367 ? 4.860 -4.000 -14.863 1.00 89.75 367 VAL A O 1
ATOM 2884 N N . ALA A 1 368 ? 6.434 -2.818 -13.800 1.00 84.81 368 ALA A N 1
ATOM 2885 C CA . ALA A 1 368 ? 5.500 -1.804 -13.321 1.00 84.81 368 ALA A CA 1
ATOM 2886 C C . ALA A 1 368 ? 6.109 -0.399 -13.351 1.00 84.81 368 ALA A C 1
ATOM 2888 O O . ALA A 1 368 ? 7.316 -0.235 -13.237 1.00 84.81 368 ALA A O 1
ATOM 2889 N N . SER A 1 369 ? 5.282 0.641 -13.440 1.00 77.50 369 SER A N 1
ATOM 2890 C CA . SER A 1 369 ? 5.705 2.005 -13.085 1.00 77.50 369 SER A CA 1
ATOM 2891 C C . SER A 1 369 ? 5.811 2.162 -11.564 1.00 77.50 369 SER A C 1
ATOM 2893 O O . SER A 1 369 ? 6.734 2.789 -11.041 1.00 77.50 369 SER A O 1
ATOM 2895 N N . GLU A 1 370 ? 4.880 1.530 -10.848 1.00 71.81 370 GLU A N 1
ATOM 2896 C CA . GLU A 1 370 ? 4.801 1.509 -9.395 1.00 71.81 370 GLU A CA 1
ATOM 2897 C C . GLU A 1 370 ? 4.060 0.270 -8.864 1.00 71.81 370 GLU A C 1
ATOM 2899 O O . GLU A 1 370 ? 3.260 -0.388 -9.541 1.00 71.81 370 GLU A O 1
ATOM 2904 N N . LEU A 1 371 ? 4.319 -0.053 -7.599 1.00 68.81 371 LEU A N 1
ATOM 2905 C CA . LEU A 1 371 ? 3.623 -1.104 -6.865 1.00 68.81 371 LEU A CA 1
ATOM 2906 C C . LEU A 1 371 ? 2.971 -0.525 -5.619 1.00 68.81 371 LEU A C 1
ATOM 2908 O O . LEU A 1 371 ? 3.566 0.316 -4.952 1.00 68.81 371 LEU A O 1
ATOM 2912 N N . ASP A 1 372 ? 1.779 -1.008 -5.288 1.00 64.62 372 ASP A N 1
ATOM 2913 C CA . ASP A 1 372 ? 1.169 -0.728 -3.997 1.00 64.62 372 ASP A CA 1
ATOM 2914 C C . ASP A 1 372 ? 1.948 -1.463 -2.881 1.00 64.62 372 ASP A C 1
ATOM 2916 O O . ASP A 1 372 ? 2.511 -2.540 -3.127 1.00 64.62 372 ASP A O 1
ATOM 2920 N N . PRO A 1 373 ? 1.972 -0.933 -1.644 1.00 58.69 373 PRO A N 1
ATOM 2921 C CA . PRO A 1 373 ? 2.750 -1.518 -0.548 1.00 58.69 373 PRO A CA 1
ATOM 2922 C C . PRO A 1 373 ? 2.364 -2.960 -0.188 1.00 58.69 373 PRO A C 1
ATOM 2924 O O . PRO A 1 373 ? 3.181 -3.699 0.371 1.00 58.69 373 PRO A O 1
ATOM 2927 N N . SER A 1 374 ? 1.121 -3.371 -0.466 1.00 56.22 374 SER A N 1
ATOM 2928 C CA . SER A 1 374 ? 0.658 -4.733 -0.188 1.00 56.22 374 SER A CA 1
ATOM 2929 C C . SER A 1 374 ? 1.308 -5.734 -1.149 1.00 56.22 374 SER A C 1
ATOM 2931 O O . SER A 1 374 ? 1.872 -6.735 -0.702 1.00 56.22 374 SER A O 1
ATOM 2933 N N . THR A 1 375 ? 1.339 -5.415 -2.447 1.00 65.69 375 THR A N 1
ATOM 2934 C CA . THR A 1 375 ? 1.957 -6.246 -3.486 1.00 65.69 375 THR A CA 1
ATOM 2935 C C . THR A 1 375 ? 3.468 -6.358 -3.286 1.00 65.69 375 THR A C 1
ATOM 2937 O O . THR A 1 375 ? 4.001 -7.463 -3.363 1.00 65.69 375 THR A O 1
ATOM 2940 N N . GLU A 1 376 ? 4.161 -5.261 -2.955 1.00 72.12 376 GLU A N 1
ATOM 2941 C CA . GLU A 1 376 ? 5.603 -5.314 -2.657 1.00 72.12 376 GLU A CA 1
ATOM 2942 C C . GLU A 1 376 ? 5.910 -6.250 -1.497 1.00 72.12 376 GLU A C 1
ATOM 2944 O O . GLU A 1 376 ? 6.785 -7.103 -1.598 1.00 72.12 376 GLU A O 1
ATOM 2949 N N . ARG A 1 377 ? 5.146 -6.140 -0.405 1.00 64.31 377 ARG A N 1
ATOM 2950 C CA . ARG A 1 377 ? 5.321 -6.991 0.774 1.00 64.31 377 ARG A CA 1
ATOM 2951 C C . ARG A 1 377 ? 5.132 -8.463 0.436 1.00 64.31 377 ARG A C 1
ATOM 2953 O O . ARG A 1 377 ? 5.904 -9.287 0.917 1.00 64.31 377 ARG A O 1
ATOM 2960 N N . ILE A 1 378 ? 4.125 -8.786 -0.374 1.00 66.62 378 ILE A N 1
ATOM 2961 C CA . ILE A 1 378 ? 3.869 -10.156 -0.826 1.00 66.62 378 ILE A CA 1
ATOM 2962 C C . ILE A 1 378 ? 5.058 -10.668 -1.642 1.00 66.62 378 ILE A C 1
ATOM 2964 O O . ILE A 1 378 ? 5.548 -11.757 -1.362 1.00 66.62 378 ILE A O 1
ATOM 2968 N N . ILE A 1 379 ? 5.557 -9.891 -2.605 1.00 71.88 379 ILE A N 1
ATOM 2969 C CA . ILE A 1 379 ? 6.681 -10.298 -3.462 1.00 71.88 379 ILE A CA 1
ATOM 2970 C C . ILE A 1 379 ? 7.955 -10.480 -2.635 1.00 71.88 379 ILE A C 1
ATOM 2972 O O . ILE A 1 379 ? 8.581 -11.535 -2.708 1.00 71.88 379 ILE A O 1
ATOM 2976 N N . THR A 1 380 ? 8.288 -9.516 -1.776 1.00 70.19 380 THR A N 1
ATOM 2977 C CA . THR A 1 380 ? 9.446 -9.602 -0.877 1.00 70.19 380 THR A CA 1
ATOM 2978 C C . THR A 1 380 ? 9.341 -10.793 0.072 1.00 70.19 380 THR A C 1
ATOM 2980 O O . THR A 1 380 ? 10.333 -11.474 0.320 1.00 70.19 380 THR A O 1
ATOM 2983 N N . TYR A 1 381 ? 8.146 -11.094 0.585 1.00 66.56 381 TYR A N 1
ATOM 2984 C CA . TYR A 1 381 ? 7.913 -12.254 1.444 1.00 66.56 381 TYR A CA 1
ATOM 2985 C C . TYR A 1 381 ? 8.066 -13.581 0.686 1.00 66.56 381 TYR A C 1
ATOM 2987 O O . TYR A 1 381 ? 8.734 -14.490 1.178 1.00 66.56 381 TYR A O 1
ATOM 2995 N N . LEU A 1 382 ? 7.487 -13.692 -0.513 1.00 65.75 382 LEU A N 1
ATOM 2996 C CA . LEU A 1 382 ? 7.581 -14.888 -1.355 1.00 65.75 382 LEU A CA 1
ATOM 2997 C C . LEU A 1 382 ? 9.027 -15.159 -1.793 1.00 65.75 382 LEU A C 1
ATOM 2999 O O . LEU A 1 382 ? 9.498 -16.286 -1.642 1.00 65.75 382 LEU A O 1
ATOM 3003 N N . SER A 1 383 ? 9.743 -14.130 -2.253 1.00 73.25 383 SER A N 1
ATOM 3004 C CA . SER A 1 383 ? 11.159 -14.236 -2.627 1.00 73.25 383 SER A CA 1
ATOM 3005 C C . SER A 1 383 ? 12.035 -14.538 -1.411 1.00 73.25 383 SER A C 1
ATOM 3007 O O . SER A 1 383 ? 12.732 -15.548 -1.374 1.00 73.25 383 SER A O 1
ATOM 3009 N N . GLY A 1 384 ? 11.962 -13.706 -0.370 1.00 68.12 384 GLY A N 1
ATOM 3010 C CA . GLY A 1 384 ? 12.895 -13.774 0.753 1.00 68.12 384 GLY A CA 1
ATOM 3011 C C . GLY A 1 384 ? 12.680 -14.961 1.693 1.00 68.12 384 GLY A C 1
ATOM 3012 O O . GLY A 1 384 ? 13.651 -15.492 2.228 1.00 68.12 384 GLY A O 1
ATOM 3013 N N . ARG A 1 385 ? 11.427 -15.383 1.927 1.00 61.03 385 ARG A N 1
ATOM 3014 C CA . ARG A 1 385 ? 11.112 -16.453 2.893 1.00 61.03 385 ARG A CA 1
ATOM 3015 C C . ARG A 1 385 ? 10.881 -17.815 2.249 1.00 61.03 385 ARG A C 1
ATOM 3017 O O . ARG A 1 385 ? 11.198 -18.821 2.876 1.00 61.03 385 ARG A O 1
ATOM 3024 N N . TYR A 1 386 ? 10.316 -17.850 1.045 1.00 59.44 386 TYR A N 1
ATOM 3025 C CA . TYR A 1 386 ? 9.958 -19.101 0.365 1.00 59.44 386 TYR A CA 1
ATOM 3026 C C . TYR A 1 386 ? 10.824 -19.390 -0.859 1.00 59.44 386 TYR A C 1
ATOM 3028 O O . TYR A 1 386 ? 10.626 -20.424 -1.487 1.00 59.44 386 TYR A O 1
ATOM 3036 N N . GLY A 1 387 ? 11.768 -18.503 -1.199 1.00 68.38 387 GLY A N 1
ATOM 3037 C CA . GLY A 1 387 ? 12.639 -18.682 -2.357 1.00 68.38 387 GLY A CA 1
ATOM 3038 C C . GLY A 1 387 ? 11.872 -18.731 -3.676 1.00 68.38 387 GLY A C 1
ATOM 3039 O O . GLY A 1 387 ? 12.372 -19.291 -4.647 1.00 68.38 387 GLY A O 1
ATOM 3040 N N . VAL A 1 388 ? 10.653 -18.180 -3.721 1.00 73.62 388 VAL A N 1
ATOM 3041 C CA . VAL A 1 388 ? 9.869 -18.131 -4.955 1.00 73.62 388 VAL A CA 1
ATOM 3042 C C . VAL A 1 388 ? 10.583 -17.169 -5.908 1.00 73.62 388 VAL A C 1
ATOM 3044 O O . VAL A 1 388 ? 10.784 -16.014 -5.532 1.00 73.62 388 VAL A O 1
ATOM 3047 N N . PRO A 1 389 ? 10.951 -17.595 -7.127 1.00 83.62 389 PRO A N 1
ATOM 3048 C CA . PRO A 1 389 ? 11.698 -16.786 -8.093 1.00 83.62 389 PRO A CA 1
ATOM 3049 C C . PRO A 1 389 ? 10.800 -15.732 -8.758 1.00 83.62 389 PRO A C 1
ATOM 3051 O O . PRO A 1 389 ? 10.522 -15.775 -9.954 1.00 83.62 389 PRO A O 1
ATOM 3054 N N . ILE A 1 390 ? 10.320 -14.781 -7.960 1.00 84.75 390 ILE A N 1
ATOM 3055 C CA . ILE A 1 390 ? 9.498 -13.649 -8.377 1.00 84.75 390 ILE A CA 1
ATOM 3056 C C . ILE A 1 390 ? 10.171 -12.346 -7.966 1.00 84.75 390 ILE A C 1
ATOM 3058 O O . ILE A 1 390 ? 10.583 -12.182 -6.820 1.00 84.75 390 ILE A O 1
ATOM 3062 N N . ASN A 1 391 ? 10.252 -11.396 -8.890 1.00 88.94 391 ASN A N 1
ATOM 3063 C CA . ASN A 1 391 ? 10.777 -10.067 -8.605 1.00 88.94 391 ASN A CA 1
ATOM 3064 C C . ASN A 1 391 ? 10.021 -9.004 -9.408 1.00 88.94 391 ASN A C 1
ATOM 3066 O O . ASN A 1 391 ? 9.210 -9.315 -10.282 1.00 88.94 391 ASN A O 1
ATOM 3070 N N . THR A 1 392 ? 10.255 -7.734 -9.098 1.00 89.19 392 THR A N 1
ATOM 3071 C CA . THR A 1 392 ? 9.667 -6.604 -9.818 1.00 89.19 392 THR A CA 1
ATOM 3072 C C . THR A 1 392 ? 10.744 -5.649 -10.286 1.00 89.19 392 THR A C 1
ATOM 3074 O O . THR A 1 392 ? 11.616 -5.261 -9.509 1.00 89.19 392 THR A O 1
ATOM 3077 N N . VAL A 1 393 ? 10.626 -5.236 -11.542 1.00 89.88 393 VAL A N 1
ATOM 3078 C CA . VAL A 1 393 ? 11.351 -4.109 -12.112 1.00 89.88 393 VAL A CA 1
ATOM 3079 C C . VAL A 1 393 ? 10.404 -2.923 -12.260 1.00 89.88 393 VAL A C 1
ATOM 3081 O O . VAL A 1 393 ? 9.267 -3.043 -12.726 1.00 89.88 393 VAL A O 1
ATOM 3084 N N . PHE A 1 394 ? 10.888 -1.764 -11.843 1.00 86.62 394 PHE A N 1
ATOM 3085 C CA . PHE A 1 394 ? 10.219 -0.491 -11.993 1.00 86.62 394 PHE A CA 1
ATOM 3086 C C . PHE A 1 394 ? 10.808 0.263 -13.168 1.00 86.62 394 PHE A C 1
ATOM 3088 O O . PHE A 1 394 ? 12.013 0.515 -13.181 1.00 86.62 394 PHE A O 1
ATOM 3095 N N . PHE A 1 395 ? 9.965 0.667 -14.111 1.00 86.69 395 PHE A N 1
ATOM 3096 C CA . PHE A 1 395 ? 10.367 1.536 -15.208 1.00 86.69 395 PHE A CA 1
ATOM 3097 C C . PHE A 1 395 ? 9.828 2.944 -15.024 1.00 86.69 395 PHE A C 1
ATOM 3099 O O . PHE A 1 395 ? 8.663 3.147 -14.678 1.00 86.69 395 PHE A O 1
ATOM 3106 N N . ARG A 1 396 ? 10.685 3.931 -15.282 1.00 82.62 396 ARG A N 1
ATOM 3107 C CA . ARG A 1 396 ? 10.302 5.343 -15.289 1.00 82.62 396 ARG A CA 1
ATOM 3108 C C . ARG A 1 396 ? 10.747 6.021 -16.558 1.00 82.62 396 ARG A C 1
ATOM 3110 O O . ARG A 1 396 ? 11.875 5.817 -17.008 1.00 82.62 396 ARG A O 1
ATOM 3117 N N . TYR A 1 397 ? 9.851 6.845 -17.069 1.00 85.06 397 TYR A N 1
ATOM 3118 C CA . TYR A 1 397 ? 9.977 7.517 -18.338 1.00 85.06 397 TYR A CA 1
ATOM 3119 C C . TYR A 1 397 ? 10.198 9.021 -18.130 1.00 85.06 397 TYR A C 1
ATOM 3121 O O . TYR A 1 397 ? 9.707 9.614 -17.166 1.00 85.06 397 TYR A O 1
ATOM 3129 N N . PHE A 1 398 ? 10.999 9.617 -19.007 1.00 86.25 398 PHE A N 1
ATOM 3130 C CA . PHE A 1 398 ? 11.340 11.034 -18.977 1.00 86.25 398 PHE A CA 1
ATOM 3131 C C . PHE A 1 398 ? 11.407 11.567 -20.410 1.00 86.25 398 PHE A C 1
ATOM 3133 O O . PHE A 1 398 ? 12.005 10.926 -21.277 1.00 86.25 398 PHE A O 1
ATOM 3140 N N . GLY A 1 399 ? 10.827 12.741 -20.648 1.00 84.19 399 GLY A N 1
ATOM 3141 C CA . GLY A 1 399 ? 10.870 13.440 -21.932 1.00 84.19 399 GLY A CA 1
ATOM 3142 C C . GLY A 1 399 ? 11.727 14.703 -21.852 1.00 84.19 399 GLY A C 1
ATOM 3143 O O . GLY A 1 399 ? 11.670 15.441 -20.871 1.00 84.19 399 GLY A O 1
ATOM 3144 N N . ASP A 1 400 ? 12.537 14.972 -22.879 1.00 86.69 400 ASP A N 1
ATOM 3145 C CA . ASP A 1 400 ? 13.291 16.228 -22.985 1.00 86.69 400 ASP A CA 1
ATOM 3146 C C . ASP A 1 400 ? 13.573 16.605 -24.448 1.00 86.69 400 ASP A C 1
ATOM 3148 O O . ASP A 1 400 ? 14.380 15.970 -25.130 1.00 86.69 400 ASP A O 1
ATOM 3152 N N . ASN A 1 401 ? 12.947 17.687 -24.927 1.00 82.88 401 ASN A N 1
ATOM 3153 C CA . ASN A 1 401 ? 13.135 18.249 -26.273 1.00 82.88 401 ASN A CA 1
ATOM 3154 C C . ASN A 1 401 ? 13.005 17.216 -27.413 1.00 82.88 401 ASN A C 1
ATOM 3156 O O . ASN A 1 401 ? 13.788 17.225 -28.361 1.00 82.88 401 ASN A O 1
ATOM 3160 N N . GLY A 1 402 ? 12.013 16.326 -27.317 1.00 82.75 402 GLY A N 1
ATOM 3161 C CA . GLY A 1 402 ? 11.755 15.275 -28.308 1.00 82.75 402 GLY A CA 1
ATOM 3162 C C . GLY A 1 402 ? 12.606 14.012 -28.141 1.00 82.75 402 GLY A C 1
ATOM 3163 O O . GLY A 1 402 ? 12.396 13.054 -28.878 1.00 82.75 402 GLY A O 1
ATOM 3164 N N . SER A 1 403 ? 13.530 13.987 -27.176 1.00 86.19 403 SER A N 1
ATOM 3165 C CA . SER A 1 403 ? 14.210 12.765 -26.745 1.00 86.19 403 SER A CA 1
ATOM 3166 C C . SER A 1 403 ? 13.443 12.092 -25.613 1.00 86.19 403 SER A C 1
ATOM 3168 O O . SER A 1 403 ? 12.919 12.759 -24.720 1.00 86.19 403 SER A O 1
ATOM 3170 N N . GLU A 1 404 ? 13.439 10.764 -25.632 1.00 87.31 404 GLU A N 1
ATOM 3171 C CA . GLU A 1 404 ? 12.771 9.916 -24.649 1.00 87.31 404 GLU A CA 1
ATOM 3172 C C . GLU A 1 404 ? 13.822 9.118 -23.868 1.00 87.31 404 GLU A C 1
ATOM 3174 O O . GLU A 1 404 ? 14.775 8.594 -24.451 1.00 87.31 404 GLU A O 1
ATOM 3179 N N . TYR A 1 405 ? 13.664 9.025 -22.549 1.00 87.19 405 TYR A N 1
ATOM 3180 C CA . TYR A 1 405 ? 14.585 8.308 -21.672 1.00 87.19 405 TYR A CA 1
ATOM 3181 C C . TYR A 1 405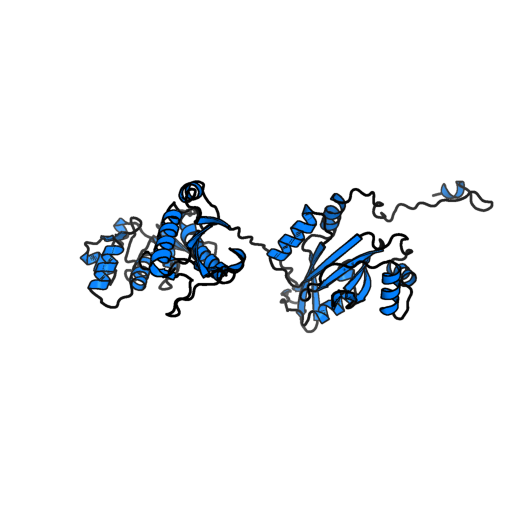 ? 13.825 7.330 -20.790 1.00 87.19 405 TYR A C 1
ATOM 3183 O O . TYR A 1 405 ? 12.753 7.632 -20.265 1.00 87.19 405 TYR A O 1
ATOM 3191 N N . LEU A 1 406 ? 14.434 6.169 -20.576 1.00 86.81 406 LEU A N 1
ATOM 3192 C CA . LEU A 1 406 ? 13.908 5.111 -19.732 1.00 86.81 406 LEU A CA 1
ATOM 3193 C C . LEU A 1 406 ? 14.928 4.785 -18.641 1.00 86.81 406 LEU A C 1
ATOM 3195 O O . LEU A 1 406 ? 16.113 4.598 -18.911 1.00 86.81 406 LEU A O 1
ATOM 3199 N N . THR A 1 407 ? 14.468 4.700 -17.399 1.00 88.19 407 THR A N 1
ATOM 3200 C CA . THR A 1 407 ? 15.275 4.220 -16.269 1.00 88.19 407 THR A CA 1
ATOM 3201 C C . THR A 1 407 ? 14.627 2.997 -15.657 1.00 88.19 407 THR A C 1
ATOM 3203 O O . THR A 1 407 ? 13.402 2.861 -15.699 1.00 88.19 407 THR A O 1
ATOM 3206 N N . ARG A 1 408 ? 15.455 2.130 -15.071 1.00 87.88 408 ARG A N 1
ATOM 3207 C CA . ARG A 1 408 ? 15.012 0.934 -14.360 1.00 87.88 408 ARG A CA 1
ATOM 3208 C C . ARG A 1 408 ? 15.521 0.921 -12.926 1.00 87.88 408 ARG A C 1
ATOM 3210 O O . ARG A 1 408 ? 16.662 1.308 -12.671 1.00 87.88 408 ARG A O 1
ATOM 3217 N N . SER A 1 409 ? 14.712 0.407 -12.013 1.00 87.44 409 SER A N 1
ATOM 3218 C CA . SER A 1 409 ? 15.143 -0.011 -10.679 1.00 87.44 409 SER A CA 1
ATOM 3219 C C . SER A 1 409 ? 14.481 -1.331 -10.306 1.00 87.44 409 SER A C 1
ATOM 3221 O O . SER A 1 409 ? 13.431 -1.672 -10.836 1.00 87.44 409 SER A O 1
ATOM 3223 N N . TRP A 1 410 ? 15.094 -2.099 -9.413 1.00 89.38 410 TRP A N 1
ATOM 3224 C CA . TRP A 1 410 ? 14.557 -3.385 -8.974 1.00 89.38 410 TRP A CA 1
ATOM 3225 C C . TRP A 1 410 ? 14.007 -3.297 -7.552 1.00 89.38 410 TRP A C 1
ATOM 3227 O O . TRP A 1 410 ? 14.528 -2.537 -6.736 1.00 89.38 410 TRP A O 1
ATOM 3237 N N . LEU A 1 411 ? 12.961 -4.076 -7.256 1.00 84.81 411 LEU A N 1
ATOM 3238 C CA . LEU A 1 411 ? 12.443 -4.232 -5.892 1.00 84.81 411 LEU A CA 1
ATOM 3239 C C . LEU A 1 411 ? 13.461 -4.947 -4.995 1.00 84.81 411 LEU A C 1
ATOM 3241 O O . LEU A 1 411 ? 13.721 -4.510 -3.878 1.00 84.81 411 LEU A O 1
ATOM 3245 N N . ILE A 1 412 ? 14.040 -6.033 -5.505 1.00 83.25 412 ILE A N 1
ATOM 3246 C CA . ILE A 1 412 ? 15.174 -6.751 -4.917 1.00 83.25 412 ILE A CA 1
ATOM 3247 C C . ILE A 1 412 ? 16.270 -6.750 -5.975 1.00 83.25 412 ILE A C 1
ATOM 3249 O O . ILE A 1 412 ? 15.973 -7.067 -7.127 1.00 83.25 412 ILE A O 1
ATOM 3253 N N . ASP A 1 413 ? 17.509 -6.402 -5.627 1.00 83.50 413 ASP A N 1
ATOM 3254 C CA . ASP A 1 413 ? 18.606 -6.471 -6.597 1.00 83.50 413 ASP A CA 1
ATOM 3255 C C . ASP A 1 413 ? 18.666 -7.884 -7.219 1.00 83.50 413 ASP A C 1
ATOM 3257 O O . ASP A 1 413 ? 18.562 -8.867 -6.478 1.00 83.50 413 ASP A O 1
ATOM 3261 N N . PRO A 1 414 ? 18.775 -8.034 -8.554 1.00 81.50 414 PRO A N 1
ATOM 3262 C CA . PRO A 1 414 ? 18.790 -9.347 -9.195 1.00 81.50 414 PRO A CA 1
ATOM 3263 C C . PRO A 1 414 ? 19.836 -10.307 -8.616 1.00 81.50 414 PRO A C 1
ATOM 3265 O O . PRO A 1 414 ? 19.545 -11.494 -8.481 1.00 81.50 414 PRO A O 1
ATOM 3268 N N . GLN A 1 415 ? 21.006 -9.801 -8.209 1.00 78.69 415 GLN A N 1
ATOM 3269 C CA . GLN A 1 415 ? 22.054 -10.625 -7.595 1.00 78.69 415 GLN A CA 1
ATOM 3270 C C . GLN A 1 415 ? 21.606 -11.152 -6.226 1.00 78.69 415 GLN A C 1
ATOM 3272 O O . GLN A 1 415 ? 21.784 -12.329 -5.911 1.00 78.69 415 GLN A O 1
ATOM 3277 N N . ASP A 1 416 ? 20.950 -10.307 -5.429 1.00 76.50 416 ASP A N 1
ATOM 3278 C CA . ASP A 1 416 ? 20.398 -10.701 -4.133 1.00 76.50 416 ASP A CA 1
ATOM 3279 C C . ASP A 1 416 ? 19.226 -11.679 -4.288 1.00 76.50 416 ASP A C 1
ATOM 3281 O O . ASP A 1 416 ? 19.093 -12.621 -3.503 1.00 76.50 416 ASP A O 1
ATOM 3285 N N . ALA A 1 417 ? 18.382 -11.490 -5.306 1.00 73.38 417 ALA A N 1
ATOM 3286 C CA . ALA A 1 417 ? 17.258 -12.375 -5.599 1.00 73.38 417 ALA A CA 1
ATOM 3287 C C . ALA A 1 417 ? 17.730 -13.787 -6.003 1.00 73.38 417 ALA A C 1
ATOM 3289 O O . ALA A 1 417 ? 17.175 -14.789 -5.540 1.00 73.38 417 ALA A O 1
ATOM 3290 N N . GLU A 1 418 ? 18.795 -13.894 -6.802 1.00 72.44 418 GLU A N 1
ATOM 3291 C CA . GLU A 1 418 ? 19.427 -15.176 -7.153 1.00 72.44 418 GLU A CA 1
ATOM 3292 C C . GLU A 1 418 ? 20.025 -15.879 -5.920 1.00 72.44 418 GLU A C 1
ATOM 3294 O O . GLU A 1 418 ? 19.864 -17.090 -5.732 1.00 72.44 418 GLU A O 1
ATOM 3299 N N . VAL A 1 419 ? 20.639 -15.128 -5.002 1.00 71.00 419 VAL A N 1
ATOM 3300 C CA . VAL A 1 419 ? 21.146 -15.675 -3.730 1.00 71.00 419 VAL A CA 1
ATOM 3301 C C . VAL A 1 419 ? 20.008 -16.130 -2.802 1.00 71.00 419 VAL A C 1
ATOM 3303 O O . VAL A 1 419 ? 20.144 -17.122 -2.083 1.00 71.00 419 VAL A O 1
ATOM 3306 N N . GLN A 1 420 ? 18.876 -15.425 -2.777 1.00 69.50 420 GLN A N 1
ATOM 3307 C CA . GLN A 1 420 ? 17.726 -15.782 -1.934 1.00 69.50 420 GLN A CA 1
ATOM 3308 C C . GLN A 1 420 ? 17.017 -17.049 -2.422 1.00 69.50 420 GLN A C 1
ATOM 3310 O O . GLN A 1 420 ? 16.686 -17.921 -1.618 1.00 69.50 420 GLN A O 1
ATOM 3315 N N . THR A 1 421 ? 16.831 -17.174 -3.734 1.00 61.47 421 THR A N 1
ATOM 3316 C CA . THR A 1 421 ? 16.189 -18.338 -4.362 1.00 61.47 421 THR A CA 1
ATOM 3317 C C . THR A 1 421 ? 17.067 -19.591 -4.252 1.00 61.47 421 THR A C 1
ATOM 3319 O O . THR A 1 421 ? 16.581 -20.650 -3.846 1.00 61.47 421 THR A O 1
ATOM 3322 N N . SER A 1 422 ? 18.381 -19.470 -4.464 1.00 61.38 422 SER A N 1
ATOM 3323 C CA . SER A 1 422 ? 19.334 -20.593 -4.370 1.00 61.38 422 SER A CA 1
ATOM 3324 C C . SER A 1 422 ? 19.475 -21.207 -2.968 1.00 61.38 422 SER A C 1
ATOM 3326 O O . SER A 1 422 ? 19.737 -22.403 -2.851 1.00 61.38 422 SER A O 1
ATOM 3328 N N . LYS A 1 423 ? 19.228 -20.451 -1.887 1.00 54.25 423 LYS A N 1
ATOM 3329 C CA . LYS A 1 423 ? 19.225 -20.989 -0.507 1.00 54.25 423 LYS A CA 1
ATOM 3330 C C . LYS A 1 423 ? 18.109 -22.005 -0.238 1.00 54.25 423 LYS A C 1
ATOM 3332 O O . LYS A 1 423 ? 18.214 -22.772 0.717 1.00 54.25 423 LYS A O 1
ATOM 3337 N N . SER A 1 424 ? 17.047 -22.000 -1.043 1.00 48.84 424 SER A N 1
ATOM 3338 C CA . SER A 1 424 ? 15.872 -22.860 -0.856 1.00 48.84 424 SER A CA 1
ATOM 3339 C C . SER A 1 424 ? 15.930 -24.174 -1.653 1.00 48.84 424 SER A C 1
ATOM 3341 O O . SER A 1 424 ? 15.282 -25.150 -1.274 1.00 48.84 424 SER A O 1
ATOM 3343 N N . SER A 1 425 ? 16.755 -24.249 -2.705 1.00 46.12 425 SER A N 1
ATOM 3344 C CA . SER A 1 425 ? 16.893 -25.429 -3.565 1.00 46.12 425 SER A CA 1
ATOM 3345 C C . SER A 1 425 ? 18.186 -26.197 -3.267 1.00 46.12 425 SER A C 1
ATOM 3347 O O . SER A 1 425 ? 19.252 -25.886 -3.791 1.00 46.12 425 SER A O 1
ATOM 3349 N N . ALA A 1 426 ? 18.099 -27.256 -2.462 1.00 39.72 426 ALA A N 1
ATOM 3350 C CA . ALA A 1 426 ? 19.214 -28.159 -2.148 1.00 39.72 426 ALA A CA 1
ATOM 3351 C C . ALA A 1 426 ? 19.584 -29.134 -3.297 1.00 39.72 426 ALA A C 1
ATOM 3353 O O . ALA A 1 426 ? 19.949 -30.283 -3.045 1.00 39.72 426 ALA A O 1
ATOM 3354 N N . LYS A 1 427 ? 19.492 -28.709 -4.564 1.00 43.31 427 LYS A N 1
ATOM 3355 C CA . LYS A 1 427 ? 20.045 -29.451 -5.709 1.00 43.31 427 LYS A CA 1
ATOM 3356 C C . LYS A 1 427 ? 21.336 -28.764 -6.153 1.00 43.31 427 LYS A C 1
ATOM 3358 O O . LYS A 1 427 ? 21.346 -27.561 -6.389 1.00 43.31 427 LYS A O 1
ATOM 3363 N N . LYS A 1 428 ? 22.424 -29.537 -6.250 1.00 45.91 428 LYS A N 1
ATOM 3364 C CA . LYS A 1 428 ? 23.710 -29.102 -6.820 1.00 45.91 428 LYS A CA 1
ATOM 3365 C C . LYS A 1 428 ? 23.474 -28.548 -8.233 1.00 45.91 428 LYS A C 1
ATOM 3367 O O . LYS A 1 428 ? 23.326 -29.343 -9.154 1.00 45.91 428 LYS A O 1
ATOM 3372 N N . ARG A 1 429 ? 23.457 -27.224 -8.403 1.00 46.00 429 ARG A N 1
ATOM 3373 C CA . ARG A 1 429 ? 23.655 -26.592 -9.717 1.00 46.00 429 ARG A CA 1
ATOM 3374 C C . ARG A 1 429 ? 25.147 -26.369 -9.943 1.00 46.00 429 ARG A C 1
ATOM 3376 O O . ARG A 1 429 ? 25.895 -26.128 -8.995 1.00 46.00 429 ARG A O 1
ATOM 3383 N N . GLN A 1 430 ? 25.552 -26.522 -11.199 1.00 49.47 430 GLN A N 1
ATOM 3384 C CA . GLN A 1 430 ? 26.879 -26.186 -11.706 1.00 49.47 430 GLN A CA 1
ATOM 3385 C C . GLN A 1 430 ? 27.209 -24.729 -11.355 1.00 49.47 430 GLN A C 1
ATOM 3387 O O . GLN A 1 430 ? 26.338 -23.861 -11.425 1.00 49.47 430 GLN A O 1
ATOM 3392 N N . GLU A 1 431 ? 28.449 -24.468 -10.940 1.00 45.75 431 GLU A N 1
ATOM 3393 C CA . GLU A 1 431 ? 28.888 -23.102 -10.655 1.00 45.75 431 GLU A CA 1
ATOM 3394 C C . GLU A 1 431 ? 28.810 -22.238 -11.928 1.00 45.75 431 GLU A C 1
ATOM 3396 O O . GLU A 1 431 ? 29.076 -22.748 -13.021 1.00 45.75 431 GLU A O 1
ATOM 3401 N N . PRO A 1 432 ? 28.466 -20.940 -11.815 1.00 47.88 432 PRO A N 1
ATOM 3402 C CA . PRO A 1 432 ? 28.468 -20.033 -12.957 1.00 47.88 432 PRO A CA 1
ATOM 3403 C C . PRO A 1 432 ? 29.829 -20.063 -13.662 1.00 47.88 432 PRO A C 1
ATOM 3405 O O . PRO A 1 432 ? 30.862 -19.886 -13.013 1.00 47.88 432 PRO A O 1
ATOM 3408 N N . TRP A 1 433 ? 29.840 -20.269 -14.984 1.00 56.94 433 TRP A N 1
ATOM 3409 C CA . TRP A 1 433 ? 31.081 -20.299 -15.761 1.00 56.94 433 TRP A CA 1
ATOM 3410 C C . TRP A 1 433 ? 31.865 -18.999 -15.564 1.00 56.94 433 TRP A C 1
ATOM 3412 O O . TRP A 1 433 ? 31.378 -17.901 -15.832 1.00 56.94 433 TRP A O 1
ATOM 3422 N N . ASN A 1 434 ? 33.098 -19.123 -15.084 1.00 66.06 434 ASN A N 1
ATOM 3423 C CA . ASN A 1 434 ? 33.925 -17.988 -14.681 1.00 66.06 434 ASN A CA 1
ATOM 3424 C C . ASN A 1 434 ? 34.713 -17.348 -15.838 1.00 66.06 434 ASN A C 1
ATOM 3426 O O . ASN A 1 434 ? 35.549 -16.472 -15.600 1.00 66.06 434 ASN A O 1
ATOM 3430 N N . GLY A 1 435 ? 34.496 -17.802 -17.078 1.00 55.25 435 GLY A N 1
ATOM 3431 C CA . GLY A 1 435 ? 35.199 -17.307 -18.263 1.00 55.25 435 GLY A CA 1
ATOM 3432 C C . GLY A 1 435 ? 36.685 -17.678 -18.333 1.00 55.25 435 GLY A C 1
ATOM 3433 O O . GLY A 1 435 ? 37.402 -17.147 -19.179 1.00 55.25 435 GLY A O 1
ATOM 3434 N N . ARG A 1 436 ? 37.179 -18.519 -17.416 1.00 49.62 436 ARG A N 1
ATOM 3435 C CA . ARG A 1 436 ? 38.610 -18.829 -17.246 1.00 49.62 436 ARG A CA 1
ATOM 3436 C C . ARG A 1 436 ? 38.902 -20.319 -17.247 1.00 49.62 436 ARG A C 1
ATOM 3438 O O . ARG A 1 436 ? 39.973 -20.716 -17.701 1.00 49.62 436 ARG A O 1
ATOM 3445 N N . ASP A 1 437 ? 37.967 -21.121 -16.760 1.00 46.78 437 ASP A N 1
ATOM 3446 C CA . ASP A 1 437 ? 38.142 -22.559 -16.664 1.00 46.78 437 ASP A CA 1
ATOM 3447 C C . ASP A 1 437 ? 37.638 -23.222 -17.944 1.00 46.78 437 ASP A C 1
ATOM 3449 O O . ASP A 1 437 ? 36.455 -23.169 -18.288 1.00 46.78 437 ASP A O 1
ATOM 3453 N N . PHE A 1 438 ? 38.573 -23.843 -18.658 1.00 55.47 438 PHE A N 1
ATOM 3454 C CA . PHE A 1 438 ? 38.312 -24.668 -19.827 1.00 55.47 438 PHE A CA 1
ATOM 3455 C C . PHE A 1 438 ? 38.712 -26.101 -19.493 1.00 55.47 438 PHE A C 1
ATOM 3457 O O . PHE A 1 438 ? 39.822 -26.349 -19.017 1.00 55.47 438 PHE A O 1
ATOM 3464 N N . TYR A 1 439 ? 37.823 -27.049 -19.769 1.00 50.66 439 TYR A N 1
ATOM 3465 C CA . TYR A 1 439 ? 38.151 -28.467 -19.75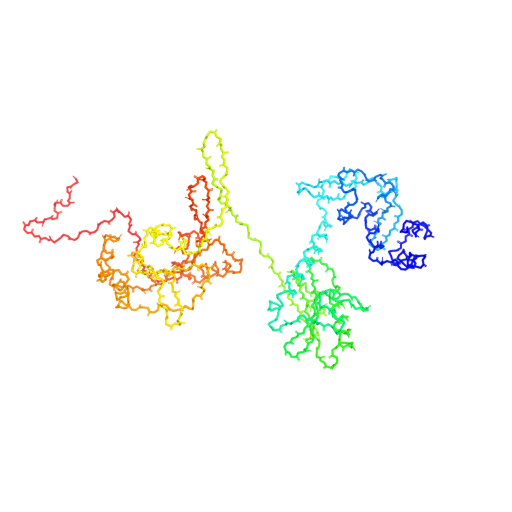4 1.00 50.66 439 TYR A CA 1
ATOM 3466 C C . TYR A 1 439 ? 38.212 -28.959 -21.197 1.00 50.66 439 TYR A C 1
ATOM 3468 O O . TYR A 1 439 ? 37.211 -28.932 -21.909 1.00 50.66 439 TYR A O 1
ATOM 3476 N N . VAL A 1 440 ? 39.390 -29.403 -21.630 1.00 53.47 440 VAL A N 1
ATOM 3477 C CA . VAL A 1 440 ? 39.579 -30.050 -22.930 1.00 53.47 440 VAL A CA 1
ATOM 3478 C C . VAL A 1 440 ? 40.045 -31.474 -22.662 1.00 53.47 440 VAL A C 1
ATOM 3480 O O . VAL A 1 440 ? 41.095 -31.682 -22.055 1.00 53.47 440 VAL A O 1
ATOM 3483 N N . SER A 1 441 ? 39.261 -32.456 -23.103 1.00 47.78 441 SER A N 1
ATOM 3484 C CA . SER A 1 441 ? 39.693 -33.852 -23.125 1.00 47.78 441 SER A CA 1
ATOM 3485 C C . SER A 1 441 ? 40.387 -34.115 -24.456 1.00 47.78 441 SER A C 1
ATOM 3487 O O . SER A 1 441 ? 39.754 -34.067 -25.509 1.00 47.78 441 SER A O 1
ATOM 3489 N N . LEU A 1 442 ? 41.700 -34.334 -24.417 1.00 59.03 442 LEU A N 1
ATOM 3490 C CA . LEU A 1 442 ? 42.480 -34.726 -25.587 1.00 59.03 442 LEU A CA 1
ATOM 3491 C C . LEU A 1 442 ? 42.700 -36.235 -25.534 1.00 59.03 442 LEU A C 1
ATOM 3493 O O . LEU A 1 442 ? 43.256 -36.753 -24.566 1.00 59.03 442 LEU A O 1
ATOM 3497 N N . GLY A 1 443 ? 42.241 -36.936 -26.568 1.00 57.16 443 GLY A N 1
ATOM 3498 C CA . GLY A 1 443 ? 42.576 -38.341 -26.777 1.00 57.16 443 GLY A CA 1
ATOM 3499 C C . GLY A 1 443 ? 43.997 -38.481 -27.324 1.00 57.16 443 GLY A C 1
ATOM 3500 O O . GLY A 1 443 ? 44.469 -37.622 -28.065 1.00 57.16 443 GLY A O 1
ATOM 3501 N N . GLU A 1 444 ? 44.682 -39.570 -26.978 1.00 68.19 444 GLU A N 1
ATOM 3502 C CA . GLU A 1 444 ? 46.002 -39.868 -27.535 1.00 68.19 444 GLU A CA 1
ATOM 3503 C C . GLU A 1 444 ? 45.844 -40.441 -28.948 1.00 68.19 444 GLU A C 1
ATOM 3505 O O . GLU A 1 444 ? 45.218 -41.485 -29.151 1.00 68.19 444 GLU A O 1
ATOM 3510 N N . GLY A 1 445 ? 46.385 -39.734 -29.940 1.00 68.50 445 GLY A N 1
ATOM 3511 C CA . GLY A 1 445 ? 46.295 -40.120 -31.342 1.00 68.50 445 GLY A CA 1
ATOM 3512 C C . GLY A 1 445 ? 47.569 -39.792 -32.120 1.00 68.50 445 GLY A C 1
ATOM 3513 O O . GLY A 1 445 ? 48.433 -39.068 -31.632 1.00 68.50 445 GLY A O 1
ATOM 3514 N N . PRO A 1 446 ? 47.698 -40.265 -33.372 1.00 69.44 446 PRO A N 1
ATOM 3515 C CA . PRO A 1 446 ? 48.916 -40.100 -34.177 1.00 69.44 446 PRO A CA 1
ATOM 3516 C C . PRO A 1 446 ? 49.331 -38.640 -34.432 1.00 69.44 446 PRO A C 1
ATOM 3518 O O . PRO A 1 446 ? 50.455 -38.382 -34.858 1.00 69.44 446 PRO A O 1
ATOM 3521 N N . HIS A 1 447 ? 48.414 -37.696 -34.213 1.00 66.19 447 HIS A N 1
ATOM 3522 C CA . HIS A 1 447 ? 48.580 -36.271 -34.494 1.00 66.19 447 HIS A CA 1
ATOM 3523 C C . HIS A 1 447 ? 48.332 -35.375 -33.269 1.00 66.19 447 HIS A C 1
ATOM 3525 O O . HIS A 1 447 ? 48.313 -34.158 -33.423 1.00 66.19 447 HIS A O 1
ATOM 3531 N N . GLN A 1 448 ? 48.095 -35.952 -32.082 1.00 64.88 448 GLN A N 1
ATOM 3532 C CA . GLN A 1 448 ? 47.775 -35.218 -30.851 1.00 64.88 448 GLN A CA 1
ATOM 3533 C C . GLN A 1 448 ? 48.412 -35.938 -29.660 1.00 64.88 448 GLN A C 1
ATOM 3535 O O . GLN A 1 448 ? 48.058 -37.085 -29.375 1.00 64.88 448 GLN A O 1
ATOM 3540 N N . ASN A 1 449 ? 49.358 -35.283 -28.979 1.00 68.06 449 ASN A N 1
ATOM 3541 C CA . ASN A 1 449 ? 49.997 -35.831 -27.785 1.00 68.06 449 ASN A CA 1
ATOM 3542 C C . ASN A 1 449 ? 49.866 -34.889 -26.578 1.00 68.06 449 ASN A C 1
ATOM 3544 O O . ASN A 1 449 ? 49.643 -33.687 -26.702 1.00 68.06 449 ASN A O 1
ATOM 3548 N N . TRP A 1 450 ? 50.027 -35.457 -25.385 1.00 65.12 450 TRP A N 1
ATOM 3549 C CA . TRP A 1 450 ? 49.933 -34.734 -24.115 1.00 65.12 450 TRP A CA 1
ATOM 3550 C C . TRP A 1 450 ? 51.033 -33.674 -23.912 1.00 65.12 450 TRP A C 1
ATOM 3552 O O . TRP A 1 450 ? 50.856 -32.717 -23.155 1.00 65.12 450 TRP A O 1
ATOM 3562 N N . ASP A 1 451 ? 52.176 -33.822 -24.581 1.00 71.69 451 ASP A N 1
ATOM 3563 C CA . ASP A 1 451 ? 53.303 -32.898 -24.447 1.00 71.69 451 ASP A CA 1
ATOM 3564 C C . ASP A 1 451 ? 53.057 -31.554 -25.148 1.00 71.69 451 ASP A C 1
ATOM 3566 O O . ASP A 1 451 ? 53.616 -30.538 -24.721 1.00 71.69 451 ASP A O 1
ATOM 3570 N N . ASP A 1 452 ? 52.178 -31.507 -26.153 1.00 69.19 452 ASP A N 1
ATOM 3571 C CA . ASP A 1 452 ? 51.765 -30.264 -26.813 1.00 69.19 452 ASP A CA 1
ATOM 3572 C C . ASP A 1 452 ? 51.043 -29.313 -25.840 1.00 69.19 452 ASP A C 1
ATOM 3574 O O . ASP A 1 452 ? 51.192 -28.095 -25.928 1.00 69.19 452 ASP A O 1
ATOM 3578 N N . CYS A 1 453 ? 50.357 -29.852 -24.826 1.00 64.44 453 CYS A N 1
ATOM 3579 C CA . CYS A 1 453 ? 49.652 -29.077 -23.797 1.00 64.44 453 CYS A CA 1
ATOM 3580 C C . CYS A 1 453 ? 50.559 -28.521 -22.691 1.00 64.44 453 CYS A C 1
ATOM 3582 O O . CYS A 1 453 ? 50.096 -27.777 -21.825 1.00 64.44 453 CYS A O 1
ATOM 3584 N N . ARG A 1 454 ? 51.845 -28.898 -22.667 1.00 65.69 454 ARG A N 1
ATOM 3585 C CA . ARG A 1 454 ? 52.807 -28.480 -21.631 1.00 65.69 454 ARG A CA 1
ATOM 3586 C C . ARG A 1 454 ? 53.666 -27.281 -22.023 1.00 65.69 454 ARG A C 1
ATOM 3588 O O . ARG A 1 454 ? 54.389 -26.761 -21.170 1.00 65.69 454 ARG A O 1
ATOM 3595 N N . LYS A 1 455 ? 53.610 -26.827 -23.275 1.00 57.50 455 LYS A N 1
ATOM 3596 C CA . LYS A 1 455 ? 54.339 -25.637 -23.731 1.00 57.50 455 LYS A CA 1
ATOM 3597 C C . LYS A 1 455 ? 53.430 -24.416 -23.603 1.00 57.50 455 LYS A C 1
ATOM 3599 O O . LYS A 1 455 ? 52.407 -24.340 -24.272 1.00 57.50 455 LYS A O 1
ATOM 3604 N N . ARG A 1 456 ? 53.793 -23.512 -22.690 1.00 46.56 456 ARG A N 1
ATOM 3605 C CA . ARG A 1 456 ? 53.172 -22.188 -22.551 1.00 46.56 456 ARG A CA 1
ATOM 3606 C C . ARG A 1 456 ? 53.557 -21.265 -23.693 1.00 46.56 456 ARG A C 1
ATOM 3608 O O . ARG A 1 456 ? 54.733 -21.348 -24.118 1.00 46.56 456 ARG A O 1
#

Sequence (456 aa):
MVREAIEVLGGAASNVDVTSWVMGKYPGTNKTTIQCQMIAGTVNHPSRVHYGVDVRSRVCDNPLFDQFFRPESGRIELYSPEQHGMWELFETPDGRFSVRQCGDEVQPSADDDTGHAFAAETHLRDYLAQHLDEIEPGLQLYVHPDERIGVEFITEVGRIDILAVDGQGAFVVIELKVARGPDSVAGQILRYKNWVKRHLANGQSVRGIIIAQQITDKIKYAIADDPEVAAKEYEIKIALRNVVGIWRLGNTLSRIEFEPIESESKLEDTIAADLSVLSPGLMLLGRQIPTAHGKFIDLLAMDRDGNLVVIELKRNKTPREVGLSYDDIGDLYAAKNDGRELEVGFDETFSHSLPEDVNESHRMIIVASELDPSTERIITYLSGRYGVPINTVFFRYFGDNGSEYLTRSWLIDPQDAEVQTSKSSAKKRQEPWNGRDFYVSLGEGPHQNWDDCRKR

Organism: Symbiodinium pilosum (NCBI:txid2952)

Secondary structure (DSSP, 8-state):
-HHHHHHHTTSEEEHHHHHHHHHHHSTT--HHHHHHHHHHHBTT-GGGGGS-SS-SSEES--TTT--EE-SSTTEEEE--HHHH--EEEEE-TTS-EEEEETT------TTHHHHHHHHHHHHHHHHHHH-HHHHSTT-EE-B-TTS-BSEEEEETTEEEEEEEE-TTS-EEEEEEE-S---SHHHHHHHHHHHHHHHHT-TT--EEEEEEESS--HHHHHHHTT-TTEEEEE--------PPPPEEEESSSEEEEPEE--S-HHHHHHHHHH-GGGT-TTEEEEEEEEEPTTS-EEEEEEEETTS-EEEEEETT----S-----HHHHHHHHHHHTTT--HHHHHHHHHSSPPPSS--SSEEEEEEES---HHHHHHHHHHHHHH---EEEEEEEEEEETTEEEEEEEESS-HHHHHHHHHTT--S-PPPPP-SS-----PPPBTTB-GGGGG--

Radius of gyration: 33.87 Å; chains: 1; bounding box: 89×81×77 Å